Protein AF-A0A017HPT6-F1 (afdb_monomer)

Secondary structure (DSSP, 8-state):
--HHHHHHHTHHHHHHHHHHHHT--TT-HHHHHHHHHHHHHHHHHHHHHIIIIIHHHHHHSGGGHHHHHHHHHHHHHHHHHHHHHHHS-TTSHHHHHHHHHHHHHHHHHHHHIIIIIHHHHHHHS-HHHHHHHHHHHHHHHHHHHHHHHHHHHHHHHHHHHHHHHHHHHHHHHHHHHHHHHHHHHHHHHHHHHHHHHHHHHHHHHHHHHHHHHHHHHHHHHHHHHHHHHHHHHHHHHTT--SS-TTSSTTHHHHHHHHHHHHHHHHHHHHHGGGHHHHHHHHHHTTS-HHHHHHHHHHHHHHHHHHHHHHHHHHHHHHHHHH--SHHHHHHHHHHHHHHHHHHHHHHHHHHHHHHHHHHHHHHHHHHHHHHH--

Structure (mmCIF, N/CA/C/O backbone):
data_AF-A0A017HPT6-F1
#
_entry.id   AF-A0A017HPT6-F1
#
loop_
_atom_site.group_PDB
_atom_site.id
_atom_site.type_symbol
_atom_site.label_atom_id
_atom_site.label_alt_id
_atom_site.label_comp_id
_atom_site.label_asym_id
_atom_site.label_entity_id
_atom_site.label_seq_id
_atom_site.pdbx_PDB_ins_code
_atom_site.Cartn_x
_atom_site.Cartn_y
_atom_site.Cartn_z
_atom_site.occupancy
_atom_site.B_iso_or_equiv
_atom_site.auth_seq_id
_atom_site.auth_comp_id
_atom_site.auth_asym_id
_atom_site.auth_atom_id
_atom_site.pdbx_PDB_model_num
ATOM 1 N N . MET A 1 1 ? -20.219 -17.109 25.615 1.00 67.06 1 MET A N 1
ATOM 2 C CA . MET A 1 1 ? -19.738 -16.435 26.844 1.00 67.06 1 MET A CA 1
ATOM 3 C C . MET A 1 1 ? -20.926 -15.731 27.498 1.00 67.06 1 MET A C 1
ATOM 5 O O . MET A 1 1 ? -21.964 -15.624 26.855 1.00 67.06 1 MET A O 1
ATOM 9 N N . THR A 1 2 ? -20.841 -15.318 28.767 1.00 84.31 2 THR A N 1
ATOM 10 C CA . THR A 1 2 ? -21.880 -14.452 29.368 1.00 84.31 2 THR A CA 1
ATOM 11 C C . THR A 1 2 ? -21.591 -12.984 29.062 1.00 84.31 2 THR A C 1
ATOM 13 O O . THR A 1 2 ? -20.428 -12.614 28.936 1.00 84.31 2 THR A O 1
ATOM 16 N N . LEU A 1 3 ? -22.617 -12.126 29.041 1.00 82.50 3 LEU A N 1
ATOM 17 C CA . LEU A 1 3 ? -22.463 -10.680 28.804 1.00 82.50 3 LEU A CA 1
ATOM 18 C C . LEU A 1 3 ? -21.394 -10.030 29.697 1.00 82.50 3 LEU A C 1
ATOM 20 O O . LEU A 1 3 ? -20.587 -9.224 29.244 1.00 82.50 3 LEU A O 1
ATOM 24 N N . ARG A 1 4 ? -21.346 -10.444 30.969 1.00 85.00 4 ARG A N 1
ATOM 25 C CA . ARG A 1 4 ? -20.312 -10.029 31.924 1.00 85.00 4 ARG A CA 1
ATOM 26 C C . ARG A 1 4 ? -18.908 -10.383 31.435 1.00 85.00 4 ARG A C 1
ATOM 28 O O . ARG A 1 4 ? -18.022 -9.543 31.522 1.00 85.00 4 ARG A O 1
ATOM 35 N N . GLN A 1 5 ? -18.696 -11.611 30.964 1.00 85.06 5 GLN A N 1
ATOM 36 C CA . GLN A 1 5 ? -17.389 -12.055 30.476 1.00 85.06 5 GLN A CA 1
ATOM 37 C C . GLN A 1 5 ? -16.978 -11.281 29.224 1.00 85.06 5 GLN A C 1
ATOM 39 O O . GLN A 1 5 ? -15.831 -10.854 29.145 1.00 85.06 5 GLN A O 1
ATOM 44 N N . THR A 1 6 ? -17.908 -11.054 28.294 1.00 82.00 6 THR A N 1
ATOM 45 C CA . THR A 1 6 ? -17.664 -10.306 27.055 1.00 82.00 6 THR A CA 1
ATOM 46 C C . THR A 1 6 ? -17.213 -8.875 27.352 1.00 82.00 6 THR A C 1
ATOM 48 O O . THR A 1 6 ? -16.157 -8.452 26.884 1.00 82.00 6 THR A O 1
ATOM 51 N N . ILE A 1 7 ? -17.958 -8.160 28.203 1.00 83.56 7 ILE A N 1
ATOM 52 C CA . ILE A 1 7 ? -17.640 -6.784 28.614 1.00 83.56 7 ILE A CA 1
ATOM 53 C C . ILE A 1 7 ? -16.305 -6.721 29.368 1.00 83.56 7 ILE A C 1
ATOM 55 O O . ILE A 1 7 ? -15.455 -5.888 29.073 1.00 83.56 7 ILE A O 1
ATOM 59 N N . GLN A 1 8 ? -16.063 -7.643 30.302 1.00 85.81 8 GLN A N 1
ATOM 60 C CA . GLN A 1 8 ? -14.821 -7.655 31.082 1.00 85.81 8 GLN A CA 1
ATOM 61 C C . GLN A 1 8 ? -13.586 -8.062 30.268 1.00 85.81 8 GLN A C 1
ATOM 63 O O . GLN A 1 8 ? -12.474 -7.652 30.603 1.00 85.81 8 GLN A O 1
ATOM 68 N N . ALA A 1 9 ? -13.753 -8.867 29.217 1.00 84.38 9 ALA A N 1
ATOM 69 C CA . ALA A 1 9 ? -12.664 -9.260 28.330 1.00 84.38 9 ALA A CA 1
ATOM 70 C C . ALA A 1 9 ? -12.298 -8.156 27.324 1.00 84.38 9 ALA A C 1
ATOM 72 O O . ALA A 1 9 ? -11.135 -8.056 26.930 1.00 84.38 9 ALA A O 1
ATOM 73 N N . ALA A 1 10 ? -13.259 -7.312 26.937 1.00 83.12 10 ALA A N 1
ATOM 74 C CA . ALA A 1 10 ? -13.076 -6.258 25.943 1.00 83.12 10 ALA A CA 1
ATOM 75 C C . ALA A 1 10 ? -11.882 -5.304 26.211 1.00 83.12 10 ALA A C 1
ATOM 77 O O . ALA A 1 10 ? -11.092 -5.088 25.287 1.00 83.12 10 ALA A O 1
ATOM 78 N N . PRO A 1 11 ? -11.646 -4.782 27.435 1.00 90.56 11 PRO A N 1
ATOM 79 C CA . PRO A 1 11 ? -10.550 -3.840 27.689 1.00 90.56 11 PRO A CA 1
ATOM 80 C C . PRO A 1 11 ? -9.150 -4.474 27.768 1.00 90.56 11 PRO A C 1
ATOM 82 O O . PRO A 1 11 ? -8.152 -3.746 27.851 1.00 90.56 11 PRO A O 1
ATOM 85 N N . ALA A 1 12 ? -9.034 -5.808 27.765 1.00 91.19 12 ALA A N 1
ATOM 86 C CA . ALA A 1 12 ? -7.763 -6.497 27.998 1.00 91.19 12 ALA A CA 1
ATOM 87 C C . ALA A 1 12 ? -6.711 -6.162 26.927 1.00 91.19 12 ALA A C 1
ATOM 89 O O . ALA A 1 12 ? -5.576 -5.814 27.258 1.00 91.19 12 ALA A O 1
ATOM 90 N N . LYS A 1 13 ? -7.104 -6.189 25.646 1.00 91.38 13 LYS A N 1
ATOM 91 C CA . LYS A 1 13 ? -6.209 -5.907 24.511 1.00 91.38 13 LYS A CA 1
ATOM 92 C C . LYS A 1 13 ? -5.738 -4.449 24.500 1.00 91.38 13 LYS A C 1
ATOM 94 O O . LYS A 1 13 ? -4.553 -4.187 24.311 1.00 91.38 13 LYS A O 1
ATOM 99 N N . THR A 1 14 ? -6.631 -3.503 24.791 1.00 94.38 14 THR A N 1
ATOM 100 C CA . THR A 1 14 ? -6.290 -2.078 24.943 1.00 94.38 14 THR A CA 1
ATOM 101 C C . THR A 1 14 ? -5.288 -1.865 26.078 1.00 94.38 14 THR A C 1
ATOM 103 O O . THR A 1 14 ? -4.282 -1.181 25.897 1.00 94.38 14 THR A O 1
ATOM 106 N N . THR A 1 15 ? -5.508 -2.505 27.231 1.00 95.25 15 THR A N 1
ATOM 107 C CA . THR A 1 15 ? -4.594 -2.427 28.385 1.00 95.25 15 THR A CA 1
ATOM 108 C C . THR A 1 15 ? -3.214 -2.992 28.046 1.00 95.25 15 THR A C 1
ATOM 110 O O . THR A 1 15 ? -2.190 -2.405 28.406 1.00 95.25 15 THR A O 1
ATOM 113 N N . GLU A 1 16 ? -3.161 -4.101 27.308 1.00 96.19 16 GLU A N 1
ATOM 114 C CA . GLU A 1 16 ? -1.908 -4.689 26.834 1.00 96.19 16 GLU A CA 1
ATOM 115 C C . GLU A 1 16 ? -1.154 -3.735 25.892 1.00 96.19 16 GLU A C 1
ATOM 117 O O . GLU A 1 16 ? 0.052 -3.537 26.046 1.00 96.19 16 GLU A O 1
ATOM 122 N N . LEU A 1 17 ? -1.855 -3.103 24.945 1.00 96.62 17 LEU A N 1
ATOM 123 C CA . LEU A 1 17 ? -1.268 -2.150 23.997 1.00 96.62 17 LEU A CA 1
ATOM 124 C C . LEU A 1 17 ? -0.739 -0.889 24.684 1.00 96.62 17 LEU A C 1
ATOM 126 O O . LEU A 1 17 ? 0.380 -0.466 24.392 1.00 96.62 17 LEU A O 1
ATOM 130 N N . ILE A 1 18 ? -1.493 -0.328 25.633 1.00 96.38 18 ILE A N 1
ATOM 131 C CA . ILE A 1 18 ? -1.040 0.796 26.463 1.00 96.38 18 ILE A CA 1
ATOM 132 C C . ILE A 1 18 ? 0.225 0.406 27.233 1.00 96.38 18 ILE A C 1
ATOM 134 O O . ILE A 1 18 ? 1.200 1.155 27.234 1.00 96.38 18 ILE A O 1
ATOM 138 N N . THR A 1 19 ? 0.244 -0.784 27.840 1.00 97.00 19 THR A N 1
ATOM 139 C CA . THR A 1 19 ? 1.411 -1.289 28.579 1.00 97.00 19 THR A CA 1
ATOM 140 C C . THR A 1 19 ? 2.634 -1.424 27.671 1.00 97.00 19 THR A C 1
ATOM 142 O O . THR A 1 19 ? 3.726 -0.976 28.021 1.00 97.00 19 THR A O 1
ATOM 145 N N . LYS A 1 20 ? 2.452 -1.993 26.473 1.00 97.00 20 LYS A N 1
ATOM 146 C CA . LYS A 1 20 ? 3.513 -2.124 25.465 1.00 97.00 20 LYS A CA 1
ATOM 147 C C . LYS A 1 20 ? 4.050 -0.765 25.028 1.00 97.00 20 LYS A C 1
ATOM 149 O O . LYS A 1 20 ? 5.262 -0.603 24.958 1.00 97.00 20 LYS A O 1
ATOM 154 N N . LEU A 1 21 ? 3.173 0.207 24.770 1.00 95.88 21 LEU A N 1
ATOM 155 C CA . LEU A 1 21 ? 3.559 1.575 24.417 1.00 95.88 21 LEU A CA 1
ATOM 156 C C . LEU A 1 21 ? 4.329 2.260 25.551 1.00 95.88 21 LEU A C 1
ATOM 158 O O . LEU A 1 21 ? 5.377 2.849 25.294 1.00 95.88 21 LEU A O 1
ATOM 162 N N . ALA A 1 22 ? 3.865 2.135 26.795 1.00 95.00 22 ALA A N 1
ATOM 163 C CA . ALA A 1 22 ? 4.518 2.718 27.966 1.00 95.00 22 ALA A CA 1
ATOM 164 C C . ALA A 1 22 ? 5.938 2.169 28.200 1.00 95.00 22 ALA A C 1
ATOM 166 O O . ALA A 1 22 ? 6.794 2.876 28.722 1.00 95.00 22 ALA A O 1
ATOM 167 N N . ALA A 1 23 ? 6.208 0.931 27.774 1.00 95.69 23 ALA A N 1
ATOM 168 C CA . ALA A 1 23 ? 7.525 0.304 27.867 1.00 95.69 23 ALA A CA 1
ATOM 169 C C . ALA A 1 23 ? 8.507 0.713 26.745 1.00 95.69 23 ALA A C 1
ATOM 171 O O . ALA A 1 23 ? 9.661 0.281 26.753 1.00 95.69 23 ALA A O 1
ATOM 172 N N . THR A 1 24 ? 8.082 1.511 25.758 1.00 94.75 24 THR A N 1
ATOM 173 C CA . THR A 1 24 ? 8.943 1.927 24.635 1.00 94.75 24 THR A CA 1
ATOM 174 C C . THR A 1 24 ? 9.804 3.153 24.954 1.00 94.75 24 THR A C 1
ATOM 176 O O . THR A 1 24 ? 9.392 4.054 25.683 1.00 94.75 24 THR A O 1
ATOM 179 N N . SER A 1 25 ? 10.977 3.255 24.321 1.00 92.25 25 SER A N 1
ATOM 180 C CA . SER A 1 25 ? 11.844 4.443 24.378 1.00 92.25 25 SER A CA 1
ATOM 181 C C . SER A 1 25 ? 11.607 5.401 23.203 1.00 92.25 25 SER A C 1
ATOM 183 O O . SER A 1 25 ? 11.018 5.024 22.189 1.00 92.25 25 SER A O 1
ATOM 185 N N . ASN A 1 26 ? 12.112 6.635 23.304 1.00 91.25 26 ASN A N 1
ATOM 186 C CA . ASN A 1 26 ? 11.974 7.665 22.260 1.00 91.25 26 ASN A CA 1
ATOM 187 C C . ASN A 1 26 ? 12.629 7.290 20.926 1.00 91.25 26 ASN A C 1
ATOM 189 O O . ASN A 1 26 ? 12.227 7.781 19.878 1.00 91.25 26 ASN A O 1
ATOM 193 N N . GLN A 1 27 ? 13.600 6.376 20.945 1.00 90.69 27 GLN A N 1
ATOM 194 C CA . GLN A 1 27 ? 14.244 5.880 19.729 1.00 90.69 27 GLN A CA 1
ATOM 195 C C . GLN A 1 27 ? 13.369 4.874 18.962 1.00 90.69 27 GLN A C 1
ATOM 197 O O . GLN A 1 27 ? 13.597 4.630 17.779 1.00 90.69 27 GLN A O 1
ATOM 202 N N . ALA A 1 28 ? 12.346 4.297 19.601 1.00 93.50 28 ALA A N 1
ATOM 203 C CA . ALA A 1 28 ? 11.486 3.271 19.019 1.00 93.50 28 ALA A CA 1
ATOM 204 C C . ALA A 1 28 ? 10.309 3.864 18.214 1.00 93.50 28 ALA A C 1
ATOM 206 O O . ALA A 1 28 ? 9.180 3.388 18.329 1.00 93.50 28 ALA A O 1
ATOM 207 N N . VAL A 1 29 ? 10.565 4.890 17.393 1.00 93.81 29 VAL A N 1
ATOM 208 C CA . VAL A 1 29 ? 9.539 5.680 16.678 1.00 93.81 29 VAL A CA 1
ATOM 209 C C . VAL A 1 29 ? 8.595 4.797 15.859 1.00 93.81 29 VAL A C 1
ATOM 211 O O . VAL A 1 29 ? 7.394 4.796 16.112 1.00 93.81 29 VAL A O 1
ATOM 214 N N . LYS A 1 30 ? 9.130 3.954 14.965 1.00 94.38 30 LYS A N 1
ATOM 215 C CA . LYS A 1 30 ? 8.320 3.045 14.126 1.00 94.38 30 LYS A CA 1
ATOM 216 C C . LYS A 1 30 ? 7.475 2.070 14.950 1.00 94.38 30 LYS A C 1
ATOM 218 O O . LYS A 1 30 ? 6.338 1.758 14.602 1.00 94.38 30 LYS A O 1
ATOM 223 N N . THR A 1 31 ? 8.031 1.580 16.057 1.00 94.06 31 THR A N 1
ATOM 224 C CA . THR A 1 31 ? 7.321 0.678 16.968 1.00 94.06 31 THR A CA 1
ATOM 225 C C . THR A 1 31 ? 6.187 1.412 17.678 1.00 94.06 31 THR A C 1
ATOM 227 O O . THR A 1 31 ? 5.086 0.874 17.764 1.00 94.06 31 THR A O 1
ATOM 230 N N . ARG A 1 32 ? 6.419 2.649 18.142 1.00 95.56 32 ARG A N 1
ATOM 231 C CA . ARG A 1 32 ? 5.380 3.503 18.736 1.00 95.56 32 ARG A CA 1
ATOM 232 C C . ARG A 1 32 ? 4.275 3.815 17.739 1.00 95.56 32 ARG A C 1
ATOM 234 O O . ARG A 1 32 ? 3.116 3.689 18.103 1.00 95.56 32 ARG A O 1
ATOM 241 N N . GLU A 1 33 ? 4.607 4.156 16.497 1.00 95.38 33 GLU A N 1
ATOM 242 C CA . GLU A 1 33 ? 3.620 4.386 15.433 1.00 95.38 33 GLU A CA 1
ATOM 243 C C . GLU A 1 33 ? 2.744 3.150 15.207 1.00 95.38 33 GLU A C 1
ATOM 245 O O . GLU A 1 33 ? 1.519 3.244 15.244 1.00 95.38 33 GLU A O 1
ATOM 250 N N . SER A 1 34 ? 3.361 1.974 15.058 1.00 95.31 34 SER A N 1
ATOM 251 C CA . SER A 1 34 ? 2.633 0.719 14.845 1.00 95.31 34 SER A CA 1
ATOM 252 C C . SER A 1 34 ? 1.749 0.331 16.035 1.00 95.31 34 SER A C 1
ATOM 254 O O . SER A 1 34 ? 0.597 -0.066 15.851 1.00 95.31 34 SER A O 1
ATOM 256 N N . LEU A 1 35 ? 2.265 0.440 17.262 1.00 96.38 35 LEU A N 1
ATOM 257 C CA . LEU A 1 35 ? 1.501 0.129 18.470 1.00 96.38 35 LEU A CA 1
ATOM 258 C C . LEU A 1 35 ? 0.393 1.158 18.728 1.00 96.38 35 LEU A C 1
ATOM 260 O O . LEU A 1 35 ? -0.685 0.786 19.180 1.00 96.38 35 LEU A O 1
ATOM 264 N N . PHE A 1 36 ? 0.630 2.436 18.429 1.00 96.62 36 PHE A N 1
ATOM 265 C CA . PHE A 1 36 ? -0.365 3.496 18.573 1.00 96.62 36 PHE A CA 1
ATOM 266 C C . PHE A 1 36 ? -1.494 3.360 17.548 1.00 96.62 36 PHE A C 1
ATOM 268 O O . PHE A 1 36 ? -2.657 3.551 17.899 1.00 96.62 36 PHE A O 1
ATOM 275 N N . ALA A 1 37 ? -1.180 2.965 16.311 1.00 95.81 37 ALA A N 1
ATOM 276 C CA . ALA A 1 37 ? -2.192 2.633 15.312 1.00 95.81 37 ALA A CA 1
ATOM 277 C C . ALA A 1 37 ? -3.083 1.474 15.790 1.00 95.81 37 ALA A C 1
ATOM 279 O O . ALA A 1 37 ? -4.306 1.581 15.744 1.00 95.81 37 ALA A O 1
ATOM 280 N N . GLN A 1 38 ? -2.477 0.414 16.342 1.00 94.69 38 GLN A N 1
ATOM 281 C CA . GLN A 1 38 ? -3.225 -0.694 16.946 1.00 94.69 38 GLN A CA 1
ATOM 282 C C . GLN A 1 38 ? -4.076 -0.231 18.134 1.00 94.69 38 GLN A C 1
ATOM 284 O O . GLN A 1 38 ? -5.239 -0.602 18.222 1.00 94.69 38 GLN A O 1
ATOM 289 N N . LEU A 1 39 ? -3.535 0.600 19.032 1.00 96.38 39 LEU A N 1
ATOM 290 C CA . LEU A 1 39 ? -4.292 1.142 20.164 1.00 96.38 39 LEU A CA 1
ATOM 291 C C . LEU A 1 39 ? -5.497 1.964 19.696 1.00 96.38 39 LEU A C 1
ATOM 293 O O . LEU A 1 39 ? -6.583 1.821 20.248 1.00 96.38 39 LEU A O 1
ATOM 297 N N . THR A 1 40 ? -5.302 2.805 18.681 1.00 95.88 40 THR A N 1
ATOM 298 C CA . THR A 1 40 ? -6.355 3.650 18.109 1.00 95.88 40 THR A CA 1
ATOM 299 C C . THR A 1 40 ? -7.473 2.796 17.525 1.00 95.88 40 THR A C 1
ATOM 301 O O . THR A 1 40 ? -8.638 3.031 17.822 1.00 95.88 40 THR A O 1
ATOM 304 N N . GLU A 1 41 ? -7.130 1.781 16.734 1.00 93.00 41 GLU A N 1
ATOM 305 C CA . GLU A 1 41 ? -8.099 0.856 16.143 1.00 93.00 41 GLU A CA 1
ATOM 306 C C . GLU A 1 41 ? -8.889 0.095 17.220 1.00 93.00 41 GLU A C 1
ATOM 308 O O . GLU A 1 41 ? -10.118 0.066 17.193 1.00 93.00 41 GLU A O 1
ATOM 313 N N . GLU A 1 42 ? -8.193 -0.477 18.206 1.00 93.50 42 GLU A N 1
ATOM 314 C CA . GLU A 1 42 ? -8.810 -1.264 19.276 1.00 93.50 42 GLU A CA 1
ATOM 315 C C . GLU A 1 42 ? -9.715 -0.430 20.183 1.00 93.50 42 GLU A C 1
ATOM 317 O O . GLU A 1 42 ? -10.822 -0.858 20.513 1.00 93.50 42 GLU A O 1
ATOM 322 N N . LEU A 1 43 ? -9.265 0.763 20.579 1.00 94.38 43 LEU A N 1
ATOM 323 C CA . LEU A 1 43 ? -10.033 1.639 21.456 1.00 94.38 43 LEU A CA 1
ATOM 324 C C . LEU A 1 43 ? -11.233 2.254 20.723 1.00 94.38 43 LEU A C 1
ATOM 326 O O . LEU A 1 43 ? -12.313 2.331 21.304 1.00 94.38 43 LEU A O 1
ATOM 330 N N . THR A 1 44 ? -11.083 2.619 19.446 1.00 93.50 44 THR A N 1
ATOM 331 C CA . THR A 1 44 ? -12.213 3.039 18.604 1.00 93.50 44 THR A CA 1
ATOM 332 C C . THR A 1 44 ? -13.244 1.920 18.485 1.00 93.50 44 THR A C 1
ATOM 334 O O . THR A 1 44 ? -14.416 2.171 18.752 1.00 93.50 44 THR A O 1
ATOM 337 N N . ARG A 1 45 ? -12.823 0.679 18.194 1.00 91.50 45 ARG A N 1
ATOM 338 C CA . ARG A 1 45 ? -13.738 -0.472 18.118 1.00 91.50 45 ARG A CA 1
ATOM 339 C C . ARG A 1 45 ? -14.469 -0.707 19.439 1.00 91.50 45 ARG A C 1
ATOM 341 O O . ARG A 1 45 ? -15.675 -0.925 19.437 1.00 91.50 45 ARG A O 1
ATOM 348 N N . TYR A 1 46 ? -13.749 -0.676 20.562 1.00 91.25 46 TYR A N 1
ATOM 349 C CA . TYR A 1 46 ? -14.335 -0.831 21.898 1.00 91.25 46 TYR A CA 1
ATOM 350 C C . TYR A 1 46 ? -15.452 0.192 22.135 1.00 91.25 46 TYR A C 1
ATOM 352 O O . TYR A 1 46 ? -16.580 -0.184 22.447 1.00 91.25 46 TYR A O 1
ATOM 360 N N . VAL A 1 47 ? -15.162 1.469 21.886 1.00 93.44 47 VAL A N 1
ATOM 361 C CA . VAL A 1 47 ? -16.125 2.558 22.055 1.00 93.44 47 VAL A CA 1
ATOM 362 C C . VAL A 1 47 ? -17.310 2.441 21.083 1.00 93.44 47 VAL A C 1
ATOM 364 O O . VAL A 1 47 ? -18.454 2.679 21.469 1.00 93.44 47 VAL A O 1
ATOM 367 N N . GLU A 1 48 ? -17.069 2.082 19.822 1.00 92.50 48 GLU A N 1
ATOM 368 C CA . GLU A 1 48 ? -18.128 1.914 18.819 1.00 92.50 48 GLU A CA 1
ATOM 369 C C . GLU A 1 48 ? -19.092 0.788 19.189 1.00 92.50 48 GLU A C 1
ATOM 371 O O . GLU A 1 48 ? -20.305 0.971 19.093 1.00 92.50 48 GLU A O 1
ATOM 376 N N . ILE A 1 49 ? -18.574 -0.343 19.671 1.00 90.31 49 ILE A N 1
ATOM 377 C CA . ILE A 1 49 ? -19.402 -1.465 20.121 1.00 90.31 49 ILE A CA 1
ATOM 378 C C . ILE A 1 49 ? -20.290 -1.039 21.293 1.00 90.31 49 ILE A C 1
ATOM 380 O O . ILE A 1 49 ? -21.487 -1.341 21.300 1.00 90.31 49 ILE A O 1
ATOM 384 N N . GLU A 1 50 ? -19.743 -0.311 22.269 1.00 91.12 50 GLU A N 1
ATOM 385 C CA . GLU A 1 50 ? -20.543 0.222 23.371 1.00 91.12 50 GLU A CA 1
ATOM 386 C C . GLU A 1 50 ? -21.644 1.161 22.859 1.00 91.12 50 GLU A C 1
ATOM 388 O O . GLU A 1 50 ? -22.815 1.010 23.209 1.00 91.12 50 GLU A O 1
ATOM 393 N N . GLU A 1 51 ? -21.298 2.122 22.005 1.00 94.06 51 GLU A N 1
ATOM 394 C CA . GLU A 1 51 ? -22.244 3.121 21.504 1.00 94.06 51 GLU A CA 1
ATOM 395 C C . GLU A 1 51 ? -23.343 2.526 20.615 1.00 94.06 51 GLU A C 1
ATOM 397 O O . GLU A 1 51 ? -24.478 3.010 20.652 1.00 94.06 51 GLU A O 1
ATOM 402 N N . GLN A 1 52 ? -23.030 1.484 19.842 1.00 92.69 52 GLN A N 1
ATOM 403 C CA . GLN A 1 52 ? -23.965 0.837 18.920 1.00 92.69 52 GLN A CA 1
ATOM 404 C C . GLN A 1 52 ? -24.844 -0.217 19.597 1.00 92.69 52 GLN A C 1
ATOM 406 O O . GLN A 1 52 ? -26.017 -0.346 19.242 1.00 92.69 52 GLN A O 1
ATOM 411 N N . HIS A 1 53 ? -24.310 -0.960 20.569 1.00 89.56 53 HIS A N 1
ATOM 412 C CA . HIS A 1 53 ? -24.996 -2.127 21.131 1.00 89.56 53 HIS A CA 1
ATOM 413 C C . HIS A 1 53 ? -25.360 -1.967 22.610 1.00 89.56 53 HIS A C 1
ATOM 415 O O . HIS A 1 53 ? -26.452 -2.367 23.014 1.00 89.56 53 HIS A O 1
ATOM 421 N N . LEU A 1 54 ? -24.494 -1.349 23.417 1.00 88.50 54 LEU A N 1
ATOM 422 C CA . LEU A 1 54 ? -24.652 -1.280 24.873 1.00 88.50 54 LEU A CA 1
ATOM 423 C C . LEU A 1 54 ? -25.499 -0.078 25.317 1.00 88.50 54 LEU A C 1
ATOM 425 O O . LEU A 1 54 ? -26.536 -0.217 25.972 1.00 88.50 54 LEU A O 1
ATOM 429 N N . LEU A 1 55 ? -25.074 1.129 24.939 1.00 91.25 55 LEU A N 1
ATOM 430 C CA . LEU A 1 55 ? -25.683 2.384 25.382 1.00 91.25 55 LEU A CA 1
ATOM 431 C C . LEU A 1 55 ? -27.141 2.564 24.931 1.00 91.25 55 LEU A C 1
ATOM 433 O O . LEU A 1 55 ? -27.923 3.126 25.705 1.00 91.25 55 LEU A O 1
ATOM 437 N N . PRO A 1 56 ? -27.572 2.105 23.736 1.00 91.12 56 PRO A N 1
ATOM 438 C CA . PRO A 1 56 ? -28.972 2.207 23.337 1.00 91.12 56 PRO A CA 1
ATOM 439 C C . PRO A 1 56 ? -29.916 1.433 24.256 1.00 91.12 56 PRO A C 1
ATOM 441 O O . PRO A 1 56 ? -31.050 1.866 24.447 1.00 91.12 56 PRO A O 1
ATOM 444 N N . LEU A 1 57 ? -29.466 0.324 24.849 1.00 87.75 57 LEU A N 1
ATOM 445 C CA . LEU A 1 57 ? -30.270 -0.454 25.790 1.00 87.75 57 LEU A CA 1
ATOM 446 C C . LEU A 1 57 ? -30.397 0.276 27.125 1.00 87.75 57 LEU A C 1
ATOM 448 O O . LEU A 1 57 ? -31.508 0.506 27.590 1.00 87.75 57 LEU A O 1
ATOM 452 N N . LEU A 1 58 ? -29.287 0.774 27.670 1.00 86.56 58 LEU A N 1
ATOM 453 C CA . LEU A 1 58 ? -29.293 1.571 28.902 1.00 86.56 58 LEU A CA 1
ATOM 454 C C . LEU A 1 58 ? -30.119 2.859 28.780 1.00 86.56 58 LEU A C 1
ATOM 456 O O . LEU A 1 58 ? -30.719 3.314 29.749 1.00 86.56 58 LEU A O 1
ATOM 460 N N . ARG A 1 59 ? -30.202 3.451 27.586 1.00 89.00 59 ARG A N 1
ATOM 461 C CA . ARG A 1 59 ? -31.038 4.635 27.338 1.00 89.00 59 ARG A CA 1
ATOM 462 C C . ARG A 1 59 ? -32.538 4.360 27.370 1.00 89.00 59 ARG A C 1
ATOM 464 O O . ARG A 1 59 ? -33.300 5.301 27.594 1.00 89.00 59 ARG A O 1
ATOM 471 N N . LYS A 1 60 ? -32.968 3.118 27.121 1.00 88.31 60 LYS A N 1
ATOM 472 C CA . LYS A 1 60 ? -34.390 2.736 27.133 1.00 88.31 60 LYS A CA 1
ATOM 473 C C . LYS A 1 60 ? -34.955 2.650 28.549 1.00 88.31 60 LYS A C 1
ATOM 475 O O . LYS A 1 60 ? -36.161 2.815 28.713 1.00 88.31 60 LYS A O 1
ATOM 480 N N . HIS A 1 61 ? -34.107 2.442 29.556 1.00 83.94 61 HIS A N 1
ATOM 481 C CA . HIS A 1 61 ? -34.537 2.370 30.948 1.00 83.94 61 HIS A CA 1
ATOM 482 C C . HIS A 1 61 ? -34.282 3.710 31.659 1.00 83.94 61 HIS A C 1
ATOM 484 O O . HIS A 1 61 ? -33.162 4.225 31.618 1.00 83.94 61 HIS A O 1
ATOM 490 N N . PRO A 1 62 ? -35.299 4.297 32.319 1.00 80.75 62 PRO A N 1
ATOM 491 C CA . PRO A 1 62 ? -35.172 5.605 32.962 1.00 80.75 62 PRO A CA 1
ATOM 492 C C . PRO A 1 62 ? -34.09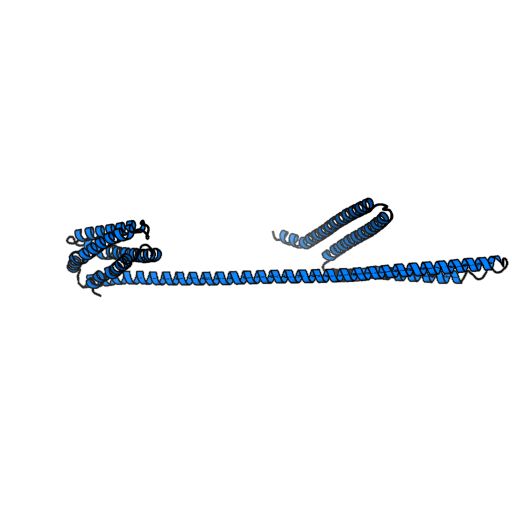1 5.615 34.051 1.00 80.75 62 PRO A C 1
ATOM 494 O O . PRO A 1 62 ? -33.324 6.572 34.124 1.00 80.75 62 PRO A O 1
ATOM 497 N N . ASP A 1 63 ? -33.962 4.520 34.803 1.00 81.31 63 ASP A N 1
ATOM 498 C CA . ASP A 1 63 ? -33.012 4.373 35.912 1.00 81.31 63 ASP A CA 1
ATOM 499 C C . ASP A 1 63 ? -31.541 4.299 35.462 1.00 81.31 63 ASP A C 1
ATOM 501 O O . ASP A 1 63 ? -30.637 4.494 36.269 1.00 81.31 63 ASP A O 1
ATOM 505 N N . THR A 1 64 ? -31.275 4.016 34.181 1.00 87.00 64 THR A N 1
ATOM 506 C CA . THR A 1 64 ? -29.912 3.847 33.639 1.00 87.00 64 THR A CA 1
ATOM 507 C C . THR A 1 64 ? -29.550 4.881 32.576 1.00 87.00 64 THR A C 1
ATOM 509 O O . THR A 1 64 ? -28.468 4.837 31.986 1.00 87.00 64 THR A O 1
ATOM 512 N N . LYS A 1 65 ? -30.446 5.842 32.330 1.00 89.69 65 LYS A N 1
ATOM 513 C CA . LYS A 1 65 ? -30.283 6.863 31.295 1.00 89.69 65 LYS A CA 1
ATOM 514 C C . LYS A 1 65 ? -29.116 7.812 31.578 1.00 89.69 65 LYS A C 1
ATOM 516 O O . LYS A 1 65 ? -28.415 8.189 30.640 1.00 89.69 65 LYS A O 1
ATOM 521 N N . GLU A 1 66 ? -28.915 8.193 32.840 1.00 91.81 66 GLU A N 1
ATOM 522 C CA . GLU A 1 66 ? -27.791 9.046 33.256 1.00 91.81 66 GLU A CA 1
ATOM 523 C C . GLU A 1 66 ? -26.457 8.315 33.082 1.00 91.81 66 GLU A C 1
ATOM 525 O O . GLU A 1 66 ? -25.562 8.841 32.426 1.00 91.81 66 GLU A O 1
ATOM 530 N N . LEU A 1 67 ? -26.384 7.048 33.505 1.00 90.94 67 LEU A N 1
ATOM 531 C CA . LEU A 1 67 ? -25.205 6.201 33.296 1.00 90.94 67 LEU A CA 1
ATOM 532 C C . LEU A 1 67 ? -24.836 6.094 31.810 1.00 90.94 67 LEU A C 1
ATOM 534 O O . LEU A 1 67 ? -23.666 6.187 31.450 1.00 90.94 67 LEU A O 1
ATOM 538 N N . ALA A 1 68 ? -25.825 5.961 30.922 1.00 91.62 68 ALA A N 1
ATOM 539 C CA . ALA A 1 68 ? -25.575 5.936 29.482 1.00 91.62 68 ALA A CA 1
ATOM 540 C C . ALA A 1 68 ? -25.040 7.274 28.934 1.00 91.62 68 ALA A C 1
ATOM 542 O O . ALA A 1 68 ? -24.288 7.287 27.958 1.00 91.62 68 ALA A O 1
ATOM 543 N N . ALA A 1 69 ? -25.441 8.406 29.521 1.00 93.62 69 ALA A N 1
ATOM 544 C CA . ALA A 1 69 ? -24.922 9.720 29.150 1.00 93.62 69 ALA A CA 1
ATOM 545 C C . ALA A 1 69 ? -23.476 9.910 29.631 1.00 93.62 69 ALA A C 1
ATOM 547 O O . ALA A 1 69 ? -22.650 10.412 28.866 1.00 93.62 69 ALA A O 1
ATOM 548 N N . ASP A 1 70 ? -23.165 9.453 30.844 1.00 93.38 70 ASP A N 1
ATOM 549 C CA . ASP A 1 70 ? -21.814 9.490 31.406 1.00 93.38 70 ASP A CA 1
ATOM 550 C C . ASP A 1 70 ? -20.855 8.579 30.636 1.00 93.38 70 ASP A C 1
ATOM 552 O O . ASP A 1 70 ? -19.756 9.007 30.282 1.00 93.38 70 ASP A O 1
ATOM 556 N N . ALA A 1 71 ? -21.293 7.369 30.277 1.00 93.81 71 ALA A N 1
ATOM 557 C CA . ALA A 1 71 ? -20.536 6.455 29.423 1.00 93.81 71 ALA A CA 1
ATOM 558 C C . ALA A 1 71 ? -20.227 7.081 28.054 1.00 93.81 71 ALA A C 1
ATOM 560 O O . ALA A 1 71 ? -19.088 7.071 27.595 1.00 93.81 71 ALA A O 1
ATOM 561 N N . LEU A 1 72 ? -21.228 7.711 27.424 1.00 94.94 72 LEU A N 1
ATOM 562 C CA . LEU A 1 72 ? -21.039 8.402 26.147 1.00 94.94 72 LEU A CA 1
ATOM 563 C C . LEU A 1 72 ? -20.061 9.579 26.265 1.00 94.94 72 LEU A C 1
ATOM 565 O O . LEU A 1 72 ? -19.318 9.870 25.328 1.00 94.94 72 LEU A O 1
ATOM 569 N N . LYS A 1 73 ? -20.072 10.290 27.396 1.00 95.69 73 LYS A N 1
ATOM 570 C CA . LYS A 1 73 ? -19.102 11.352 27.663 1.00 95.69 73 LYS A CA 1
ATOM 571 C C . LYS A 1 73 ? -17.692 10.773 27.813 1.00 95.69 73 LYS A C 1
ATOM 573 O O . LYS A 1 73 ? -16.793 11.261 27.137 1.00 95.69 73 LYS A O 1
ATOM 578 N N . GLY A 1 74 ? -17.526 9.703 28.592 1.00 94.38 74 GLY A N 1
ATOM 579 C CA . GLY A 1 74 ? -16.256 8.978 28.713 1.00 94.38 74 GLY A CA 1
ATOM 580 C C . GLY A 1 74 ? -15.711 8.540 27.352 1.00 94.38 74 GLY A C 1
ATOM 581 O O . GLY A 1 74 ? -14.557 8.804 27.028 1.00 94.38 74 GLY A O 1
ATOM 582 N N . ASN A 1 75 ? -16.577 8.014 26.489 1.00 95.38 75 ASN A N 1
ATOM 583 C CA . ASN A 1 75 ? -16.239 7.621 25.121 1.00 95.38 75 ASN A CA 1
ATOM 584 C C . ASN A 1 75 ? -15.748 8.783 24.249 1.00 95.38 75 ASN A C 1
ATOM 586 O O . ASN A 1 75 ? -14.825 8.624 23.445 1.00 95.38 75 ASN A O 1
ATOM 590 N N . LYS A 1 76 ? -16.324 9.978 24.409 1.00 96.06 76 LYS A N 1
ATOM 591 C CA . LYS A 1 76 ? -15.831 11.194 23.743 1.00 96.06 76 LYS A CA 1
ATOM 592 C C . LYS A 1 76 ? -14.483 11.642 24.297 1.00 96.06 76 LYS A C 1
ATOM 594 O O . LYS A 1 76 ? -13.608 11.994 23.509 1.00 96.06 76 LYS A O 1
ATOM 599 N N . ASP A 1 77 ? -14.308 11.593 25.613 1.00 96.06 77 ASP A N 1
ATOM 600 C CA . ASP A 1 77 ? -13.060 11.979 26.275 1.00 96.06 77 ASP A CA 1
ATOM 601 C C . ASP A 1 77 ? -11.903 11.049 25.854 1.00 96.06 77 ASP A C 1
ATOM 603 O O . ASP A 1 77 ? -10.807 11.522 25.549 1.00 96.06 77 ASP A O 1
ATOM 607 N N . LEU A 1 78 ? -12.158 9.741 25.719 1.00 96.06 78 LEU A N 1
ATOM 608 C CA . LEU A 1 78 ? -11.188 8.764 25.203 1.00 96.06 78 LEU A CA 1
ATOM 609 C C . LEU A 1 78 ? -10.781 9.052 23.752 1.00 96.06 78 LEU A C 1
ATOM 611 O O . LEU A 1 78 ? -9.590 9.046 23.433 1.00 96.06 78 LEU A O 1
ATOM 615 N N . ARG A 1 79 ? -11.745 9.361 22.872 1.00 95.75 79 ARG A N 1
ATOM 616 C CA . ARG A 1 79 ? -11.446 9.755 21.484 1.00 95.75 79 ARG A CA 1
ATOM 617 C C . ARG A 1 79 ? -10.660 11.065 21.411 1.00 95.75 79 ARG A C 1
ATOM 619 O O . ARG A 1 79 ? -9.743 11.175 20.602 1.00 95.75 79 ARG A O 1
ATOM 626 N N . ALA A 1 80 ? -10.979 12.041 22.261 1.00 96.06 80 ALA A N 1
ATOM 627 C CA . ALA A 1 80 ? -10.241 13.300 22.333 1.00 96.06 80 ALA A CA 1
ATOM 628 C C . ALA A 1 80 ? -8.789 13.084 22.796 1.00 96.06 80 ALA A C 1
ATOM 630 O O . ALA A 1 80 ? -7.864 13.660 22.224 1.00 96.06 80 ALA A O 1
ATOM 631 N N . ALA A 1 81 ? -8.574 12.207 23.781 1.00 95.31 81 ALA A N 1
ATOM 632 C CA . ALA A 1 81 ? -7.238 11.832 24.233 1.00 95.31 81 ALA A CA 1
ATOM 633 C C . ALA A 1 81 ? -6.434 11.101 23.138 1.00 95.31 81 ALA A C 1
ATOM 635 O O . ALA A 1 81 ? -5.256 11.404 22.942 1.00 95.31 81 ALA A O 1
ATOM 636 N N . LEU A 1 82 ? -7.064 10.205 22.364 1.00 95.81 82 LEU A N 1
ATOM 637 C CA . LEU A 1 82 ? -6.436 9.596 21.183 1.00 95.81 82 LEU A CA 1
ATOM 638 C C . LEU A 1 82 ? -6.052 10.636 20.126 1.00 95.81 82 LEU A C 1
ATOM 640 O O . LEU A 1 82 ? -4.935 10.598 19.611 1.00 95.81 82 LEU A O 1
ATOM 644 N N . ALA A 1 83 ? -6.949 11.574 19.814 1.00 95.62 83 ALA A N 1
ATOM 645 C CA . ALA A 1 83 ? -6.678 12.631 18.843 1.00 95.62 83 ALA A CA 1
ATOM 646 C C . ALA A 1 83 ? -5.467 13.472 19.272 1.00 95.62 83 ALA A C 1
ATOM 648 O O . ALA A 1 83 ? -4.524 1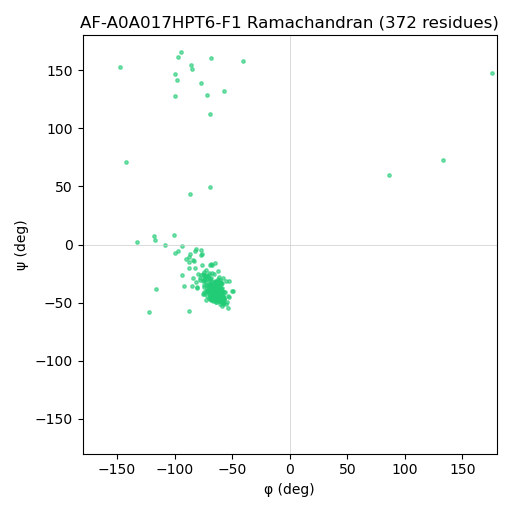3.634 18.498 1.00 95.62 83 ALA A O 1
ATOM 649 N N . LYS A 1 84 ? -5.421 13.887 20.542 1.00 95.12 84 LYS A N 1
ATOM 650 C CA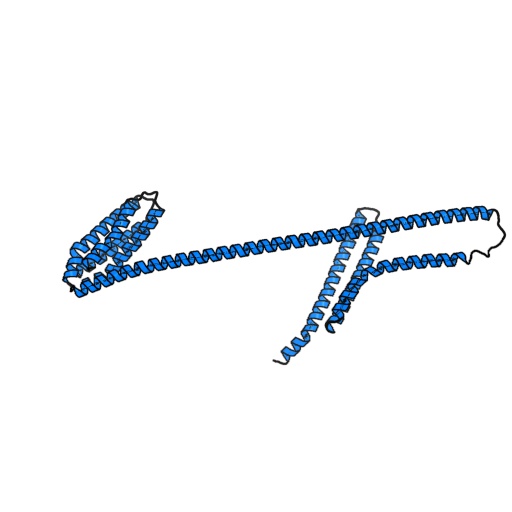 . LYS A 1 84 ? -4.282 14.616 21.113 1.00 95.12 84 LYS A CA 1
ATOM 651 C C . LYS A 1 84 ? -2.970 13.829 21.010 1.00 95.12 84 LYS A C 1
ATOM 653 O O . LYS A 1 84 ? -1.944 14.378 20.621 1.00 95.12 84 LYS A O 1
ATOM 658 N N . LEU A 1 85 ? -2.993 12.527 21.299 1.00 95.12 85 LEU A N 1
ATOM 659 C CA . LEU A 1 85 ? -1.826 11.649 21.145 1.00 95.12 85 LEU A CA 1
ATOM 660 C C . LEU A 1 85 ? -1.371 11.487 19.690 1.00 95.12 85 LEU A C 1
ATOM 662 O O . LEU A 1 85 ? -0.177 11.297 19.429 1.00 95.12 85 LEU A O 1
ATOM 666 N N . SER A 1 86 ? -2.306 11.536 18.740 1.00 94.50 86 SER A N 1
ATOM 667 C CA . SER A 1 86 ? -2.000 11.394 17.317 1.00 94.50 86 SER A CA 1
ATOM 668 C C . SER A 1 86 ? -1.168 12.567 16.792 1.00 94.50 86 SER A C 1
ATOM 670 O O . SER A 1 86 ? -0.211 12.326 16.057 1.00 94.50 86 SER A O 1
ATOM 672 N N . GLU A 1 87 ? -1.448 13.784 17.271 1.00 95.19 87 GLU A N 1
ATOM 673 C CA . GLU A 1 87 ? -0.772 15.032 16.886 1.00 95.19 87 GLU A CA 1
ATOM 674 C C . GLU A 1 87 ? 0.652 15.154 17.449 1.00 95.19 87 GLU A C 1
ATOM 676 O O . GLU A 1 87 ? 1.479 15.891 16.912 1.00 95.19 87 GLU A O 1
ATOM 681 N N . LEU A 1 88 ? 0.967 14.424 18.523 1.00 93.81 88 LEU A N 1
ATOM 682 C CA . LEU A 1 88 ? 2.283 14.494 19.149 1.00 93.81 88 LEU A CA 1
ATOM 683 C C . LEU A 1 88 ? 3.358 13.718 18.369 1.00 93.81 88 LEU A C 1
ATOM 685 O O . LEU A 1 88 ? 3.121 12.570 17.963 1.00 93.81 88 LEU A O 1
ATOM 689 N N . PRO A 1 89 ? 4.582 14.269 18.242 1.00 93.62 89 PRO A N 1
ATOM 690 C CA . PRO A 1 89 ? 5.737 13.521 17.758 1.00 93.62 89 PRO A CA 1
ATOM 691 C C . PRO A 1 89 ? 6.001 12.286 18.624 1.00 93.62 89 PRO A C 1
ATOM 693 O O . PRO A 1 89 ? 6.014 12.358 19.855 1.00 93.62 89 PRO A O 1
ATOM 696 N N . LYS A 1 90 ? 6.204 11.130 17.984 1.00 91.69 90 LYS A N 1
ATOM 697 C CA . LYS A 1 90 ? 6.351 9.839 18.680 1.00 91.69 90 LYS A CA 1
ATOM 698 C C . LYS A 1 90 ? 7.727 9.658 19.323 1.00 91.69 90 LYS A C 1
ATOM 700 O O . LYS A 1 90 ? 7.909 8.719 20.089 1.00 91.69 90 LYS A O 1
ATOM 705 N N . ASP A 1 91 ? 8.676 10.540 19.046 1.00 91.62 91 ASP A N 1
ATOM 706 C CA . ASP A 1 91 ? 10.018 10.602 19.633 1.00 91.62 91 ASP A CA 1
ATOM 707 C C . ASP A 1 91 ? 10.111 11.536 20.855 1.00 91.62 91 ASP A C 1
ATOM 709 O O . ASP A 1 91 ? 11.170 11.640 21.469 1.00 91.62 91 ASP A O 1
ATOM 713 N N . ASN A 1 92 ? 9.015 12.194 21.242 1.00 90.62 92 ASN A N 1
ATOM 714 C CA . ASN A 1 92 ? 8.989 13.156 22.341 1.00 90.62 92 ASN A CA 1
ATOM 715 C C . ASN A 1 92 ? 8.470 12.521 23.647 1.00 90.62 92 ASN A C 1
ATOM 717 O O . ASN A 1 92 ? 7.502 11.760 23.632 1.00 90.62 92 ASN A O 1
ATOM 721 N N . ASP A 1 93 ? 9.056 12.887 24.790 1.00 90.44 93 ASP A N 1
ATOM 722 C CA . ASP A 1 93 ? 8.594 12.479 26.128 1.00 90.44 93 ASP A CA 1
ATOM 723 C C . ASP A 1 93 ? 7.138 12.886 26.410 1.00 90.44 93 ASP A C 1
ATOM 725 O O . ASP A 1 93 ? 6.416 12.181 27.121 1.00 90.44 93 ASP A O 1
ATOM 729 N N . ALA A 1 94 ? 6.670 13.979 25.795 1.00 93.31 94 ALA A N 1
ATOM 730 C CA . ALA A 1 94 ? 5.277 14.415 25.866 1.00 93.31 94 ALA A CA 1
ATOM 731 C C . ALA A 1 94 ? 4.293 13.318 25.416 1.00 93.31 94 ALA A C 1
ATOM 733 O O . ALA A 1 94 ? 3.196 13.224 25.962 1.00 93.31 94 ALA A O 1
ATOM 734 N N . PHE A 1 95 ? 4.690 12.447 24.477 1.00 94.94 95 PHE A N 1
ATOM 735 C CA . PHE A 1 95 ? 3.859 11.332 24.022 1.00 94.94 95 PHE A CA 1
ATOM 736 C C . PHE A 1 95 ? 3.551 10.346 25.155 1.00 94.94 95 PHE A C 1
ATOM 738 O O . PHE A 1 95 ? 2.399 9.963 25.341 1.00 94.94 95 PHE A O 1
ATOM 745 N N . LEU A 1 96 ? 4.558 9.952 25.944 1.00 94.00 96 LEU A N 1
ATOM 746 C CA . LEU A 1 96 ? 4.349 9.032 27.067 1.00 94.00 96 LEU A CA 1
ATOM 747 C C . LEU A 1 96 ? 3.556 9.685 28.204 1.00 94.00 96 LEU A C 1
ATOM 749 O O . LEU A 1 96 ? 2.756 9.008 28.850 1.00 94.00 96 LEU A O 1
ATOM 753 N N . SER A 1 97 ? 3.737 10.991 28.423 1.00 94.69 97 SER A N 1
ATOM 754 C CA . SER A 1 97 ? 2.932 11.740 29.391 1.00 94.69 97 SER A CA 1
ATOM 755 C C . SER A 1 97 ? 1.450 11.742 29.006 1.00 94.69 97 SER A C 1
ATOM 757 O O . SER A 1 97 ? 0.600 11.432 29.836 1.00 94.69 97 SER A O 1
ATOM 759 N N . GLU A 1 98 ? 1.121 12.034 27.746 1.00 95.62 98 GLU A N 1
ATOM 760 C CA . GLU A 1 98 ? -0.272 11.985 27.281 1.00 95.62 98 GLU A CA 1
ATOM 761 C C . GLU A 1 98 ? -0.831 10.558 27.250 1.00 95.62 98 GLU A C 1
ATOM 763 O O . GLU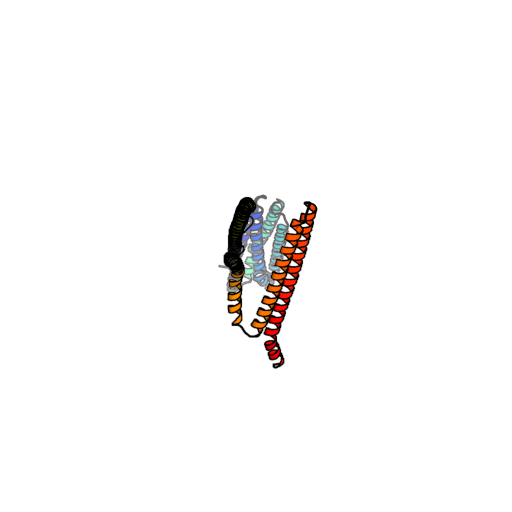 A 1 98 ? -2.010 10.344 27.527 1.00 95.62 98 GLU A O 1
ATOM 768 N N . LEU A 1 99 ? 0.009 9.555 26.978 1.00 96.69 99 LEU A N 1
ATOM 769 C CA . LEU A 1 99 ? -0.393 8.151 27.031 1.00 96.69 99 LEU A CA 1
ATOM 770 C C . LEU A 1 99 ? -0.789 7.745 28.455 1.00 96.69 99 LEU A C 1
ATOM 772 O O . LEU A 1 99 ? -1.737 6.981 28.636 1.00 96.69 99 LEU A O 1
ATOM 776 N N . ALA A 1 100 ? -0.085 8.260 29.465 1.00 95.88 100 ALA A N 1
ATOM 777 C CA . ALA A 1 100 ? -0.425 8.029 30.862 1.00 95.88 100 ALA A CA 1
ATOM 778 C C . ALA A 1 100 ? -1.785 8.650 31.232 1.00 95.88 100 ALA A C 1
ATOM 780 O O . ALA A 1 100 ? -2.575 8.002 31.923 1.00 95.88 100 ALA A O 1
ATOM 781 N N . GLU A 1 101 ? -2.096 9.849 30.731 1.00 96.12 101 GLU A N 1
ATOM 782 C CA . GLU A 1 101 ? -3.411 10.477 30.926 1.00 96.12 101 GLU A CA 1
ATOM 783 C C . GLU A 1 101 ? -4.529 9.708 30.205 1.00 96.12 101 GLU A C 1
ATOM 785 O O . GLU A 1 101 ? -5.568 9.436 30.813 1.00 96.12 101 GLU A O 1
ATOM 790 N N . LEU A 1 102 ? -4.299 9.255 28.964 1.00 96.69 102 LEU A N 1
ATOM 791 C CA . LEU A 1 102 ? -5.230 8.358 28.267 1.00 96.69 102 LEU A CA 1
ATOM 792 C C . LEU A 1 102 ? -5.471 7.081 29.082 1.00 96.69 102 LEU A C 1
ATOM 794 O O . LEU A 1 102 ? -6.619 6.685 29.273 1.00 96.69 102 LEU A O 1
ATOM 798 N N . ASN A 1 103 ? -4.409 6.445 29.587 1.00 96.88 103 ASN A N 1
ATOM 799 C CA . ASN A 1 103 ? -4.527 5.229 30.390 1.00 96.88 103 ASN A CA 1
ATOM 800 C C . ASN A 1 103 ? -5.363 5.472 31.649 1.00 96.88 103 ASN A C 1
ATOM 802 O O . ASN A 1 103 ? -6.246 4.685 31.971 1.00 96.88 103 ASN A O 1
ATOM 806 N N . LYS A 1 104 ? -5.129 6.583 32.348 1.00 96.56 104 LYS A N 1
ATOM 807 C CA . LYS A 1 104 ? -5.909 6.955 33.530 1.00 96.56 104 LYS A CA 1
ATOM 808 C C . LYS A 1 104 ? -7.392 7.135 33.196 1.00 96.56 104 LYS A C 1
ATOM 810 O O . LYS A 1 104 ? -8.236 6.597 33.913 1.00 96.56 104 LYS A O 1
ATOM 815 N N . GLY A 1 105 ? -7.703 7.844 32.109 1.00 95.50 105 GLY A N 1
ATOM 816 C CA . GLY A 1 105 ? -9.074 8.003 31.617 1.00 95.50 105 GLY A CA 1
ATOM 817 C C . GLY A 1 105 ? -9.720 6.662 31.263 1.00 95.50 105 GLY A C 1
ATOM 818 O O . GLY A 1 105 ? -10.830 6.375 31.704 1.00 95.50 105 GLY A O 1
ATOM 819 N N . PHE A 1 106 ? -8.991 5.799 30.556 1.00 96.31 106 PHE A N 1
ATOM 820 C CA . PHE A 1 106 ? -9.453 4.471 30.160 1.00 96.31 106 PHE A CA 1
ATOM 821 C C . PHE A 1 106 ? -9.719 3.554 31.359 1.00 96.31 106 PHE A C 1
ATOM 823 O O . PHE A 1 106 ? -10.785 2.954 31.451 1.00 96.31 106 PHE A O 1
ATOM 830 N N . GLN A 1 107 ? -8.807 3.493 32.331 1.00 95.75 107 GLN A N 1
ATOM 831 C CA . GLN A 1 107 ? -9.009 2.702 33.549 1.00 95.75 107 GLN A CA 1
ATOM 832 C C . GLN A 1 107 ? -10.202 3.207 34.369 1.00 95.75 107 GLN A C 1
ATOM 834 O O . GLN A 1 107 ? -10.934 2.409 34.957 1.00 95.75 107 GLN A O 1
ATOM 839 N N . GLN A 1 108 ? -10.424 4.525 34.407 1.00 95.25 108 GLN A N 1
ATOM 840 C CA . GLN A 1 108 ? -11.605 5.089 35.052 1.00 95.25 108 GLN A CA 1
ATOM 841 C C . GLN A 1 108 ? -12.892 4.706 34.307 1.00 95.25 108 GLN A C 1
ATOM 843 O O . GLN A 1 108 ? -13.858 4.315 34.961 1.00 95.25 108 GLN A O 1
ATOM 848 N N . HIS A 1 109 ? -12.892 4.754 32.971 1.00 94.56 109 HIS A N 1
ATOM 849 C CA . HIS A 1 109 ? -14.018 4.319 32.138 1.00 94.56 109 HIS A CA 1
ATOM 850 C C . HIS A 1 109 ? -14.368 2.847 32.385 1.00 94.56 109 HIS A C 1
ATOM 852 O O . HIS A 1 109 ? -15.483 2.548 32.802 1.00 94.56 109 HIS A O 1
ATOM 858 N N . VAL A 1 110 ? -13.388 1.944 32.284 1.00 94.12 110 VAL A N 1
ATOM 859 C CA . VAL A 1 110 ? -13.562 0.500 32.543 1.00 94.12 110 VAL A CA 1
ATOM 860 C C . VAL A 1 110 ? -14.056 0.231 33.968 1.00 94.12 110 VAL A C 1
ATOM 862 O O . VAL A 1 110 ? -14.872 -0.665 34.213 1.00 94.12 110 VAL A O 1
ATOM 865 N N . ARG A 1 111 ? -13.583 1.009 34.949 1.00 93.94 111 ARG A N 1
ATOM 866 C CA . ARG A 1 111 ? -14.043 0.900 36.336 1.00 93.94 111 ARG A CA 1
ATOM 867 C C . ARG A 1 111 ? -15.511 1.301 36.477 1.00 93.94 111 ARG A C 1
ATOM 869 O O . ARG A 1 111 ? -16.237 0.588 37.172 1.00 93.94 111 ARG A O 1
ATOM 876 N N . ASN A 1 112 ? -15.926 2.410 35.868 1.00 92.62 112 ASN A N 1
ATOM 877 C CA . ASN A 1 112 ? -17.323 2.853 35.864 1.00 92.62 112 ASN A CA 1
ATOM 878 C C . ASN A 1 112 ? -18.199 1.815 35.155 1.00 92.62 112 ASN A C 1
ATOM 880 O O . ASN A 1 112 ? -19.253 1.436 35.663 1.00 92.62 112 ASN A O 1
ATOM 884 N N . GLU A 1 113 ? -17.707 1.263 34.045 1.00 91.38 113 GLU A N 1
ATOM 885 C CA . GLU A 1 113 ? -18.381 0.192 33.320 1.00 91.38 113 GLU A CA 1
ATOM 886 C C . GLU A 1 113 ? -18.619 -1.033 34.206 1.00 91.38 113 GLU A C 1
ATOM 888 O O . GLU A 1 113 ? -19.743 -1.506 34.362 1.00 91.38 113 GLU A O 1
ATOM 893 N N . THR A 1 114 ? -17.574 -1.499 34.882 1.00 91.25 114 THR A N 1
ATOM 894 C CA . THR A 1 114 ? -17.640 -2.710 35.705 1.00 91.25 114 THR A CA 1
ATOM 895 C C . THR A 1 114 ? -18.477 -2.525 36.973 1.00 91.25 114 THR A C 1
ATOM 897 O O . THR A 1 114 ? -19.134 -3.470 37.419 1.00 91.25 114 THR A O 1
ATOM 900 N N . LYS A 1 115 ? -18.417 -1.344 37.603 1.00 92.44 115 LYS A N 1
ATOM 901 C CA . LYS A 1 115 ? -19.031 -1.096 38.919 1.00 92.44 115 LYS A CA 1
ATOM 902 C C . LYS A 1 115 ? -20.436 -0.514 38.850 1.00 92.44 115 LYS A C 1
ATOM 904 O O . LYS A 1 115 ? -21.190 -0.716 39.798 1.00 92.44 115 LYS A O 1
ATOM 909 N N . GLU A 1 116 ? -20.776 0.186 37.775 1.00 91.44 116 GLU A N 1
ATOM 910 C CA . GLU A 1 116 ? -22.029 0.937 37.669 1.00 91.44 116 GLU A CA 1
ATOM 911 C C . GLU A 1 116 ? -22.852 0.461 36.470 1.00 91.44 116 GLU A C 1
ATOM 913 O O . GLU A 1 116 ? -23.957 -0.050 36.660 1.00 91.44 116 GLU A O 1
ATOM 918 N N . LEU A 1 117 ? -22.298 0.529 35.253 1.00 89.12 117 LEU A N 1
ATOM 919 C CA . LEU A 1 117 ? -23.042 0.207 34.026 1.00 89.12 117 LEU A CA 1
ATOM 920 C C . LEU A 1 117 ? -23.422 -1.270 33.941 1.00 89.12 117 LEU A C 1
ATOM 922 O O . LEU A 1 117 ? -24.581 -1.587 33.694 1.00 89.12 117 LEU A O 1
ATOM 926 N N . LEU A 1 118 ? -22.476 -2.183 34.170 1.00 88.88 118 LEU A N 1
ATOM 927 C CA . LEU A 1 118 ? -22.713 -3.617 34.035 1.00 88.88 118 LEU A CA 1
ATOM 928 C C . LEU A 1 118 ? -23.753 -4.139 35.047 1.00 88.88 118 LEU A C 1
ATOM 930 O O . LEU A 1 118 ? -24.673 -4.841 34.623 1.00 88.88 118 LEU A O 1
ATOM 934 N N . PRO A 1 119 ? -23.686 -3.817 36.356 1.00 90.25 119 PRO A N 1
ATOM 935 C CA . PRO A 1 119 ? -24.746 -4.193 37.291 1.00 90.25 119 PRO A CA 1
ATOM 936 C C . PRO A 1 119 ? -26.110 -3.605 36.920 1.00 90.25 119 PRO A C 1
ATOM 938 O O . PRO A 1 119 ? -27.121 -4.297 37.032 1.00 90.25 119 PRO A O 1
ATOM 941 N N . ALA A 1 120 ? -26.143 -2.351 36.461 1.00 89.44 120 ALA A N 1
ATOM 942 C CA . ALA A 1 120 ? -27.375 -1.694 36.048 1.00 89.44 120 ALA A CA 1
ATOM 943 C C . ALA A 1 120 ? -27.988 -2.353 34.801 1.00 89.44 120 ALA A C 1
ATOM 945 O O . ALA A 1 120 ? -29.192 -2.598 34.761 1.00 89.44 120 ALA A O 1
ATOM 946 N N . LEU A 1 121 ? -27.153 -2.726 33.829 1.00 86.31 121 LEU A N 1
ATOM 947 C CA . LEU A 1 121 ? -27.558 -3.434 32.619 1.00 86.31 121 LEU A CA 1
ATOM 948 C C . LEU A 1 121 ? -28.115 -4.827 32.920 1.00 86.31 121 LEU A C 1
ATOM 950 O O . LEU A 1 121 ? -29.177 -5.181 32.422 1.00 86.31 121 LEU A O 1
ATOM 954 N N . LEU A 1 122 ? -27.430 -5.601 33.767 1.00 87.00 122 LEU A N 1
ATOM 955 C CA . LEU A 1 122 ? -27.880 -6.940 34.165 1.00 87.00 122 LEU A CA 1
ATOM 956 C C . LEU A 1 122 ? -29.180 -6.909 34.981 1.00 87.00 122 LEU A C 1
ATOM 958 O O . LEU A 1 122 ? -29.904 -7.894 35.001 1.00 87.00 122 LEU A O 1
ATOM 962 N N . LYS A 1 123 ? -29.477 -5.799 35.667 1.00 88.00 123 LYS A N 1
ATOM 963 C CA . LYS A 1 123 ? -30.762 -5.601 36.352 1.00 88.00 123 LYS A CA 1
ATOM 964 C C . LYS A 1 123 ? -31.881 -5.212 35.379 1.00 88.00 123 LYS A C 1
ATOM 966 O O . LYS A 1 123 ? -33.045 -5.489 35.652 1.00 88.00 123 LYS A O 1
ATOM 971 N N . ALA A 1 124 ? -31.534 -4.520 34.296 1.00 84.81 124 ALA A N 1
ATOM 972 C CA . ALA A 1 124 ? -32.485 -4.008 33.317 1.00 84.81 124 ALA A CA 1
ATOM 973 C C . ALA A 1 124 ? -32.885 -5.047 32.255 1.00 84.81 124 ALA A C 1
ATOM 975 O O . ALA A 1 124 ? -34.001 -4.977 31.745 1.00 84.81 124 ALA A O 1
ATOM 976 N N . LEU A 1 125 ? -31.994 -5.991 31.939 1.00 84.75 125 LEU A N 1
ATOM 977 C CA . LEU A 1 125 ? -32.202 -7.037 30.937 1.00 84.75 125 LEU A CA 1
ATOM 978 C C . LEU A 1 125 ? -32.599 -8.372 31.574 1.00 84.75 125 LEU A C 1
ATOM 980 O O . LEU A 1 125 ? -32.108 -8.733 32.643 1.00 84.75 125 LEU A O 1
ATOM 984 N N . SER A 1 126 ? -33.433 -9.138 30.874 1.00 85.75 126 SER A N 1
ATOM 985 C CA . SER A 1 126 ? -33.602 -10.568 31.149 1.00 85.75 126 SER A CA 1
ATOM 986 C C . SER A 1 126 ? -32.341 -11.363 30.779 1.00 85.75 126 SER A C 1
ATOM 988 O O . SER A 1 126 ? -31.520 -10.917 29.972 1.00 85.75 126 SER A O 1
ATOM 990 N N . ASP A 1 127 ? -32.195 -12.574 31.323 1.00 84.88 127 ASP A N 1
ATOM 991 C CA . ASP A 1 127 ? -31.061 -13.456 31.003 1.00 84.88 127 ASP A CA 1
ATOM 992 C C . ASP A 1 127 ? -30.979 -13.778 29.496 1.00 84.88 127 ASP A C 1
ATOM 994 O O . ASP A 1 127 ? -29.887 -13.889 28.932 1.00 84.88 127 ASP A O 1
ATOM 998 N N . GLU A 1 128 ? -32.131 -13.873 28.827 1.00 85.38 128 GLU A N 1
ATOM 999 C CA . GLU A 1 128 ? -32.248 -14.115 27.385 1.00 85.38 128 GLU A CA 1
ATOM 1000 C C . GLU A 1 128 ? -31.761 -12.910 26.568 1.00 85.38 128 GLU A C 1
ATOM 1002 O O . GLU A 1 128 ? -30.945 -13.064 25.656 1.00 85.38 128 GLU A O 1
ATOM 1007 N N . GLU A 1 129 ? -32.191 -11.696 26.926 1.00 85.81 129 GLU A N 1
ATOM 1008 C CA . GLU A 1 129 ? -31.738 -10.456 26.282 1.00 85.81 129 GLU A CA 1
ATOM 1009 C C . GLU A 1 129 ? -30.245 -10.200 26.523 1.00 85.81 129 GLU A C 1
ATOM 1011 O O . GLU A 1 129 ? -29.526 -9.796 25.606 1.00 85.81 129 GLU A O 1
ATOM 1016 N N . ALA A 1 130 ? -29.754 -10.480 27.733 1.00 84.56 130 ALA A N 1
ATOM 1017 C CA . ALA A 1 130 ? -28.337 -10.374 28.061 1.00 84.56 130 ALA A CA 1
ATOM 1018 C C . ALA A 1 130 ? -27.492 -11.365 27.241 1.00 84.56 130 ALA A C 1
ATOM 1020 O O . ALA A 1 130 ? -26.418 -11.006 26.752 1.00 84.56 130 ALA A O 1
ATOM 1021 N N . GLY A 1 131 ? -27.982 -12.594 27.046 1.00 85.38 131 GLY A N 1
ATOM 1022 C CA . GLY A 1 131 ? -27.349 -13.591 26.181 1.00 85.38 131 GLY A CA 1
ATOM 1023 C C . GLY A 1 131 ? -27.313 -13.168 24.709 1.00 85.38 131 GLY A C 1
ATOM 1024 O O . GLY A 1 131 ? -26.267 -13.267 24.066 1.00 85.38 131 GLY A O 1
ATOM 1025 N N . ALA A 1 132 ? -28.422 -12.639 24.184 1.00 87.00 132 ALA A N 1
ATOM 1026 C CA . ALA A 1 132 ? -28.500 -12.146 22.808 1.00 87.00 132 ALA A CA 1
ATOM 1027 C C . ALA A 1 132 ? -27.568 -10.945 22.558 1.00 87.00 132 ALA A C 1
ATOM 1029 O O . ALA A 1 132 ? -26.912 -10.867 21.514 1.00 87.00 132 ALA A O 1
ATOM 1030 N N . LEU A 1 133 ? -27.457 -10.033 23.529 1.00 87.06 133 LEU A N 1
ATOM 1031 C CA . LEU A 1 133 ? -26.531 -8.903 23.459 1.00 87.06 133 LEU A CA 1
ATOM 1032 C C . LEU A 1 133 ? -25.071 -9.367 23.450 1.00 87.06 133 LEU A C 1
ATOM 1034 O O . LEU A 1 133 ? -24.295 -8.906 22.615 1.00 87.06 133 LEU A O 1
ATOM 1038 N N . ALA A 1 134 ? -24.709 -10.307 24.329 1.00 87.19 134 ALA A N 1
ATOM 1039 C CA . ALA A 1 134 ? -23.363 -10.876 24.368 1.00 87.19 134 ALA A CA 1
ATOM 1040 C C . ALA A 1 134 ? -22.980 -11.502 23.018 1.00 87.19 134 ALA A C 1
ATOM 1042 O O . ALA A 1 134 ? -21.910 -11.216 22.484 1.00 87.19 134 ALA A O 1
ATOM 1043 N N . ALA A 1 135 ? -23.891 -12.284 22.427 1.00 88.62 135 ALA A N 1
ATOM 1044 C CA . ALA A 1 135 ? -23.694 -12.886 21.111 1.00 88.62 135 ALA A CA 1
ATOM 1045 C C . ALA A 1 135 ? -23.538 -11.834 19.998 1.00 88.62 135 ALA A C 1
ATOM 1047 O O . ALA A 1 135 ? -22.691 -11.991 19.123 1.00 88.62 135 ALA A O 1
ATOM 1048 N N . THR A 1 136 ? -24.312 -10.744 20.051 1.00 89.62 136 THR A N 1
ATOM 1049 C CA . THR A 1 136 ? -24.220 -9.641 19.078 1.00 89.62 136 THR A CA 1
ATOM 1050 C C . THR A 1 136 ? -22.871 -8.926 19.171 1.00 89.62 136 THR A C 1
ATOM 1052 O O . THR A 1 136 ? -22.225 -8.699 18.152 1.00 89.62 136 THR A O 1
ATOM 1055 N N . MET A 1 137 ? -22.410 -8.610 20.386 1.00 87.62 137 MET A N 1
ATOM 1056 C CA . MET A 1 137 ? -21.113 -7.959 20.603 1.00 87.62 137 MET A CA 1
ATOM 1057 C C . MET A 1 137 ? -19.946 -8.862 20.182 1.00 87.62 137 MET A C 1
ATOM 1059 O O . MET A 1 137 ? -19.015 -8.399 19.527 1.00 87.62 137 MET A O 1
ATOM 1063 N N . GLU A 1 138 ? -19.997 -10.155 20.512 1.00 88.44 138 GLU A N 1
ATOM 1064 C CA . GLU A 1 138 ? -18.990 -11.134 20.077 1.00 88.44 138 GLU A CA 1
ATOM 1065 C C . GLU A 1 138 ? -18.962 -11.289 18.557 1.00 88.44 138 GLU A C 1
ATOM 1067 O O . GLU A 1 138 ? -17.880 -11.317 17.970 1.00 88.44 138 GLU A O 1
ATOM 1072 N N . GLY A 1 139 ? -20.138 -11.332 17.923 1.00 89.19 139 GLY A N 1
ATOM 1073 C CA . GLY A 1 139 ? -20.278 -11.333 16.470 1.00 89.19 139 GLY A CA 1
ATOM 1074 C C . GLY A 1 139 ? -19.631 -10.104 15.837 1.00 89.19 139 GLY A C 1
ATOM 1075 O O . GLY A 1 139 ? -18.780 -10.255 14.966 1.00 89.19 139 GLY A O 1
ATOM 1076 N N . ALA A 1 140 ? -19.933 -8.905 16.343 1.00 88.00 140 ALA A N 1
ATOM 1077 C CA . ALA A 1 140 ? -19.357 -7.657 15.842 1.00 88.00 140 ALA A CA 1
ATOM 1078 C C . ALA A 1 140 ? -17.819 -7.626 15.955 1.00 88.00 140 ALA A C 1
ATOM 1080 O O . ALA A 1 140 ? -17.129 -7.217 15.019 1.00 88.00 140 ALA A O 1
ATOM 1081 N N . VAL A 1 141 ? -17.252 -8.109 17.070 1.00 86.25 141 VAL A N 1
ATOM 1082 C CA . VAL A 1 141 ? -15.789 -8.230 17.226 1.00 86.25 141 VAL A CA 1
ATOM 1083 C C . VAL A 1 141 ? -15.209 -9.234 16.229 1.00 86.25 141 VAL A C 1
ATOM 1085 O O . VAL A 1 141 ? -14.187 -8.955 15.600 1.00 86.25 141 VAL A O 1
ATOM 1088 N N . ALA A 1 142 ? -15.838 -10.402 16.084 1.00 89.12 142 ALA A N 1
ATOM 1089 C CA . ALA A 1 142 ? -15.364 -11.457 15.196 1.00 89.12 142 ALA A CA 1
ATOM 1090 C C . ALA A 1 142 ? -15.416 -11.036 13.719 1.00 89.12 142 ALA A C 1
ATOM 1092 O O . ALA A 1 142 ? -14.459 -11.281 12.985 1.00 89.12 142 ALA A O 1
ATOM 1093 N N . GLU A 1 143 ? -16.491 -10.372 13.297 1.00 88.75 143 GLU A N 1
ATOM 1094 C CA . GLU A 1 143 ? -16.647 -9.829 11.946 1.00 88.75 143 GLU A CA 1
ATOM 1095 C C . GLU A 1 143 ? -15.595 -8.760 11.645 1.00 88.75 143 GLU A C 1
ATOM 1097 O O . GLU A 1 143 ? -14.950 -8.824 10.600 1.00 88.75 143 GLU A O 1
ATOM 1102 N N . ALA A 1 144 ? -15.347 -7.832 12.575 1.00 85.94 144 ALA A N 1
ATOM 1103 C CA . ALA A 1 144 ? -14.315 -6.809 12.410 1.00 85.94 144 ALA A CA 1
ATOM 1104 C C . ALA A 1 144 ? -12.904 -7.420 12.281 1.00 85.94 144 ALA A C 1
ATOM 1106 O O . ALA A 1 144 ? -12.134 -7.054 11.390 1.00 85.94 144 ALA A O 1
ATOM 1107 N N . GLU A 1 145 ? -12.563 -8.393 13.132 1.00 87.31 145 GLU A N 1
ATOM 1108 C CA . GLU A 1 145 ? -11.280 -9.108 13.065 1.00 87.31 145 GLU A CA 1
ATOM 1109 C C . GLU A 1 145 ? -11.144 -9.934 11.776 1.00 87.31 145 GLU A C 1
ATOM 1111 O O . GLU A 1 145 ? -10.062 -10.001 11.184 1.00 87.31 145 GLU A O 1
ATOM 1116 N N . GLN A 1 146 ? -12.231 -10.550 11.306 1.00 89.06 146 GLN A N 1
ATOM 1117 C CA . GLN A 1 146 ? -12.239 -11.301 10.055 1.00 89.06 146 GLN A CA 1
ATOM 1118 C C . GLN A 1 146 ? -12.079 -10.373 8.844 1.00 89.06 146 GLN A C 1
ATOM 1120 O O . GLN A 1 146 ? -11.210 -10.622 8.008 1.00 89.06 146 GLN A O 1
ATOM 1125 N N . ALA A 1 147 ? -12.814 -9.259 8.798 1.00 89.31 147 ALA A N 1
ATOM 1126 C CA . ALA A 1 147 ? -12.691 -8.245 7.754 1.00 89.31 147 ALA A CA 1
ATOM 1127 C C . ALA A 1 147 ? -11.258 -7.699 7.661 1.00 89.31 147 ALA A C 1
ATOM 1129 O O . ALA A 1 147 ? -10.711 -7.569 6.567 1.00 89.31 147 ALA A O 1
ATOM 1130 N N . LYS A 1 148 ? -10.597 -7.471 8.802 1.00 85.38 148 LYS A N 1
ATOM 1131 C CA . LYS A 1 148 ? -9.182 -7.078 8.849 1.00 85.38 148 LYS A CA 1
ATOM 1132 C C . LYS A 1 148 ? -8.257 -8.139 8.253 1.00 85.38 148 LYS A C 1
ATOM 1134 O O . LYS A 1 148 ? -7.330 -7.815 7.507 1.00 85.38 148 LYS A O 1
ATOM 1139 N N . ARG A 1 149 ? -8.470 -9.413 8.594 1.00 89.31 149 ARG A N 1
ATOM 1140 C CA . ARG A 1 149 ? -7.673 -10.525 8.049 1.00 89.31 149 ARG A CA 1
ATOM 1141 C C . ARG A 1 149 ? -7.847 -10.643 6.543 1.00 89.31 149 ARG A C 1
ATOM 1143 O O . ARG A 1 149 ? -6.859 -10.872 5.849 1.00 89.31 149 ARG A O 1
ATOM 1150 N N . ASP A 1 150 ? -9.066 -10.469 6.054 1.00 92.62 150 ASP A N 1
ATOM 1151 C CA . ASP A 1 150 ? -9.371 -10.558 4.631 1.00 92.62 150 ASP A CA 1
ATOM 1152 C C . ASP A 1 150 ? -8.832 -9.346 3.862 1.00 92.62 150 ASP A C 1
ATOM 1154 O O . ASP A 1 150 ? -8.187 -9.538 2.834 1.00 92.62 150 ASP A O 1
ATOM 1158 N N . ALA A 1 151 ? -8.932 -8.130 4.410 1.00 91.94 151 ALA A N 1
ATOM 1159 C CA . ALA A 1 151 ? -8.291 -6.942 3.843 1.00 91.94 151 ALA A CA 1
ATOM 1160 C C . ALA A 1 151 ? -6.768 -7.113 3.722 1.00 91.94 151 ALA A C 1
ATOM 1162 O O . ALA A 1 151 ? -6.194 -6.857 2.667 1.00 91.94 151 ALA A O 1
ATOM 1163 N N . LYS A 1 152 ? -6.110 -7.639 4.765 1.00 91.00 152 LYS A N 1
ATOM 1164 C CA . LYS A 1 152 ? -4.666 -7.920 4.737 1.00 91.00 152 LYS A CA 1
ATOM 1165 C C . LYS A 1 152 ? -4.295 -9.006 3.721 1.00 91.00 152 LYS A C 1
ATOM 1167 O O . LYS A 1 152 ? -3.231 -8.943 3.108 1.00 91.00 152 LYS A O 1
ATOM 1172 N N . ARG A 1 153 ? -5.136 -10.035 3.564 1.00 93.25 153 ARG A N 1
ATOM 1173 C CA . ARG A 1 153 ? -4.940 -11.080 2.546 1.00 93.25 153 ARG A CA 1
ATOM 1174 C C . ARG A 1 153 ? -5.072 -10.510 1.140 1.00 93.25 153 ARG A C 1
ATOM 1176 O O . ARG A 1 153 ? -4.260 -10.858 0.289 1.00 93.25 153 ARG A O 1
ATOM 1183 N N . GLU A 1 154 ? -6.050 -9.641 0.918 1.00 93.19 154 GLU A N 1
ATOM 1184 C CA . GLU A 1 154 ? -6.267 -8.985 -0.368 1.00 93.19 154 GLU A CA 1
ATOM 1185 C C . GLU A 1 154 ? -5.113 -8.036 -0.710 1.00 93.19 154 GLU A C 1
ATOM 1187 O O . GLU A 1 154 ? -4.562 -8.124 -1.803 1.00 93.19 154 GLU A O 1
ATOM 1192 N N . GLU A 1 155 ? -4.655 -7.219 0.242 1.00 92.81 155 GLU A N 1
ATOM 1193 C CA . GLU A 1 155 ? -3.476 -6.361 0.074 1.00 92.81 155 GLU A CA 1
ATOM 1194 C C . GLU A 1 155 ? -2.226 -7.186 -0.276 1.00 92.81 155 GLU A C 1
ATOM 1196 O O . GLU A 1 155 ? -1.511 -6.873 -1.228 1.00 92.81 155 GLU A O 1
ATOM 1201 N N . ALA A 1 156 ? -1.990 -8.297 0.429 1.00 93.88 156 ALA A N 1
ATOM 1202 C CA . ALA A 1 156 ? -0.876 -9.194 0.128 1.00 93.88 156 ALA A CA 1
ATOM 1203 C C . ALA A 1 156 ? -1.004 -9.843 -1.263 1.00 93.88 156 ALA A C 1
ATOM 1205 O O . ALA A 1 156 ? -0.008 -9.991 -1.974 1.00 93.88 156 ALA A O 1
ATOM 1206 N N . ALA A 1 157 ? -2.219 -10.218 -1.673 1.00 94.81 157 ALA A N 1
ATOM 1207 C CA . ALA A 1 157 ? -2.480 -10.764 -3.000 1.00 94.81 157 ALA A CA 1
ATOM 1208 C C . ALA A 1 157 ? -2.274 -9.714 -4.104 1.00 94.81 157 ALA A C 1
ATOM 1210 O O . ALA A 1 157 ? -1.762 -10.047 -5.171 1.00 94.81 157 ALA A O 1
ATOM 1211 N N . GLN A 1 158 ? -2.643 -8.456 -3.861 1.00 94.38 158 GLN A N 1
ATOM 1212 C CA . GLN A 1 158 ? -2.412 -7.344 -4.784 1.00 94.38 158 GLN A CA 1
ATOM 1213 C C . GLN A 1 158 ? -0.925 -7.011 -4.902 1.00 94.38 158 GLN A C 1
ATOM 1215 O O . GLN A 1 158 ? -0.417 -6.925 -6.016 1.00 94.38 158 GLN A O 1
ATOM 1220 N N . ALA A 1 159 ? -0.205 -6.923 -3.781 1.00 94.69 159 ALA A N 1
ATOM 1221 C CA . ALA A 1 159 ? 1.239 -6.699 -3.780 1.00 94.69 159 ALA A CA 1
ATOM 1222 C C . ALA A 1 159 ? 1.986 -7.804 -4.541 1.00 94.69 159 ALA A C 1
ATOM 1224 O O . ALA A 1 159 ? 2.902 -7.524 -5.312 1.00 94.69 159 ALA A O 1
ATOM 1225 N N . LYS A 1 160 ? 1.561 -9.065 -4.377 1.00 94.94 160 LYS A N 1
ATOM 1226 C CA . LYS A 1 160 ? 2.118 -10.18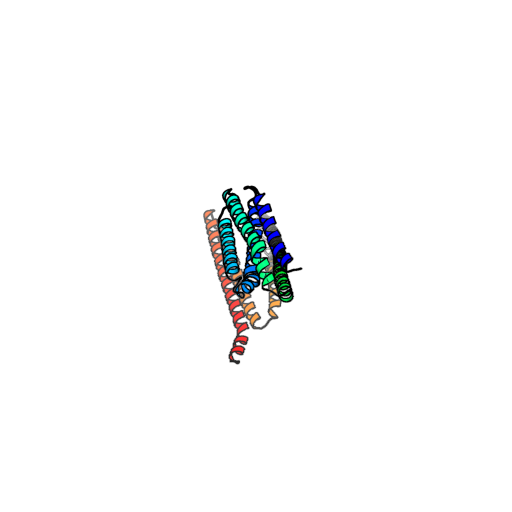7 -5.137 1.00 94.94 160 LYS A CA 1
ATOM 1227 C C . LYS A 1 160 ? 1.853 -10.052 -6.640 1.00 94.94 160 LYS A C 1
ATOM 1229 O O . LYS A 1 160 ? 2.784 -10.218 -7.418 1.00 94.94 160 LYS A O 1
ATOM 1234 N N . ARG A 1 161 ? 0.624 -9.714 -7.046 1.00 95.75 161 ARG A N 1
ATOM 1235 C CA . ARG A 1 161 ? 0.281 -9.492 -8.463 1.00 95.75 161 ARG A CA 1
ATOM 1236 C C . ARG A 1 161 ? 1.100 -8.360 -9.081 1.00 95.75 161 ARG A C 1
ATOM 1238 O O . ARG A 1 161 ? 1.659 -8.539 -10.151 1.00 95.75 161 ARG A O 1
ATOM 1245 N N . GLN A 1 162 ? 1.245 -7.239 -8.376 1.00 94.44 162 GLN A N 1
ATOM 1246 C CA . GLN A 1 162 ? 2.066 -6.115 -8.836 1.00 94.44 162 GLN A CA 1
ATOM 1247 C C . GLN A 1 162 ? 3.546 -6.490 -8.973 1.00 94.44 162 GLN A C 1
ATOM 1249 O O . GLN A 1 162 ? 4.206 -6.048 -9.910 1.00 94.44 162 GLN A O 1
ATOM 1254 N N . ALA A 1 163 ? 4.075 -7.312 -8.062 1.00 94.62 163 ALA A N 1
ATOM 1255 C CA . ALA A 1 163 ? 5.444 -7.810 -8.163 1.00 94.62 163 ALA A CA 1
ATOM 1256 C C . ALA A 1 163 ? 5.630 -8.734 -9.379 1.00 94.62 163 ALA A C 1
ATOM 1258 O O . ALA A 1 163 ? 6.604 -8.575 -10.110 1.00 94.62 163 ALA A O 1
ATOM 1259 N N . GLU A 1 164 ? 4.685 -9.647 -9.627 1.00 95.19 164 GLU A N 1
ATOM 1260 C CA . GLU A 1 164 ? 4.697 -10.528 -10.805 1.00 95.19 164 GLU A CA 1
ATOM 1261 C C . GLU A 1 164 ? 4.582 -9.728 -12.117 1.00 95.19 164 GLU A C 1
ATOM 1263 O O . GLU A 1 164 ? 5.315 -9.993 -13.068 1.00 95.19 164 GLU A O 1
ATOM 1268 N N . GLU A 1 165 ? 3.717 -8.711 -12.172 1.00 95.00 165 GLU A N 1
ATOM 1269 C CA . GLU A 1 165 ? 3.588 -7.810 -13.327 1.00 95.00 165 GLU A CA 1
ATOM 1270 C C . GLU A 1 165 ? 4.868 -6.997 -13.573 1.00 95.00 165 GLU A C 1
ATOM 1272 O O . GLU A 1 165 ? 5.295 -6.842 -14.719 1.00 95.00 165 GLU A O 1
ATOM 1277 N N . ALA A 1 166 ? 5.510 -6.503 -12.511 1.00 95.25 166 ALA A N 1
ATOM 1278 C CA . ALA A 1 166 ? 6.772 -5.778 -12.615 1.00 95.25 166 ALA A CA 1
ATOM 1279 C C . ALA A 1 166 ? 7.911 -6.679 -13.121 1.00 95.25 166 ALA A C 1
ATOM 1281 O O . ALA A 1 166 ? 8.689 -6.253 -13.974 1.00 95.25 166 ALA A O 1
ATOM 1282 N N . GLU A 1 167 ? 7.983 -7.926 -12.644 1.00 94.94 167 GLU A N 1
ATOM 1283 C CA . GLU A 1 167 ? 8.962 -8.912 -13.111 1.00 94.94 167 GLU A CA 1
ATOM 1284 C C . GLU A 1 167 ? 8.759 -9.240 -14.598 1.00 94.94 167 GLU A C 1
ATOM 1286 O O . GLU A 1 167 ? 9.715 -9.205 -15.375 1.00 94.94 167 GLU A O 1
ATOM 1291 N N . GLN A 1 168 ? 7.511 -9.463 -15.026 1.00 94.62 168 GLN A N 1
ATOM 1292 C CA . GLN A 1 168 ? 7.186 -9.691 -16.438 1.00 94.62 168 GLN A CA 1
ATOM 1293 C C . GLN A 1 168 ? 7.541 -8.482 -17.312 1.00 94.62 168 GLN A C 1
ATOM 1295 O O . GLN A 1 168 ? 8.113 -8.643 -18.391 1.00 94.62 168 GLN A O 1
ATOM 1300 N N . ALA A 1 169 ? 7.246 -7.263 -16.854 1.00 95.06 169 ALA A N 1
ATOM 1301 C CA . ALA A 1 169 ? 7.608 -6.047 -17.574 1.00 95.06 169 ALA A CA 1
ATOM 1302 C C . ALA A 1 169 ? 9.133 -5.899 -17.712 1.00 95.06 169 ALA A C 1
ATOM 1304 O O . ALA A 1 169 ? 9.627 -5.527 -18.780 1.00 95.06 169 ALA A O 1
ATOM 1305 N N . GLU A 1 170 ? 9.891 -6.230 -16.665 1.00 95.06 170 GLU A N 1
ATOM 1306 C CA . GLU A 1 170 ? 11.352 -6.215 -16.711 1.00 95.06 170 GLU A CA 1
ATOM 1307 C C . GLU A 1 170 ? 11.902 -7.280 -17.674 1.00 95.06 170 GLU A C 1
ATOM 1309 O O . GLU A 1 170 ? 12.851 -7.017 -18.420 1.00 95.06 170 GLU A O 1
ATOM 1314 N N . GLU A 1 171 ? 11.300 -8.471 -17.715 1.00 95.44 171 GLU A N 1
ATOM 1315 C CA . GLU A 1 171 ? 11.678 -9.523 -18.659 1.00 95.44 171 GLU A CA 1
ATOM 1316 C C . GLU A 1 171 ? 11.432 -9.099 -20.114 1.00 95.44 171 GLU A C 1
ATOM 1318 O O . GLU A 1 171 ? 12.326 -9.254 -20.953 1.00 95.44 171 GLU A O 1
ATOM 1323 N N . VAL A 1 172 ? 10.277 -8.491 -20.406 1.00 96.25 172 VAL A N 1
ATOM 1324 C CA . VAL A 1 172 ? 9.958 -7.949 -21.737 1.00 96.25 172 VAL A CA 1
ATOM 1325 C C . VAL A 1 172 ? 10.974 -6.882 -22.143 1.00 96.25 172 VAL A C 1
ATOM 1327 O O . VAL A 1 172 ? 11.567 -6.984 -23.217 1.00 96.25 172 VAL A O 1
ATOM 1330 N N . GLN A 1 173 ? 11.277 -5.921 -21.266 1.00 95.06 173 GLN A N 1
ATOM 1331 C CA . GLN A 1 173 ? 12.295 -4.900 -21.544 1.00 95.06 173 GLN A CA 1
ATOM 1332 C C . GLN A 1 173 ? 13.677 -5.520 -21.801 1.00 95.06 173 GLN A C 1
ATOM 1334 O O . GLN A 1 173 ? 14.394 -5.125 -22.724 1.00 95.06 173 GLN A O 1
ATOM 1339 N N . ARG A 1 174 ? 14.071 -6.532 -21.019 1.00 96.12 174 ARG A N 1
ATOM 1340 C CA . ARG A 1 174 ? 15.337 -7.253 -21.226 1.00 96.12 174 ARG A CA 1
ATOM 1341 C C . ARG A 1 174 ? 15.352 -7.992 -22.565 1.00 96.12 174 ARG A C 1
ATOM 1343 O O . ARG A 1 174 ? 16.403 -8.026 -23.212 1.00 96.12 174 ARG A O 1
ATOM 1350 N N . ALA A 1 175 ? 14.233 -8.580 -22.981 1.00 95.62 175 ALA A N 1
ATOM 1351 C CA . ALA A 1 175 ? 14.098 -9.242 -24.274 1.00 95.62 175 ALA A CA 1
ATOM 1352 C C . ALA A 1 175 ? 14.204 -8.239 -25.434 1.00 95.62 175 ALA A C 1
ATOM 1354 O O . ALA A 1 175 ? 14.969 -8.482 -26.369 1.00 95.62 175 ALA A O 1
ATOM 1355 N N . GLU A 1 176 ? 13.545 -7.084 -25.337 1.00 95.19 176 GLU A N 1
ATOM 1356 C CA . GLU A 1 176 ? 13.632 -6.005 -26.329 1.00 95.19 176 GLU A CA 1
ATOM 1357 C C . GLU A 1 176 ? 15.063 -5.482 -26.482 1.00 95.19 176 GLU A C 1
ATOM 1359 O O . GLU A 1 176 ? 15.584 -5.406 -27.596 1.00 95.19 176 GLU A O 1
ATOM 1364 N N . VAL A 1 177 ? 15.759 -5.215 -25.372 1.00 96.69 177 VAL A N 1
ATOM 1365 C CA . VAL A 1 177 ? 17.165 -4.776 -25.403 1.00 96.69 177 VAL A CA 1
ATOM 1366 C C . VAL A 1 177 ? 18.070 -5.842 -26.031 1.00 96.69 177 VAL A C 1
ATOM 1368 O O . VAL A 1 177 ? 19.018 -5.515 -26.750 1.00 96.69 177 VAL A O 1
ATOM 1371 N N . ARG A 1 178 ? 17.812 -7.133 -25.779 1.00 96.44 178 ARG A N 1
ATOM 1372 C CA . ARG A 1 178 ? 18.557 -8.227 -26.427 1.00 96.44 178 ARG A CA 1
ATOM 1373 C C . ARG A 1 178 ? 18.285 -8.275 -27.930 1.00 96.44 178 ARG A C 1
ATOM 1375 O O . ARG A 1 178 ? 19.240 -8.449 -28.684 1.00 96.44 178 ARG A O 1
ATOM 1382 N N . ALA A 1 179 ? 17.034 -8.098 -28.351 1.00 95.69 179 ALA A N 1
ATOM 1383 C CA . ALA A 1 179 ? 16.649 -8.074 -29.759 1.00 95.69 179 ALA A CA 1
ATOM 1384 C C . ALA A 1 179 ? 17.288 -6.890 -30.501 1.00 95.69 179 ALA A C 1
ATOM 1386 O O . ALA A 1 179 ? 17.903 -7.090 -31.545 1.00 95.69 179 ALA A O 1
ATOM 1387 N N . GLN A 1 180 ? 17.257 -5.688 -29.917 1.00 94.62 180 GLN A N 1
ATOM 1388 C CA . GLN A 1 180 ? 17.919 -4.503 -30.475 1.00 94.62 180 GLN A CA 1
ATOM 1389 C C . GLN A 1 180 ? 19.427 -4.724 -30.644 1.00 94.62 180 GLN A C 1
ATOM 1391 O O . GLN A 1 180 ? 19.973 -4.514 -31.723 1.00 94.62 180 GLN A O 1
ATOM 1396 N N . LYS A 1 181 ? 20.105 -5.247 -29.613 1.00 95.69 181 LYS A N 1
ATOM 1397 C CA . LYS A 1 181 ? 21.541 -5.566 -29.698 1.00 95.69 181 LYS A CA 1
ATOM 1398 C C . LYS A 1 181 ? 21.856 -6.647 -30.731 1.00 95.69 181 LYS A C 1
ATOM 1400 O O . LYS A 1 181 ? 22.966 -6.666 -31.261 1.00 95.69 181 LYS A O 1
ATOM 1405 N N . ALA A 1 182 ? 20.943 -7.588 -30.966 1.00 95.62 182 ALA A N 1
ATOM 1406 C CA . ALA A 1 182 ? 21.108 -8.595 -32.007 1.00 95.62 182 ALA A CA 1
ATOM 1407 C C . ALA A 1 182 ? 20.989 -7.961 -33.401 1.00 95.62 182 ALA A C 1
ATOM 1409 O O . ALA A 1 182 ? 21.881 -8.180 -34.217 1.00 95.62 182 ALA A O 1
ATOM 1410 N N . ALA A 1 183 ? 19.980 -7.113 -33.618 1.00 95.12 183 ALA A N 1
ATOM 1411 C CA . ALA A 1 183 ? 19.788 -6.377 -34.866 1.00 95.12 183 ALA A CA 1
ATOM 1412 C C . ALA A 1 183 ? 20.988 -5.468 -35.191 1.00 95.12 183 ALA A C 1
ATOM 1414 O O . ALA A 1 183 ? 21.544 -5.559 -36.279 1.00 95.12 183 ALA A O 1
ATOM 1415 N N . GLU A 1 184 ? 21.492 -4.694 -34.221 1.00 95.44 184 GLU A N 1
ATOM 1416 C CA . GLU A 1 184 ? 22.695 -3.861 -34.413 1.00 95.44 184 GLU A CA 1
ATOM 1417 C C . GLU A 1 184 ? 23.940 -4.684 -34.790 1.00 95.44 184 GLU A C 1
ATOM 1419 O O . GLU A 1 184 ? 24.829 -4.220 -35.507 1.00 95.44 184 GLU A O 1
ATOM 1424 N N . ARG A 1 185 ? 24.066 -5.909 -34.263 1.00 95.62 185 ARG A N 1
ATOM 1425 C CA . ARG A 1 185 ? 25.184 -6.803 -34.605 1.00 95.62 185 ARG A CA 1
ATOM 1426 C C . ARG A 1 185 ? 25.043 -7.370 -36.009 1.00 95.62 185 ARG A C 1
ATOM 1428 O O . ARG A 1 185 ? 26.066 -7.616 -36.644 1.00 95.62 185 ARG A O 1
ATOM 1435 N N . GLU A 1 186 ? 23.821 -7.634 -36.446 1.00 95.19 186 GLU A N 1
ATOM 1436 C CA . GLU A 1 186 ? 23.523 -8.103 -37.795 1.00 95.19 186 GLU A CA 1
ATOM 1437 C C . GLU A 1 186 ? 23.797 -7.002 -38.819 1.00 95.19 186 GLU A C 1
ATOM 1439 O O . GLU A 1 186 ? 24.593 -7.224 -39.726 1.00 95.19 186 GLU A O 1
ATOM 1444 N N . GLU A 1 187 ? 23.309 -5.785 -38.577 1.00 94.81 187 GLU A N 1
ATOM 1445 C CA . GLU A 1 187 ? 23.587 -4.606 -39.407 1.00 94.81 187 GLU A CA 1
ATOM 1446 C C . GLU A 1 187 ? 25.098 -4.371 -39.563 1.00 94.81 187 GLU A C 1
ATOM 1448 O O . GLU A 1 187 ? 25.617 -4.324 -40.676 1.00 94.81 187 GLU A O 1
ATOM 1453 N N . LYS A 1 188 ? 25.861 -4.373 -38.459 1.00 94.56 188 LYS A N 1
ATOM 1454 C CA . LYS A 1 188 ? 27.331 -4.242 -38.514 1.00 94.56 188 LYS A CA 1
ATOM 1455 C C . LYS A 1 188 ? 28.016 -5.359 -39.303 1.00 94.56 188 LYS A C 1
ATOM 1457 O O . LYS A 1 188 ? 29.076 -5.140 -39.890 1.00 94.56 188 LYS A O 1
ATOM 1462 N N . ARG A 1 189 ? 27.470 -6.581 -39.284 1.00 94.94 189 ARG A N 1
ATOM 1463 C CA . ARG A 1 189 ? 28.006 -7.701 -40.077 1.00 94.94 189 ARG A CA 1
ATOM 1464 C C . ARG A 1 189 ? 27.721 -7.504 -41.559 1.00 94.94 189 ARG A C 1
ATOM 1466 O O . ARG A 1 189 ? 28.601 -7.792 -42.367 1.00 94.94 189 ARG A O 1
ATOM 1473 N N . GLU A 1 190 ? 26.536 -7.016 -41.905 1.00 93.88 190 GLU A N 1
ATOM 1474 C CA . GLU A 1 190 ? 26.174 -6.691 -43.283 1.00 93.88 190 GLU A CA 1
ATOM 1475 C C . GLU A 1 190 ? 27.026 -5.544 -43.828 1.00 93.88 190 GLU A C 1
ATOM 1477 O O . GLU A 1 190 ? 27.609 -5.692 -44.901 1.00 93.88 190 GLU A O 1
ATOM 1482 N N . GLU A 1 191 ? 27.198 -4.462 -43.065 1.00 93.50 191 GLU A N 1
ATOM 1483 C CA . GLU A 1 191 ? 28.084 -3.347 -43.419 1.00 93.50 191 GLU A CA 1
ATOM 1484 C C . GLU A 1 191 ? 29.526 -3.823 -43.642 1.00 93.50 191 GLU A C 1
ATOM 1486 O O . GLU A 1 191 ? 30.144 -3.500 -44.657 1.00 93.50 191 GLU A O 1
ATOM 1491 N N . ALA A 1 192 ? 30.062 -4.652 -42.738 1.00 93.88 192 ALA A N 1
ATOM 1492 C CA . ALA A 1 192 ? 31.404 -5.212 -42.886 1.00 93.88 192 ALA A CA 1
ATOM 1493 C C . ALA A 1 192 ? 31.523 -6.120 -44.124 1.00 93.88 192 ALA A C 1
ATOM 1495 O O . ALA A 1 192 ? 32.538 -6.090 -44.824 1.00 93.88 192 ALA A O 1
ATOM 1496 N N . ALA A 1 193 ? 30.491 -6.916 -44.420 1.00 94.12 193 ALA A N 1
ATOM 1497 C CA . ALA A 1 193 ? 30.458 -7.759 -45.609 1.00 94.12 193 ALA A CA 1
ATOM 1498 C C . ALA A 1 193 ? 30.379 -6.928 -46.899 1.00 94.12 193 ALA A C 1
ATOM 1500 O O . ALA A 1 193 ? 31.056 -7.262 -47.871 1.00 94.12 193 ALA A O 1
ATOM 1501 N N . GLN A 1 194 ? 29.595 -5.847 -46.916 1.00 93.06 194 GLN A N 1
ATOM 1502 C CA . GLN A 1 194 ? 29.522 -4.916 -48.045 1.00 93.06 194 GLN A CA 1
ATOM 1503 C C . GLN A 1 194 ? 30.853 -4.194 -48.260 1.00 93.06 194 GLN A C 1
ATOM 1505 O O . GLN A 1 194 ? 31.356 -4.174 -49.382 1.00 93.06 194 GLN A O 1
ATOM 1510 N N . ALA A 1 195 ? 31.470 -3.681 -47.192 1.00 93.12 195 ALA A N 1
ATOM 1511 C CA . ALA A 1 195 ? 32.776 -3.032 -47.259 1.00 93.12 195 ALA A CA 1
ATOM 1512 C C . ALA A 1 195 ? 33.854 -3.979 -47.809 1.00 93.12 195 ALA A C 1
ATOM 1514 O O . ALA A 1 195 ? 34.677 -3.575 -48.630 1.00 93.12 195 ALA A O 1
ATOM 1515 N N . LYS A 1 196 ? 33.820 -5.259 -47.413 1.00 94.00 196 LYS A N 1
ATOM 1516 C CA . LYS A 1 196 ? 34.730 -6.276 -47.950 1.00 94.00 196 LYS A CA 1
ATOM 1517 C C . LYS A 1 196 ? 34.527 -6.497 -49.453 1.00 94.00 196 LYS A C 1
ATOM 1519 O O . LYS A 1 196 ? 35.512 -6.505 -50.183 1.00 94.00 196 LYS A O 1
ATOM 1524 N N . ARG A 1 197 ? 33.279 -6.619 -49.925 1.00 93.38 197 ARG A N 1
ATOM 1525 C CA . ARG A 1 197 ? 32.983 -6.764 -51.366 1.00 93.38 197 ARG A CA 1
ATOM 1526 C C . ARG A 1 197 ? 33.454 -5.551 -52.165 1.00 93.38 197 ARG A C 1
ATOM 1528 O O . ARG A 1 197 ? 34.105 -5.719 -53.185 1.00 93.38 197 ARG A O 1
ATOM 1535 N N . GLN A 1 198 ? 33.200 -4.340 -51.668 1.00 89.50 198 GLN A N 1
ATOM 1536 C CA . GLN A 1 198 ? 33.665 -3.111 -52.317 1.00 89.50 198 GLN A CA 1
ATOM 1537 C C . GLN A 1 198 ? 35.195 -3.036 -52.389 1.00 89.50 198 GLN A C 1
ATOM 1539 O O . GLN A 1 198 ? 35.741 -2.572 -53.388 1.00 89.50 198 GLN A O 1
ATOM 1544 N N . ALA A 1 199 ? 35.899 -3.499 -51.351 1.00 91.12 199 ALA A N 1
ATOM 1545 C CA . ALA A 1 199 ? 37.357 -3.564 -51.362 1.00 91.12 199 ALA A CA 1
ATOM 1546 C C . ALA A 1 199 ? 37.880 -4.574 -52.399 1.00 91.12 199 ALA A C 1
ATOM 1548 O O . ALA A 1 199 ? 38.797 -4.243 -53.147 1.00 91.12 199 ALA A O 1
ATOM 1549 N N . GLU A 1 200 ? 37.270 -5.762 -52.483 1.00 91.94 200 GLU A N 1
ATOM 1550 C CA . GLU A 1 200 ? 37.604 -6.782 -53.490 1.00 91.94 200 GLU A CA 1
ATOM 1551 C C . GLU A 1 200 ? 37.343 -6.273 -54.921 1.00 91.94 200 GLU A C 1
ATOM 1553 O O . GLU A 1 200 ? 38.192 -6.426 -55.798 1.00 91.94 200 GLU A O 1
ATOM 1558 N N . GLU A 1 201 ? 36.215 -5.598 -55.162 1.00 89.38 201 GLU A N 1
ATOM 1559 C CA . GLU A 1 201 ? 35.898 -4.973 -56.455 1.00 89.38 201 GLU A CA 1
ATOM 1560 C C . GLU A 1 201 ? 36.897 -3.864 -56.825 1.00 89.38 201 GLU A C 1
ATOM 1562 O O . GLU A 1 201 ? 37.346 -3.779 -57.971 1.00 89.38 201 GLU A O 1
ATOM 1567 N N . ALA A 1 202 ? 37.289 -3.026 -55.860 1.00 88.12 202 ALA A N 1
ATOM 1568 C CA . ALA A 1 202 ? 38.284 -1.977 -56.075 1.00 88.12 202 ALA A CA 1
ATOM 1569 C C . ALA A 1 202 ? 39.674 -2.553 -56.392 1.00 88.12 202 ALA A C 1
ATOM 1571 O O . ALA A 1 202 ? 40.384 -2.013 -57.246 1.00 88.12 202 ALA A O 1
ATOM 1572 N N . GLU A 1 203 ? 40.060 -3.653 -55.740 1.00 89.62 203 GLU A N 1
ATOM 1573 C CA . GLU A 1 203 ? 41.306 -4.366 -56.026 1.00 89.62 203 GLU A CA 1
ATOM 1574 C C . GLU A 1 203 ? 41.295 -4.944 -57.447 1.00 89.62 203 GLU A C 1
ATOM 1576 O O . GLU A 1 203 ? 42.219 -4.679 -58.219 1.00 89.62 203 GLU A O 1
ATOM 1581 N N . GLN A 1 204 ? 40.214 -5.623 -57.842 1.00 88.81 204 GLN A N 1
ATOM 1582 C CA . GLN A 1 204 ? 40.050 -6.143 -59.204 1.00 88.81 204 GLN A CA 1
ATOM 1583 C C . GLN A 1 204 ? 40.088 -5.029 -60.260 1.00 88.81 204 GLN A C 1
ATOM 1585 O O . GLN A 1 204 ? 40.753 -5.165 -61.291 1.00 88.81 204 GLN A O 1
ATOM 1590 N N . ALA A 1 205 ? 39.433 -3.893 -60.002 1.00 84.81 205 ALA A N 1
ATOM 1591 C CA . ALA A 1 205 ? 39.475 -2.736 -60.893 1.00 84.81 205 ALA A CA 1
ATOM 1592 C C . ALA A 1 205 ? 40.899 -2.166 -61.027 1.00 84.81 205 ALA A C 1
ATOM 1594 O O . ALA A 1 205 ? 41.344 -1.848 -62.135 1.00 84.81 205 ALA A O 1
ATOM 1595 N N . ALA A 1 206 ? 41.646 -2.085 -59.921 1.00 86.25 206 ALA A N 1
ATOM 1596 C CA . ALA A 1 206 ? 43.036 -1.642 -59.931 1.00 86.25 206 ALA A CA 1
ATOM 1597 C C .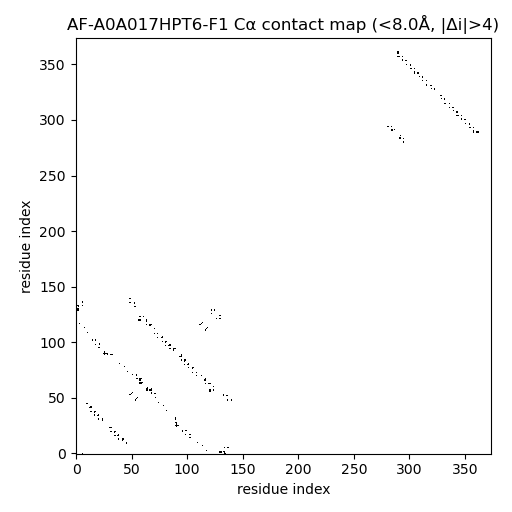 ALA A 1 206 ? 43.947 -2.617 -60.698 1.00 86.25 206 ALA A C 1
ATOM 1599 O O . ALA A 1 206 ? 44.825 -2.182 -61.450 1.00 86.25 206 ALA A O 1
ATOM 1600 N N . GLU A 1 207 ? 43.744 -3.928 -60.555 1.00 88.00 207 GLU A N 1
ATOM 1601 C CA . GLU A 1 207 ? 44.470 -4.945 -61.322 1.00 88.00 207 GLU A CA 1
ATOM 1602 C C . GLU A 1 207 ? 44.176 -4.864 -62.821 1.00 88.00 207 GLU A C 1
ATOM 1604 O O . GLU A 1 207 ? 45.113 -4.868 -63.628 1.00 88.00 207 GLU A O 1
ATOM 1609 N N . ALA A 1 208 ? 42.904 -4.708 -63.198 1.00 81.56 208 ALA A N 1
ATOM 1610 C CA . ALA A 1 208 ? 42.494 -4.509 -64.583 1.00 81.56 208 ALA A CA 1
ATOM 1611 C C . ALA A 1 208 ? 43.147 -3.251 -65.175 1.00 81.56 208 ALA A C 1
ATOM 1613 O O . ALA A 1 208 ? 43.729 -3.296 -66.261 1.00 81.56 208 ALA A O 1
ATOM 1614 N N . GLN A 1 209 ? 43.158 -2.142 -64.431 1.00 78.75 209 GLN A N 1
ATOM 1615 C CA . GLN A 1 209 ? 43.813 -0.909 -64.861 1.00 78.75 209 GLN A CA 1
ATOM 1616 C C . GLN A 1 209 ? 45.331 -1.095 -65.034 1.00 78.75 209 GLN A C 1
ATOM 1618 O O . GLN A 1 209 ? 45.903 -0.647 -66.031 1.00 78.75 209 GLN A O 1
ATOM 1623 N N . ARG A 1 210 ? 45.996 -1.824 -64.126 1.00 87.38 210 ARG A N 1
ATOM 1624 C CA . ARG A 1 210 ? 47.419 -2.191 -64.269 1.00 87.38 210 ARG A CA 1
ATOM 1625 C C . ARG A 1 210 ? 47.670 -3.085 -65.484 1.00 87.38 210 ARG A C 1
ATOM 1627 O O . ARG A 1 210 ? 48.737 -2.989 -66.092 1.00 87.38 210 ARG A O 1
ATOM 1634 N N . ALA A 1 211 ? 46.745 -3.978 -65.829 1.00 82.88 211 ALA A N 1
ATOM 1635 C CA . ALA A 1 211 ? 46.847 -4.810 -67.026 1.00 82.88 211 ALA A CA 1
ATOM 1636 C C . ALA A 1 211 ? 46.732 -3.965 -68.305 1.00 82.88 211 ALA A C 1
ATOM 1638 O O . ALA A 1 211 ? 47.551 -4.124 -69.208 1.00 82.88 211 ALA A O 1
ATOM 1639 N N . VAL A 1 212 ? 45.807 -2.998 -68.342 1.00 75.75 212 VAL A N 1
ATOM 1640 C CA . VAL A 1 212 ? 45.673 -2.036 -69.452 1.00 75.75 212 VAL A CA 1
ATOM 1641 C C . VAL A 1 212 ? 46.952 -1.222 -69.637 1.00 75.75 212 VAL A C 1
ATOM 1643 O O . VAL A 1 212 ? 47.455 -1.124 -70.754 1.00 75.75 212 VAL A O 1
ATOM 1646 N N . VAL A 1 213 ? 47.524 -0.682 -68.555 1.00 82.38 213 VAL A N 1
ATOM 1647 C CA . VAL A 1 213 ? 48.789 0.073 -68.627 1.00 82.38 213 VAL A CA 1
ATOM 1648 C C . VAL A 1 213 ? 49.922 -0.802 -69.173 1.00 82.38 213 VAL A C 1
ATOM 1650 O O . VAL A 1 213 ? 50.664 -0.358 -70.049 1.00 82.38 213 VAL A O 1
ATOM 1653 N N . ARG A 1 214 ? 50.034 -2.061 -68.723 1.00 85.19 214 ARG A N 1
ATOM 1654 C CA . ARG A 1 214 ? 51.025 -3.016 -69.251 1.00 85.19 214 ARG A CA 1
ATOM 1655 C C . ARG A 1 214 ? 50.820 -3.297 -70.742 1.00 85.19 214 ARG A C 1
ATOM 1657 O O . ARG A 1 214 ? 51.792 -3.289 -71.493 1.00 85.19 214 ARG A O 1
ATOM 1664 N N . ALA A 1 215 ? 49.578 -3.492 -71.181 1.00 73.25 215 ALA A N 1
ATOM 1665 C CA . ALA A 1 215 ? 49.254 -3.709 -72.590 1.00 73.25 215 ALA A CA 1
ATOM 1666 C C . ALA A 1 215 ? 49.602 -2.486 -73.456 1.00 73.25 215 ALA A C 1
ATOM 1668 O O . ALA A 1 215 ? 50.215 -2.631 -74.511 1.00 73.25 215 ALA A O 1
ATOM 1669 N N . GLN A 1 216 ? 49.294 -1.273 -72.985 1.00 69.94 216 GLN A 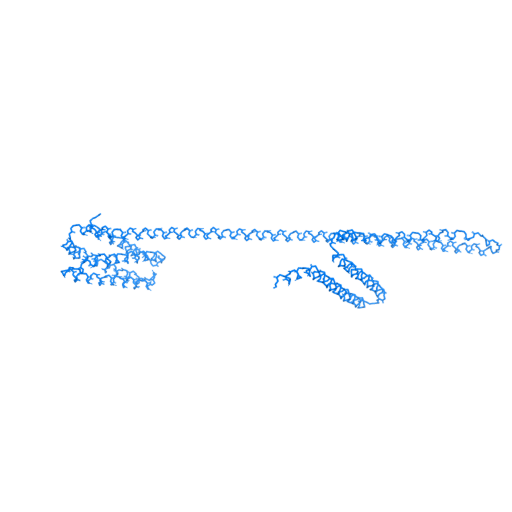N 1
ATOM 1670 C CA . GLN A 1 216 ? 49.669 -0.027 -73.663 1.00 69.94 216 GLN A CA 1
ATOM 1671 C C . GLN A 1 216 ? 51.190 0.142 -73.763 1.00 69.94 216 GLN A C 1
ATOM 1673 O O . GLN A 1 216 ? 51.695 0.531 -74.815 1.00 69.94 216 GLN A O 1
ATOM 1678 N N . GLN A 1 217 ? 51.930 -0.170 -72.694 1.00 75.81 217 GLN A N 1
ATOM 1679 C CA . GLN A 1 217 ? 53.395 -0.130 -72.699 1.00 75.81 217 GLN A CA 1
ATOM 1680 C C . GLN A 1 217 ? 53.989 -1.138 -73.689 1.00 75.81 217 GLN A C 1
ATOM 1682 O O . GLN A 1 217 ? 54.865 -0.769 -74.469 1.00 75.81 217 GLN A O 1
ATOM 1687 N N . ALA A 1 218 ? 53.479 -2.373 -73.714 1.00 74.94 218 ALA A N 1
ATOM 1688 C CA . ALA A 1 218 ? 53.900 -3.394 -74.672 1.00 74.94 218 ALA A CA 1
ATOM 1689 C C . ALA A 1 218 ? 53.594 -2.979 -76.123 1.00 74.94 218 ALA A C 1
ATOM 1691 O O . ALA A 1 218 ? 54.449 -3.112 -76.999 1.00 74.94 218 ALA A O 1
ATOM 1692 N N . ALA A 1 219 ? 52.416 -2.400 -76.376 1.00 66.19 219 ALA A N 1
ATOM 1693 C CA . ALA A 1 219 ? 52.050 -1.866 -77.686 1.00 66.19 219 ALA A CA 1
ATOM 1694 C C . ALA A 1 219 ? 52.963 -0.703 -78.108 1.00 66.19 219 ALA A C 1
ATOM 1696 O O . ALA A 1 219 ? 53.429 -0.667 -79.246 1.00 66.19 219 ALA A O 1
ATOM 1697 N N . ALA A 1 220 ? 53.279 0.218 -77.192 1.00 65.44 220 ALA A N 1
ATOM 1698 C CA . ALA A 1 220 ? 54.200 1.322 -77.449 1.00 65.44 220 ALA A CA 1
ATOM 1699 C C . ALA A 1 220 ? 55.627 0.831 -77.734 1.00 65.44 220 ALA A C 1
ATOM 1701 O O . ALA A 1 220 ? 56.288 1.358 -78.629 1.00 65.44 220 ALA A O 1
ATOM 1702 N N . GLN A 1 221 ? 56.100 -0.189 -77.013 1.00 73.38 221 GLN A N 1
ATOM 1703 C CA . GLN A 1 221 ? 57.396 -0.812 -77.269 1.00 73.38 221 GLN A CA 1
ATOM 1704 C C . GLN A 1 221 ? 57.416 -1.506 -78.635 1.00 73.38 221 GLN A C 1
ATOM 1706 O O . GLN A 1 221 ? 58.305 -1.235 -79.436 1.00 73.38 221 GLN A O 1
ATOM 1711 N N . SER A 1 222 ? 56.394 -2.301 -78.957 1.00 67.25 222 SER A N 1
ATOM 1712 C CA . SER A 1 222 ? 56.257 -2.941 -80.270 1.00 67.25 222 SER A CA 1
ATOM 1713 C C . SER A 1 222 ? 56.179 -1.914 -81.405 1.00 67.25 222 SER A C 1
ATOM 1715 O O . SER A 1 222 ? 56.752 -2.124 -82.475 1.00 67.25 222 SER A O 1
ATOM 1717 N N . ALA A 1 223 ? 55.493 -0.786 -81.195 1.00 58.06 223 ALA A N 1
ATOM 1718 C CA . ALA A 1 223 ? 55.430 0.308 -82.159 1.00 58.06 223 ALA A CA 1
ATOM 1719 C C . ALA A 1 223 ? 56.801 0.971 -82.348 1.00 58.06 223 ALA A C 1
ATOM 1721 O O . ALA A 1 223 ? 57.181 1.254 -83.483 1.00 58.06 223 ALA A O 1
ATOM 1722 N N . ARG A 1 224 ? 57.573 1.171 -81.270 1.00 61.28 224 ARG A N 1
ATOM 1723 C CA . ARG A 1 224 ? 58.954 1.674 -81.347 1.00 61.28 224 ARG A CA 1
ATOM 1724 C C . ARG A 1 224 ? 59.868 0.708 -82.083 1.00 61.28 224 ARG A C 1
ATOM 1726 O O . ARG A 1 224 ? 60.501 1.136 -83.034 1.00 61.28 224 ARG A O 1
ATOM 1733 N N . GLU A 1 225 ? 59.863 -0.574 -81.732 1.00 67.44 225 GLU A N 1
ATOM 1734 C CA . GLU A 1 225 ? 60.648 -1.609 -82.420 1.00 67.44 225 GLU A CA 1
ATOM 1735 C C . GLU A 1 225 ? 60.255 -1.727 -83.899 1.00 67.44 225 GLU A C 1
ATOM 1737 O O . GLU A 1 225 ? 61.104 -1.919 -84.766 1.00 67.44 225 GLU A O 1
ATOM 1742 N N . SER A 1 226 ? 58.966 -1.580 -84.215 1.00 53.16 226 SER A N 1
ATOM 1743 C CA . SER A 1 226 ? 58.484 -1.558 -85.600 1.00 53.16 226 SER A CA 1
ATOM 1744 C C . SER A 1 226 ? 58.938 -0.300 -86.335 1.00 53.16 226 SER A C 1
ATOM 1746 O O . SER A 1 226 ? 59.360 -0.392 -87.481 1.00 53.16 226 SER A O 1
ATOM 1748 N N . THR A 1 227 ? 58.895 0.864 -85.685 1.00 49.28 227 THR A N 1
ATOM 1749 C CA . THR A 1 227 ? 59.386 2.130 -86.248 1.00 49.28 227 THR A CA 1
ATOM 1750 C C . THR A 1 227 ? 60.893 2.073 -86.465 1.00 49.28 227 THR A C 1
ATOM 1752 O O . THR A 1 227 ? 61.369 2.494 -87.508 1.00 49.28 227 THR A O 1
ATOM 1755 N N . GLU A 1 228 ? 61.640 1.497 -85.529 1.00 53.72 228 GLU A N 1
ATOM 1756 C CA . GLU A 1 228 ? 63.083 1.297 -85.619 1.00 53.72 228 GLU A CA 1
ATOM 1757 C C . GLU A 1 228 ? 63.429 0.326 -86.750 1.00 53.72 228 GLU A C 1
ATOM 1759 O O . GLU A 1 228 ? 64.260 0.655 -87.586 1.00 53.72 228 GLU A O 1
ATOM 1764 N N . LYS A 1 229 ? 62.702 -0.792 -86.890 1.00 55.44 229 LYS A N 1
ATOM 1765 C CA . LYS A 1 229 ? 62.823 -1.697 -88.047 1.00 55.44 229 LYS A CA 1
ATOM 1766 C C . LYS A 1 229 ? 62.440 -1.032 -89.366 1.00 55.44 229 LYS A C 1
ATOM 1768 O O . LYS A 1 229 ? 63.058 -1.333 -90.379 1.00 55.44 229 LYS A O 1
ATOM 1773 N N . VAL A 1 230 ? 61.445 -0.142 -89.391 1.00 48.97 230 VAL A N 1
ATOM 1774 C CA . VAL A 1 230 ? 61.082 0.643 -90.586 1.00 48.97 230 VAL A CA 1
ATOM 1775 C C . VAL A 1 230 ? 62.174 1.655 -90.912 1.00 48.97 230 VAL A C 1
ATOM 1777 O O . VAL A 1 230 ? 62.544 1.764 -92.070 1.00 48.97 230 VAL A O 1
ATOM 1780 N N . VAL A 1 231 ? 62.742 2.348 -89.927 1.00 51.03 231 VAL A N 1
ATOM 1781 C CA . VAL A 1 231 ? 63.880 3.260 -90.116 1.00 51.03 231 VAL A CA 1
ATOM 1782 C C . VAL A 1 231 ? 65.119 2.493 -90.572 1.00 51.03 231 VAL A C 1
ATOM 1784 O O . VAL A 1 231 ? 65.826 2.956 -91.457 1.00 51.03 231 VAL A O 1
ATOM 1787 N N . GLU A 1 232 ? 65.353 1.293 -90.048 1.00 51.50 232 GLU A N 1
ATOM 1788 C CA . GLU A 1 232 ? 66.438 0.413 -90.471 1.00 51.50 232 GLU A CA 1
ATOM 1789 C C . GLU A 1 232 ? 66.198 -0.130 -91.889 1.00 51.50 232 GLU A C 1
ATOM 1791 O O . GLU A 1 232 ? 67.118 -0.180 -92.699 1.00 51.50 232 GLU A O 1
ATOM 1796 N N . MET A 1 233 ? 64.955 -0.469 -92.238 1.00 45.81 233 MET A N 1
ATOM 1797 C CA . MET A 1 233 ? 64.559 -0.917 -93.576 1.00 45.81 233 MET A CA 1
ATOM 1798 C C . MET A 1 233 ? 64.556 0.231 -94.595 1.00 45.81 233 MET A C 1
ATOM 1800 O O . MET A 1 233 ? 64.901 0.006 -95.746 1.00 45.81 233 MET A O 1
ATOM 1804 N N . VAL A 1 234 ? 64.249 1.464 -94.183 1.00 44.31 234 VAL A N 1
ATOM 1805 C CA . VAL A 1 234 ? 64.390 2.695 -94.980 1.00 44.31 234 VAL A CA 1
ATOM 1806 C C . VAL A 1 234 ? 65.860 3.096 -95.093 1.00 44.31 234 VAL A C 1
ATOM 1808 O O . VAL A 1 234 ? 66.276 3.537 -96.153 1.00 44.31 234 VAL A O 1
ATOM 1811 N N . GLY A 1 235 ? 66.677 2.881 -94.061 1.00 45.16 235 GLY A N 1
ATOM 1812 C CA . GLY A 1 235 ? 68.127 3.080 -94.102 1.00 45.16 235 GLY A CA 1
ATOM 1813 C C . GLY A 1 235 ? 68.826 2.070 -95.014 1.00 45.16 235 GLY A C 1
ATOM 1814 O O . GLY A 1 235 ? 69.709 2.440 -95.783 1.00 45.16 235 GLY A O 1
ATOM 1815 N N . ARG A 1 236 ? 68.372 0.809 -95.009 1.00 46.94 236 ARG A N 1
ATOM 1816 C CA . ARG A 1 236 ? 68.792 -0.220 -95.975 1.00 46.94 236 ARG A CA 1
ATOM 1817 C C . ARG A 1 236 ? 68.161 -0.014 -97.361 1.00 46.94 236 ARG A C 1
ATOM 1819 O O . ARG A 1 236 ? 68.790 -0.334 -98.359 1.00 46.94 236 ARG A O 1
ATOM 1826 N N . GLY A 1 237 ? 66.961 0.564 -97.438 1.00 39.16 237 GLY A N 1
ATOM 1827 C CA . GLY A 1 237 ? 66.235 0.879 -98.674 1.00 39.16 237 GLY A CA 1
ATOM 1828 C C . GLY A 1 237 ? 66.710 2.157 -99.374 1.00 39.16 237 GLY A C 1
ATOM 1829 O O . GLY A 1 237 ? 66.630 2.251 -100.594 1.00 39.16 237 GLY A O 1
ATOM 1830 N N . ALA A 1 238 ? 67.304 3.104 -98.646 1.00 37.47 238 ALA A N 1
ATOM 1831 C CA . ALA A 1 238 ? 68.000 4.259 -99.210 1.00 37.47 238 ALA A CA 1
ATOM 1832 C C . ALA A 1 238 ? 69.283 3.852 -99.960 1.00 37.47 238 ALA A C 1
ATOM 1834 O O . ALA A 1 238 ? 69.764 4.609 -100.798 1.00 37.47 238 ALA A O 1
ATOM 1835 N N . ALA A 1 239 ? 69.801 2.641 -99.715 1.00 40.94 239 ALA A N 1
ATOM 1836 C CA . ALA A 1 239 ? 70.894 2.050 -100.485 1.00 40.94 239 ALA A CA 1
ATOM 1837 C C . ALA A 1 239 ? 70.426 1.280 -101.738 1.00 40.94 239 ALA A C 1
ATOM 1839 O O . ALA A 1 239 ? 71.259 0.902 -102.558 1.00 40.94 239 ALA A O 1
ATOM 1840 N N . SER A 1 240 ? 69.120 1.070 -101.938 1.00 40.53 240 SER A N 1
ATOM 1841 C CA . SER A 1 240 ? 68.595 0.484 -103.177 1.00 40.53 240 SER A CA 1
ATOM 1842 C C . SER A 1 240 ? 67.270 1.133 -103.575 1.00 40.53 240 SER A C 1
ATOM 1844 O O . SER A 1 240 ? 66.193 0.534 -103.524 1.00 40.53 240 SER A O 1
ATOM 1846 N N . LEU A 1 241 ? 67.350 2.387 -104.011 1.00 35.00 241 LEU A N 1
ATOM 1847 C CA . LEU A 1 241 ? 66.313 2.924 -104.877 1.00 35.00 241 LEU A CA 1
ATOM 1848 C C . LEU A 1 241 ? 66.432 2.228 -106.230 1.00 35.00 241 LEU A C 1
ATOM 1850 O O . LEU A 1 241 ? 67.411 2.460 -106.932 1.00 35.00 241 LEU A O 1
ATOM 1854 N N . GLN A 1 242 ? 65.416 1.409 -106.536 1.00 38.56 242 GLN A N 1
ATOM 1855 C CA . GLN A 1 242 ? 64.879 1.074 -107.866 1.00 38.56 242 GLN A CA 1
ATOM 1856 C C . GLN A 1 242 ? 64.673 -0.439 -108.066 1.00 38.56 242 GLN A C 1
ATOM 1858 O O . GLN A 1 242 ? 65.428 -1.073 -108.786 1.00 38.56 242 GLN A O 1
ATOM 1863 N N . ASP A 1 243 ? 63.655 -1.022 -107.417 1.00 34.75 243 ASP A N 1
ATOM 1864 C CA . ASP A 1 243 ? 62.625 -1.828 -108.103 1.00 34.75 243 ASP A CA 1
ATOM 1865 C C . ASP A 1 243 ? 61.615 -2.475 -107.134 1.00 34.75 243 ASP A C 1
ATOM 1867 O O . ASP A 1 243 ? 61.948 -2.911 -106.038 1.00 34.75 243 ASP A O 1
ATOM 1871 N N . SER A 1 244 ? 60.374 -2.617 -107.612 1.00 32.25 244 SER A N 1
ATOM 1872 C CA . SER A 1 244 ? 59.306 -3.490 -107.080 1.00 32.25 244 SER A CA 1
ATOM 1873 C C . SER A 1 244 ? 58.395 -2.966 -105.958 1.00 32.25 244 SER A C 1
ATOM 1875 O O . SER A 1 244 ? 58.152 -3.602 -104.933 1.00 32.25 244 SER A O 1
ATOM 1877 N N . ALA A 1 245 ? 57.710 -1.868 -106.270 1.00 32.31 245 ALA A N 1
ATOM 1878 C CA . ALA A 1 245 ? 56.492 -1.383 -105.617 1.00 32.31 245 ALA A CA 1
ATOM 1879 C C . ALA A 1 245 ? 55.231 -2.259 -105.870 1.00 32.31 245 ALA A C 1
ATOM 1881 O O . ALA A 1 245 ? 54.183 -1.735 -106.243 1.00 32.31 245 ALA A O 1
ATOM 1882 N N . ARG A 1 246 ? 55.280 -3.592 -105.698 1.00 38.38 246 ARG A N 1
ATOM 1883 C CA . ARG A 1 246 ? 54.102 -4.463 -105.965 1.00 38.38 246 ARG A CA 1
ATOM 1884 C C . ARG A 1 246 ? 53.725 -5.510 -104.910 1.00 38.38 246 ARG A C 1
ATOM 1886 O O . ARG A 1 246 ? 52.734 -6.198 -105.121 1.00 38.38 246 ARG A O 1
ATOM 1893 N N . GLN A 1 247 ? 54.413 -5.612 -103.768 1.00 38.62 247 GLN A N 1
ATOM 1894 C CA . GLN A 1 247 ? 54.157 -6.708 -102.809 1.00 38.62 247 GLN A CA 1
ATOM 1895 C C . GLN A 1 247 ? 53.663 -6.289 -101.409 1.00 38.62 247 GLN A C 1
ATOM 1897 O O . GLN A 1 247 ? 53.522 -7.136 -100.535 1.00 38.62 247 GLN A O 1
ATOM 1902 N N . VAL A 1 248 ? 53.353 -5.009 -101.178 1.00 39.59 248 VAL A N 1
ATOM 1903 C CA . VAL A 1 248 ? 53.024 -4.499 -99.825 1.00 39.59 248 VAL A CA 1
ATOM 1904 C C . VAL A 1 248 ? 51.513 -4.355 -99.565 1.00 39.59 248 VAL A C 1
ATOM 1906 O O . VAL A 1 248 ? 51.090 -4.153 -98.430 1.00 39.59 248 VAL A O 1
ATOM 1909 N N . THR A 1 249 ? 50.656 -4.537 -100.571 1.00 32.72 249 THR A N 1
ATOM 1910 C CA . THR A 1 249 ? 49.215 -4.252 -100.437 1.00 32.72 249 THR A CA 1
ATOM 1911 C C . THR A 1 249 ? 48.377 -5.377 -99.812 1.00 32.72 249 THR A C 1
ATOM 1913 O O . THR A 1 249 ? 47.247 -5.113 -99.422 1.00 32.72 249 THR A O 1
ATOM 1916 N N . ALA A 1 250 ? 48.894 -6.606 -99.672 1.00 38.44 250 ALA A N 1
ATOM 1917 C CA . ALA A 1 250 ? 48.123 -7.740 -99.136 1.00 38.44 250 ALA A CA 1
ATOM 1918 C C . ALA A 1 250 ? 48.263 -7.913 -97.608 1.00 38.44 250 ALA A C 1
ATOM 1920 O O . ALA A 1 250 ? 47.298 -8.232 -96.921 1.00 38.44 250 ALA A O 1
ATOM 1921 N N . THR A 1 251 ? 49.442 -7.635 -97.048 1.00 41.50 251 THR A N 1
ATOM 1922 C CA . THR A 1 251 ? 49.755 -7.895 -95.629 1.00 41.50 251 THR A CA 1
ATOM 1923 C C . THR A 1 251 ? 49.279 -6.789 -94.678 1.00 41.50 251 THR A C 1
ATOM 1925 O O . THR A 1 251 ? 49.242 -6.986 -93.463 1.00 41.50 251 THR A O 1
ATOM 1928 N N . MET A 1 252 ? 48.911 -5.616 -95.210 1.00 34.84 252 MET A N 1
ATOM 1929 C CA . MET A 1 252 ? 48.387 -4.497 -94.416 1.00 34.84 252 MET A CA 1
ATOM 1930 C C . MET A 1 252 ? 46.894 -4.631 -94.085 1.00 34.84 252 MET A C 1
ATOM 1932 O O . MET A 1 252 ? 46.474 -4.207 -93.010 1.00 34.84 252 MET A O 1
ATOM 1936 N N . THR A 1 253 ? 46.092 -5.240 -94.962 1.00 38.28 253 THR A N 1
ATOM 1937 C CA . THR A 1 253 ? 44.637 -5.366 -94.760 1.00 38.28 253 THR A CA 1
ATOM 1938 C C . THR A 1 253 ? 44.299 -6.415 -93.700 1.00 38.28 253 THR A C 1
ATOM 1940 O O . THR A 1 253 ? 43.410 -6.202 -92.879 1.00 38.28 253 THR A O 1
ATOM 1943 N N . GLU A 1 254 ? 45.067 -7.504 -93.661 1.00 42.97 254 GLU A N 1
ATOM 1944 C CA . GLU A 1 254 ? 44.861 -8.634 -92.747 1.00 42.97 254 GLU A CA 1
ATOM 1945 C C . GLU A 1 254 ? 45.170 -8.254 -91.285 1.00 42.97 254 GLU A C 1
ATOM 1947 O O . GLU A 1 254 ? 44.397 -8.547 -90.373 1.00 42.97 254 GLU A O 1
ATOM 1952 N N . ARG A 1 255 ? 46.237 -7.473 -91.055 1.00 42.34 255 ARG A N 1
ATOM 1953 C CA . ARG A 1 255 ? 46.598 -6.981 -89.711 1.00 42.34 255 ARG A CA 1
ATOM 1954 C C . ARG A 1 255 ? 45.689 -5.862 -89.200 1.00 42.34 255 ARG A C 1
ATOM 1956 O O . ARG A 1 255 ? 45.456 -5.777 -87.998 1.00 42.34 255 ARG A O 1
ATOM 1963 N N . ALA A 1 256 ? 45.144 -5.028 -90.086 1.00 36.25 256 ALA A N 1
ATOM 1964 C CA . ALA A 1 256 ? 44.171 -4.004 -89.702 1.00 36.25 256 ALA A CA 1
ATOM 1965 C C . ALA A 1 256 ? 42.833 -4.622 -89.251 1.00 36.25 256 ALA A C 1
ATOM 1967 O O . ALA A 1 256 ? 42.197 -4.118 -88.325 1.00 36.25 256 ALA A O 1
ATOM 1968 N N . GLN A 1 257 ? 42.428 -5.738 -89.866 1.00 37.88 257 GLN A N 1
ATOM 1969 C CA . GLN A 1 257 ? 41.211 -6.464 -89.494 1.00 37.88 257 GLN A CA 1
ATOM 1970 C C . GLN A 1 257 ? 41.341 -7.187 -88.146 1.00 37.88 257 GLN A C 1
ATOM 1972 O O . GLN A 1 257 ? 40.384 -7.181 -87.374 1.00 37.88 257 GLN A O 1
ATOM 1977 N N . GLN A 1 258 ? 42.521 -7.724 -87.824 1.00 42.97 258 GLN A N 1
ATOM 1978 C CA . GLN A 1 258 ? 42.779 -8.418 -86.556 1.00 42.97 258 GLN A CA 1
ATOM 1979 C C . GLN A 1 258 ? 42.758 -7.469 -85.340 1.00 42.97 258 GLN A C 1
ATOM 1981 O O . GLN A 1 258 ? 42.176 -7.775 -84.302 1.00 42.97 258 GLN A O 1
ATOM 1986 N N . ILE A 1 259 ? 43.295 -6.257 -85.495 1.00 39.09 259 ILE A N 1
ATOM 1987 C CA . ILE A 1 259 ? 43.271 -5.221 -84.445 1.00 39.09 259 ILE A CA 1
ATOM 1988 C C . ILE A 1 259 ? 41.840 -4.692 -84.223 1.00 39.09 259 ILE A C 1
ATOM 1990 O O . ILE A 1 259 ? 41.434 -4.384 -83.098 1.00 39.09 259 ILE A O 1
ATOM 1994 N N . ALA A 1 260 ? 41.033 -4.627 -85.287 1.00 34.84 260 ALA A N 1
ATOM 1995 C CA . ALA A 1 260 ? 39.638 -4.204 -85.205 1.00 34.84 260 ALA A CA 1
ATOM 1996 C C . ALA A 1 260 ? 38.727 -5.237 -84.512 1.00 34.84 260 ALA A C 1
ATOM 1998 O O . ALA A 1 260 ? 37.740 -4.837 -83.891 1.00 34.84 260 ALA A O 1
ATOM 1999 N N . SER A 1 261 ? 39.033 -6.540 -84.591 1.00 41.03 261 SER A N 1
ATOM 2000 C CA . SER A 1 261 ? 38.276 -7.580 -83.876 1.00 41.03 261 SER A CA 1
ATOM 2001 C C . SER A 1 261 ? 38.596 -7.610 -82.383 1.00 41.03 261 SER A C 1
ATOM 2003 O O . SER A 1 261 ? 37.674 -7.629 -81.575 1.00 41.03 261 SER A O 1
ATOM 2005 N N . GLU A 1 262 ? 39.870 -7.487 -82.004 1.00 41.34 262 GLU A N 1
ATOM 2006 C CA . GLU A 1 262 ? 40.288 -7.483 -80.591 1.00 41.34 262 GLU A CA 1
ATOM 2007 C C . GLU A 1 262 ? 39.729 -6.272 -79.819 1.00 41.34 262 GLU A C 1
ATOM 2009 O O . GLU A 1 262 ? 39.342 -6.374 -78.655 1.00 41.34 262 GLU A O 1
ATOM 2014 N N . THR A 1 263 ? 39.585 -5.128 -80.497 1.00 36.16 263 THR A N 1
ATOM 2015 C CA . THR A 1 263 ? 38.958 -3.921 -79.926 1.00 36.16 263 THR A CA 1
ATOM 2016 C C . THR A 1 263 ? 37.451 -4.109 -79.687 1.00 36.16 263 THR A C 1
ATOM 2018 O O . THR A 1 263 ? 36.881 -3.507 -78.776 1.00 36.16 263 THR A O 1
ATOM 2021 N N . ARG A 1 264 ? 36.791 -4.956 -80.488 1.00 39.66 264 ARG A N 1
ATOM 2022 C CA . ARG A 1 264 ? 35.349 -5.225 -80.405 1.00 39.66 264 ARG A CA 1
ATOM 2023 C C . ARG A 1 264 ? 35.022 -6.223 -79.287 1.00 39.66 264 ARG A C 1
ATOM 2025 O O . ARG A 1 264 ? 34.038 -6.023 -78.579 1.00 39.66 264 ARG A O 1
ATOM 2032 N N . ASP A 1 265 ? 35.885 -7.213 -79.065 1.00 43.69 265 ASP A N 1
ATOM 2033 C CA . ASP A 1 265 ? 35.752 -8.180 -77.966 1.00 43.69 265 ASP A CA 1
ATOM 2034 C C . ASP A 1 265 ? 35.967 -7.524 -76.591 1.00 43.69 265 ASP A C 1
ATOM 2036 O O . ASP A 1 265 ? 35.244 -7.813 -75.637 1.00 43.69 265 ASP A O 1
ATOM 2040 N N . ALA A 1 266 ? 36.872 -6.544 -76.499 1.00 39.62 266 ALA A N 1
ATOM 2041 C CA . ALA A 1 266 ? 37.061 -5.748 -75.285 1.00 39.62 266 ALA A CA 1
ATOM 2042 C C . ALA A 1 266 ? 35.832 -4.884 -74.927 1.00 39.62 266 ALA A C 1
ATOM 2044 O O . ALA A 1 266 ? 35.551 -4.662 -73.747 1.00 39.62 266 ALA A O 1
ATOM 2045 N N . MET A 1 267 ? 35.064 -4.424 -75.925 1.00 36.41 267 MET A N 1
ATOM 2046 C CA . MET A 1 267 ? 33.814 -3.685 -75.698 1.00 36.41 267 MET A CA 1
ATOM 2047 C C . MET A 1 267 ? 32.662 -4.591 -75.225 1.00 36.41 267 MET A C 1
ATOM 2049 O O . MET A 1 267 ? 31.798 -4.124 -74.486 1.00 36.41 267 MET A O 1
ATOM 2053 N N . ALA A 1 268 ? 32.662 -5.880 -75.587 1.00 43.41 268 ALA A N 1
ATOM 2054 C CA . ALA A 1 268 ? 31.642 -6.847 -75.164 1.00 43.41 268 ALA A CA 1
ATOM 2055 C C . ALA A 1 268 ? 31.756 -7.243 -73.677 1.00 43.41 268 ALA A C 1
ATOM 2057 O O . ALA A 1 268 ? 30.756 -7.554 -73.033 1.00 43.41 268 ALA A O 1
ATOM 2058 N N . VAL A 1 269 ? 32.957 -7.168 -73.094 1.00 46.78 269 VAL A N 1
ATOM 2059 C CA . VAL A 1 269 ? 33.173 -7.398 -71.652 1.00 46.78 269 VAL A CA 1
ATOM 2060 C C . VAL A 1 269 ? 32.555 -6.273 -70.805 1.00 46.78 269 VAL A C 1
ATOM 2062 O O . VAL A 1 269 ? 32.072 -6.521 -69.703 1.00 46.78 269 VAL A O 1
ATOM 2065 N N . TYR A 1 270 ? 32.492 -5.046 -71.337 1.00 37.09 270 TYR A N 1
ATOM 2066 C CA . TYR A 1 270 ? 31.886 -3.890 -70.662 1.00 37.09 270 TYR A CA 1
ATOM 2067 C C . TYR A 1 270 ? 30.349 -3.886 -70.694 1.00 37.09 270 TYR A C 1
ATOM 2069 O O . TYR A 1 270 ? 29.733 -3.306 -69.803 1.00 37.09 270 TYR A O 1
ATOM 2077 N N . SER A 1 271 ? 29.713 -4.526 -71.681 1.00 40.53 271 SER A N 1
ATOM 2078 C CA . SER A 1 271 ? 28.245 -4.619 -71.754 1.00 40.53 271 SER A CA 1
ATOM 2079 C C . SER A 1 271 ? 27.657 -5.740 -70.881 1.00 40.53 271 SER A C 1
ATOM 2081 O O . SER A 1 271 ? 26.487 -5.659 -70.498 1.00 40.53 271 SER A O 1
ATOM 2083 N N . GLY A 1 272 ? 28.461 -6.741 -70.499 1.00 39.72 272 GLY A N 1
ATOM 2084 C CA . GLY A 1 272 ? 28.042 -7.895 -69.688 1.00 39.72 272 GLY A CA 1
ATOM 2085 C C . GLY A 1 272 ? 27.666 -7.591 -68.229 1.00 39.72 272 GLY A C 1
ATOM 2086 O O . GLY A 1 272 ? 26.963 -8.378 -67.603 1.00 39.72 272 GLY A O 1
ATOM 2087 N N . SER A 1 273 ? 28.043 -6.432 -67.679 1.00 44.59 273 SER A N 1
ATOM 2088 C CA . SER A 1 273 ? 27.697 -6.040 -66.298 1.00 44.59 273 SER A CA 1
ATOM 2089 C C . SER A 1 273 ? 26.246 -5.562 -66.118 1.00 44.59 273 SER A C 1
ATOM 2091 O O . SER A 1 273 ? 25.812 -5.314 -64.995 1.00 44.59 273 SER A O 1
ATOM 2093 N N . SER A 1 274 ? 25.472 -5.459 -67.206 1.00 41.16 274 SER A N 1
ATOM 2094 C CA . SER A 1 274 ? 24.073 -4.993 -67.200 1.00 41.16 274 SER A CA 1
ATOM 2095 C C . SER A 1 274 ? 23.019 -6.116 -67.192 1.00 41.16 274 SER A C 1
ATOM 2097 O O . SER A 1 274 ? 21.827 -5.845 -67.049 1.00 41.16 274 SER A O 1
ATOM 2099 N N . GLN A 1 275 ? 23.443 -7.379 -67.310 1.00 42.81 275 GLN A N 1
ATOM 2100 C CA . GLN A 1 275 ? 22.564 -8.552 -67.426 1.00 42.81 275 GLN A CA 1
ATOM 2101 C C . GLN A 1 275 ? 21.683 -8.858 -66.194 1.00 42.81 275 GLN A C 1
ATOM 2103 O O . GLN A 1 275 ? 20.499 -9.130 -66.393 1.00 42.81 275 GLN A O 1
ATOM 2108 N N . PRO A 1 276 ? 22.171 -8.756 -64.940 1.00 46.31 276 PRO A N 1
ATOM 2109 C CA . PRO A 1 276 ? 21.375 -9.128 -63.761 1.00 46.31 276 PRO A CA 1
ATOM 2110 C C . PRO A 1 276 ? 20.119 -8.261 -63.571 1.00 46.31 276 PRO A C 1
ATOM 2112 O O . PRO A 1 276 ? 19.070 -8.737 -63.154 1.00 46.31 276 PRO A O 1
ATOM 2115 N N . PHE A 1 277 ? 20.186 -6.985 -63.963 1.00 42.53 277 PHE A N 1
ATOM 2116 C CA . PHE A 1 277 ? 19.067 -6.045 -63.841 1.00 42.53 277 PHE A CA 1
ATOM 2117 C C . PHE A 1 277 ? 17.959 -6.300 -64.880 1.00 42.53 277 PHE A C 1
ATOM 2119 O O . PHE A 1 277 ? 16.790 -5.983 -64.656 1.00 42.53 277 PHE A O 1
ATOM 2126 N N . ALA A 1 278 ? 18.310 -6.893 -66.026 1.00 45.44 278 ALA A N 1
ATOM 2127 C CA . ALA A 1 278 ? 17.352 -7.258 -67.066 1.00 45.44 278 ALA A CA 1
ATOM 2128 C C . ALA A 1 278 ? 16.508 -8.489 -66.679 1.00 45.44 278 ALA A C 1
ATOM 2130 O O . ALA A 1 278 ? 15.345 -8.582 -67.082 1.00 45.44 278 ALA A O 1
ATOM 2131 N N . GLU A 1 279 ? 17.071 -9.399 -65.878 1.00 46.69 279 GLU A N 1
ATOM 2132 C CA . GLU A 1 279 ? 16.396 -10.599 -65.368 1.00 46.69 279 GLU A CA 1
ATOM 2133 C C . GLU A 1 279 ? 15.390 -10.251 -64.255 1.00 46.69 279 GLU A C 1
ATOM 2135 O O . GLU A 1 279 ? 14.234 -10.681 -64.312 1.00 46.69 279 GLU A O 1
ATOM 2140 N N . ASP A 1 280 ? 15.754 -9.352 -63.334 1.00 44.94 280 ASP A N 1
ATOM 2141 C CA . ASP A 1 280 ? 14.845 -8.855 -62.287 1.00 44.94 280 ASP A CA 1
ATOM 2142 C C . ASP A 1 280 ? 13.654 -8.061 -62.867 1.00 44.94 280 ASP A C 1
ATOM 2144 O O . ASP A 1 280 ? 12.516 -8.158 -62.393 1.00 44.94 280 ASP A O 1
ATOM 2148 N N . LEU A 1 281 ? 13.864 -7.333 -63.969 1.00 43.50 281 LEU A N 1
ATOM 2149 C CA . LEU A 1 281 ? 12.792 -6.637 -64.693 1.00 43.50 281 LEU A CA 1
ATOM 2150 C C . LEU A 1 281 ? 11.880 -7.584 -65.491 1.00 43.50 281 LEU A C 1
ATOM 2152 O O . LEU A 1 281 ? 10.702 -7.270 -65.699 1.00 43.50 281 LEU A O 1
ATOM 2156 N N . GLN A 1 282 ? 12.373 -8.752 -65.921 1.00 48.50 282 GLN A N 1
ATOM 2157 C CA . GLN A 1 282 ? 11.531 -9.785 -66.537 1.00 48.50 282 GLN A CA 1
ATOM 2158 C C . GLN A 1 282 ? 10.565 -10.415 -65.526 1.00 48.50 282 GLN A C 1
ATOM 2160 O O . GLN A 1 282 ? 9.414 -10.669 -65.886 1.00 48.50 282 GLN A O 1
ATOM 2165 N N . ALA A 1 283 ? 10.977 -10.578 -64.266 1.00 46.84 283 ALA A N 1
ATOM 2166 C CA . ALA A 1 283 ? 10.108 -11.068 -63.195 1.00 46.84 283 ALA A CA 1
ATOM 2167 C C . ALA A 1 283 ? 8.957 -10.089 -62.877 1.00 46.84 283 ALA A C 1
ATOM 2169 O O . ALA A 1 283 ? 7.813 -10.499 -62.677 1.00 46.84 283 ALA A O 1
ATOM 2170 N N . ILE A 1 284 ? 9.220 -8.779 -62.933 1.00 43.88 284 ILE A N 1
ATOM 2171 C CA . ILE A 1 284 ? 8.214 -7.721 -62.711 1.00 43.88 284 ILE A CA 1
ATOM 2172 C C . ILE A 1 284 ? 7.195 -7.638 -63.867 1.00 43.88 284 ILE A C 1
ATOM 2174 O O . ILE A 1 284 ? 6.030 -7.269 -63.666 1.00 43.88 284 ILE A O 1
ATOM 2178 N N . ARG A 1 285 ? 7.592 -8.067 -65.072 1.00 41.19 285 ARG A N 1
ATOM 2179 C CA . ARG A 1 285 ? 6.768 -8.085 -66.296 1.00 41.19 285 ARG A CA 1
ATOM 2180 C C . ARG A 1 285 ? 5.559 -9.030 -66.233 1.00 41.19 285 ARG A C 1
ATOM 2182 O O . ARG A 1 285 ? 4.657 -8.887 -67.057 1.00 41.19 285 ARG A O 1
ATOM 2189 N N . ALA A 1 286 ? 5.532 -9.961 -65.275 1.00 44.47 286 ALA A N 1
ATOM 2190 C CA . ALA A 1 286 ? 4.442 -10.919 -65.065 1.00 44.47 286 ALA A CA 1
ATOM 2191 C C . ALA A 1 286 ? 3.247 -10.352 -64.265 1.00 44.47 286 ALA A C 1
ATOM 2193 O O . ALA A 1 286 ? 2.222 -11.021 -64.139 1.00 44.47 286 ALA A O 1
ATOM 2194 N N . SER A 1 287 ? 3.344 -9.122 -63.744 1.00 46.50 287 SER A N 1
ATOM 2195 C CA . SER A 1 287 ? 2.240 -8.440 -63.054 1.00 46.50 287 SER A CA 1
ATOM 2196 C C . SER A 1 287 ? 1.479 -7.478 -63.985 1.00 46.50 287 SER A C 1
ATOM 2198 O O . SER A 1 287 ? 1.951 -7.141 -65.069 1.00 46.50 287 SER A O 1
ATOM 2200 N N . SER A 1 288 ? 0.253 -7.111 -63.590 1.00 49.38 288 SER A N 1
ATOM 2201 C CA . SER A 1 288 ? -0.782 -6.414 -64.383 1.00 49.38 288 SER A CA 1
ATOM 2202 C C . SER A 1 288 ? -0.292 -5.278 -65.307 1.00 49.38 288 SER A C 1
ATOM 2204 O O . SER A 1 288 ? 0.750 -4.674 -65.087 1.00 49.38 288 SER A O 1
ATOM 2206 N N . ALA A 1 289 ? -1.060 -4.932 -66.349 1.00 51.75 289 ALA A N 1
ATOM 2207 C CA . ALA A 1 289 ? -0.668 -3.932 -67.358 1.00 51.75 289 ALA A CA 1
ATOM 2208 C C . ALA A 1 289 ? -0.227 -2.562 -66.784 1.00 51.75 289 ALA A C 1
ATOM 2210 O O . ALA A 1 289 ? 0.683 -1.957 -67.344 1.00 51.75 289 ALA A O 1
ATOM 2211 N N . VAL A 1 290 ? -0.786 -2.137 -65.643 1.00 51.38 290 VAL A N 1
ATOM 2212 C CA . VAL A 1 290 ? -0.398 -0.909 -64.912 1.00 51.38 290 VAL A CA 1
ATOM 2213 C C . VAL A 1 290 ? 1.048 -0.984 -64.390 1.00 51.38 290 VAL A C 1
ATOM 2215 O O . VAL A 1 290 ? 1.766 0.012 -64.383 1.00 51.38 290 VAL A O 1
ATOM 2218 N N . SER A 1 291 ? 1.523 -2.178 -64.033 1.00 58.38 291 SER A N 1
ATOM 2219 C CA . SER A 1 291 ? 2.896 -2.414 -63.574 1.00 58.38 291 SER A CA 1
ATOM 2220 C C . SER A 1 291 ? 3.921 -2.390 -64.715 1.00 58.38 291 SER A C 1
ATOM 2222 O O . SER A 1 291 ? 5.086 -2.075 -64.483 1.00 58.38 291 SER A O 1
ATOM 2224 N N . ARG A 1 292 ? 3.512 -2.687 -65.959 1.00 55.91 292 ARG A N 1
ATOM 2225 C CA . ARG A 1 292 ? 4.416 -2.705 -67.127 1.00 55.91 292 ARG A CA 1
ATOM 2226 C C . ARG A 1 292 ? 4.807 -1.305 -67.599 1.00 55.91 292 ARG A C 1
ATOM 2228 O O . ARG A 1 292 ? 5.969 -1.092 -67.934 1.00 55.91 292 ARG A O 1
ATOM 2235 N N . GLU A 1 293 ? 3.862 -0.370 -67.615 1.00 60.66 293 GLU A N 1
ATOM 2236 C CA . GLU A 1 293 ? 4.115 1.023 -68.008 1.00 60.66 293 GLU A CA 1
ATOM 2237 C C . GLU A 1 293 ? 4.999 1.725 -66.968 1.00 60.66 293 GLU A C 1
ATOM 2239 O O . GLU A 1 293 ? 6.055 2.256 -67.310 1.00 60.66 293 GLU A O 1
ATOM 2244 N N . ALA A 1 294 ? 4.667 1.577 -65.681 1.00 62.03 294 ALA A N 1
ATOM 2245 C CA . ALA A 1 294 ? 5.466 2.112 -64.582 1.00 62.03 294 ALA A CA 1
ATOM 2246 C C . ALA A 1 294 ? 6.899 1.545 -64.551 1.00 62.03 294 ALA A C 1
ATOM 2248 O O . ALA A 1 294 ? 7.856 2.295 -64.372 1.00 62.03 294 ALA A O 1
ATOM 2249 N N . ALA A 1 295 ? 7.076 0.238 -64.778 1.00 59.31 295 ALA A N 1
ATOM 2250 C CA . ALA A 1 295 ? 8.406 -0.375 -64.830 1.00 59.31 295 ALA A CA 1
ATOM 2251 C C . ALA A 1 295 ? 9.246 0.139 -66.015 1.00 59.31 295 ALA A C 1
ATOM 2253 O O . ALA A 1 295 ? 10.446 0.371 -65.867 1.00 59.31 295 ALA A O 1
ATOM 2254 N N . SER A 1 296 ? 8.623 0.362 -67.177 1.00 69.69 296 SER A N 1
ATOM 2255 C CA . SER A 1 296 ? 9.300 0.926 -68.352 1.00 69.69 296 SER A CA 1
ATOM 2256 C C . SER A 1 296 ? 9.712 2.388 -68.141 1.00 69.69 296 SER A C 1
ATOM 2258 O O . SER A 1 296 ? 10.799 2.794 -68.560 1.00 69.69 296 SER A O 1
ATOM 2260 N N . GLU A 1 297 ? 8.871 3.185 -67.478 1.00 70.75 297 GLU A N 1
ATOM 2261 C CA . GLU A 1 297 ? 9.189 4.575 -67.130 1.00 70.75 297 GLU A CA 1
ATOM 2262 C C . GLU A 1 297 ? 10.337 4.655 -66.113 1.00 70.75 297 GLU A C 1
ATOM 2264 O O . GLU A 1 297 ? 11.265 5.445 -66.297 1.00 70.75 297 GLU A O 1
ATOM 2269 N N . VAL A 1 298 ? 10.337 3.788 -65.091 1.00 66.25 298 VAL A N 1
ATOM 2270 C CA . VAL A 1 298 ? 11.439 3.692 -64.117 1.00 66.25 298 VAL A CA 1
ATOM 2271 C C . VAL A 1 298 ? 12.744 3.284 -64.800 1.00 66.25 298 VAL A C 1
ATOM 2273 O O . VAL A 1 298 ? 13.781 3.896 -64.545 1.00 66.25 298 VAL A O 1
ATOM 2276 N N . TYR A 1 299 ? 12.704 2.303 -65.705 1.00 60.19 299 TYR A N 1
ATOM 2277 C CA . TYR A 1 299 ? 13.879 1.883 -66.469 1.00 60.19 299 TYR A CA 1
ATOM 2278 C C . TYR A 1 299 ? 14.447 3.022 -67.327 1.00 60.19 299 TYR A C 1
ATOM 2280 O O . TYR A 1 299 ? 15.654 3.252 -67.341 1.00 60.19 299 TYR A O 1
ATOM 2288 N N . THR A 1 300 ? 13.579 3.787 -67.992 1.00 78.25 300 THR A N 1
ATOM 2289 C CA . THR A 1 300 ? 13.996 4.937 -68.808 1.00 78.25 300 THR A CA 1
ATOM 2290 C C . THR A 1 300 ? 14.636 6.027 -67.948 1.00 78.25 300 THR A C 1
ATOM 2292 O O . THR A 1 300 ? 15.703 6.535 -68.292 1.00 78.25 300 THR A O 1
ATOM 2295 N N . ALA A 1 301 ? 14.033 6.351 -66.798 1.00 72.88 301 ALA A N 1
ATOM 2296 C CA . ALA A 1 301 ? 14.584 7.324 -65.855 1.00 72.88 301 ALA A CA 1
ATOM 2297 C C . ALA A 1 301 ? 15.941 6.876 -65.285 1.00 72.88 301 ALA A C 1
ATOM 2299 O O . ALA A 1 301 ? 16.849 7.691 -65.106 1.00 72.88 301 ALA A O 1
ATOM 2300 N N . TRP A 1 302 ? 16.099 5.574 -65.039 1.00 64.44 302 TRP A N 1
ATOM 2301 C CA . TRP A 1 302 ? 17.360 4.994 -64.596 1.00 64.44 302 TRP A CA 1
ATOM 2302 C C . TRP A 1 302 ? 18.444 5.087 -65.676 1.00 64.44 302 TRP A C 1
ATOM 2304 O O . TRP A 1 302 ? 19.535 5.580 -65.392 1.00 64.44 302 TRP A O 1
ATOM 2314 N N . MET A 1 303 ? 18.137 4.718 -66.924 1.00 71.56 303 MET A N 1
ATOM 2315 C CA . MET A 1 303 ? 19.076 4.838 -68.047 1.00 71.56 303 MET A CA 1
ATOM 2316 C C . MET A 1 303 ? 19.503 6.291 -68.295 1.00 71.56 303 MET A C 1
ATOM 2318 O O . MET A 1 303 ? 20.685 6.554 -68.504 1.00 71.56 303 MET A O 1
ATOM 2322 N N . GLU A 1 304 ? 18.573 7.246 -68.200 1.00 75.25 304 GLU A N 1
ATOM 2323 C CA . GLU A 1 304 ? 18.873 8.680 -68.321 1.00 75.25 304 GLU A CA 1
ATOM 2324 C C . GLU A 1 304 ? 19.841 9.147 -67.219 1.00 75.25 304 GLU A C 1
ATOM 2326 O O . GLU A 1 304 ? 20.759 9.933 -67.467 1.00 75.25 304 GLU A O 1
ATOM 2331 N N . TRP A 1 305 ? 19.666 8.658 -65.989 1.00 72.00 305 TRP A N 1
ATOM 2332 C CA . TRP A 1 305 ? 20.579 8.961 -64.889 1.00 72.00 305 TRP A CA 1
ATOM 2333 C C . TRP A 1 305 ? 21.966 8.345 -65.107 1.00 72.00 305 TRP A C 1
ATOM 2335 O O . TRP A 1 305 ? 22.965 9.040 -64.913 1.00 72.00 305 TRP A O 1
ATOM 2345 N N . VAL A 1 306 ? 22.041 7.090 -65.562 1.00 61.69 306 VAL A N 1
ATOM 2346 C CA . VAL A 1 306 ? 23.311 6.421 -65.887 1.00 61.69 306 VAL A CA 1
ATOM 2347 C C . VAL A 1 306 ? 24.056 7.179 -66.987 1.00 61.69 306 VAL A C 1
ATOM 2349 O O . VAL A 1 306 ? 25.250 7.434 -66.853 1.00 61.69 306 VAL A O 1
ATOM 2352 N N . GLU A 1 307 ? 23.368 7.614 -68.043 1.00 68.12 307 GLU A N 1
ATOM 2353 C CA . GLU A 1 307 ? 23.969 8.418 -69.112 1.00 68.12 307 GLU A CA 1
ATOM 2354 C C . GLU A 1 307 ? 24.505 9.765 -68.593 1.00 68.12 307 GLU A C 1
ATOM 2356 O O . GLU A 1 307 ? 25.609 10.190 -68.939 1.00 68.12 307 GLU A O 1
ATOM 2361 N N . LYS A 1 308 ? 23.759 10.439 -67.709 1.00 74.00 308 LYS A N 1
ATOM 2362 C CA . LYS A 1 308 ? 24.213 11.693 -67.086 1.00 74.00 308 LYS A CA 1
ATOM 2363 C C . LYS A 1 308 ? 25.407 11.479 -66.158 1.00 74.00 308 LYS A C 1
ATOM 2365 O O . LYS A 1 308 ? 26.306 12.317 -66.125 1.00 74.00 308 LYS A O 1
ATOM 2370 N N . ALA A 1 309 ? 25.432 10.375 -65.415 1.00 63.41 309 ALA A N 1
ATOM 2371 C CA . ALA A 1 309 ? 26.529 10.037 -64.517 1.00 63.41 309 ALA A CA 1
ATOM 2372 C C . ALA A 1 309 ? 27.810 9.697 -65.292 1.00 63.41 309 ALA A C 1
ATOM 2374 O O . ALA A 1 309 ? 28.884 10.193 -64.954 1.00 63.41 309 ALA A O 1
ATOM 2375 N N . THR A 1 310 ? 27.706 8.912 -66.368 1.00 59.47 310 THR A N 1
ATOM 2376 C CA . THR A 1 310 ? 28.859 8.573 -67.216 1.00 59.47 310 THR A CA 1
ATOM 2377 C C . THR A 1 310 ? 29.418 9.804 -67.920 1.00 59.47 310 THR A C 1
ATOM 2379 O O . THR A 1 310 ? 30.633 10.004 -67.923 1.00 59.47 310 THR A O 1
ATOM 2382 N N . ARG A 1 311 ? 28.548 10.684 -68.431 1.00 71.50 311 ARG A N 1
ATOM 2383 C CA . ARG A 1 311 ? 28.962 11.961 -69.023 1.00 71.50 311 ARG A CA 1
ATOM 2384 C C . ARG A 1 311 ? 29.636 12.875 -67.998 1.00 71.50 311 ARG A C 1
ATOM 2386 O O . ARG A 1 311 ? 30.720 13.378 -68.269 1.00 71.50 311 ARG A O 1
ATOM 2393 N N . GLY A 1 312 ? 29.059 13.014 -66.803 1.00 68.25 312 GLY A N 1
ATOM 2394 C CA . GLY A 1 312 ? 29.648 13.804 -65.718 1.00 68.25 312 GLY A CA 1
ATOM 2395 C C . GLY A 1 312 ? 31.016 13.280 -65.265 1.00 68.25 312 GLY A C 1
ATOM 2396 O O . GLY A 1 312 ? 31.930 14.067 -65.027 1.00 68.25 312 GLY A O 1
ATOM 2397 N N . ASN A 1 313 ? 31.194 11.956 -65.218 1.00 57.72 313 ASN A N 1
ATOM 2398 C CA . ASN A 1 313 ? 32.489 11.335 -64.926 1.00 57.72 313 ASN A CA 1
ATOM 2399 C C . ASN A 1 313 ? 33.521 11.598 -66.034 1.00 57.72 313 ASN A C 1
ATOM 2401 O O . ASN A 1 313 ? 34.686 11.880 -65.737 1.00 57.72 313 ASN A O 1
ATOM 2405 N N . ALA A 1 314 ? 33.114 11.528 -67.304 1.00 63.53 314 ALA A N 1
ATOM 2406 C CA . ALA A 1 314 ? 33.990 11.828 -68.435 1.00 63.53 314 ALA A CA 1
ATOM 2407 C C . ALA A 1 314 ? 34.420 13.307 -68.446 1.00 63.53 314 ALA A C 1
ATOM 2409 O O . ALA A 1 314 ? 35.605 13.605 -68.600 1.00 63.53 314 ALA A O 1
ATOM 2410 N N . GLU A 1 315 ? 33.483 14.226 -68.197 1.00 70.50 315 GLU A N 1
ATOM 2411 C CA . GLU A 1 315 ? 33.741 15.666 -68.095 1.00 70.50 315 GLU A CA 1
ATOM 2412 C C . GLU A 1 315 ? 34.673 15.996 -66.919 1.00 70.50 315 GLU A C 1
ATOM 2414 O O . GLU A 1 315 ? 35.655 16.718 -67.101 1.00 70.50 315 GLU A O 1
ATOM 2419 N N . MET A 1 316 ? 34.441 15.414 -65.735 1.00 62.75 316 MET A N 1
ATOM 2420 C CA . MET A 1 316 ? 35.333 15.564 -64.578 1.00 62.75 316 MET A CA 1
ATOM 2421 C C . MET A 1 316 ? 36.742 15.056 -64.893 1.00 62.75 316 MET A C 1
ATOM 2423 O O . MET A 1 316 ? 37.721 15.745 -64.613 1.00 62.75 316 MET A O 1
ATOM 2427 N N . SER A 1 317 ? 36.859 13.876 -65.506 1.00 53.62 317 SER A N 1
ATOM 2428 C CA . SER A 1 317 ? 38.155 13.296 -65.881 1.00 53.62 317 SER A CA 1
ATOM 2429 C C . SER A 1 317 ? 38.912 14.209 -66.848 1.00 53.62 317 SER A C 1
ATOM 2431 O O . SER A 1 317 ? 40.107 14.449 -66.674 1.00 53.62 317 SER A O 1
ATOM 2433 N N . GLN A 1 318 ? 38.214 14.791 -67.825 1.00 70.81 318 GLN A N 1
ATOM 2434 C CA . GLN A 1 318 ? 38.799 15.741 -68.768 1.00 70.81 318 GLN A CA 1
ATOM 2435 C C . GLN A 1 318 ? 39.227 17.053 -68.087 1.00 70.81 318 GLN A C 1
ATOM 2437 O O . GLN A 1 318 ? 40.305 17.573 -68.379 1.00 70.81 318 GLN A O 1
ATOM 2442 N N . GLN A 1 319 ? 38.426 17.575 -67.155 1.00 69.50 319 GLN A N 1
ATOM 2443 C CA . GLN A 1 319 ? 38.746 18.790 -66.399 1.00 69.50 319 GLN A CA 1
ATOM 2444 C C . GLN A 1 319 ? 39.911 18.582 -65.423 1.00 69.50 319 GLN A C 1
ATOM 2446 O O . GLN A 1 319 ? 40.757 19.466 -65.282 1.00 69.50 319 GLN A O 1
ATOM 2451 N N . LEU A 1 320 ? 40.014 17.407 -64.796 1.00 63.50 320 LEU A N 1
ATOM 2452 C CA . LEU A 1 320 ? 41.130 17.057 -63.915 1.00 63.50 320 LEU A CA 1
ATOM 2453 C C . LEU A 1 320 ? 42.463 17.007 -64.667 1.00 63.50 320 LEU A C 1
ATOM 2455 O O . LEU A 1 320 ? 43.463 17.498 -64.149 1.00 63.50 320 LEU A O 1
ATOM 2459 N N . ILE A 1 321 ? 42.474 16.509 -65.908 1.00 66.50 321 ILE A N 1
ATOM 2460 C CA . ILE A 1 321 ? 43.668 16.519 -66.774 1.00 66.50 321 ILE A CA 1
ATOM 2461 C C . ILE A 1 321 ? 44.125 17.956 -67.088 1.00 66.50 321 ILE A C 1
ATOM 2463 O O . ILE A 1 321 ? 45.314 18.207 -67.282 1.00 66.50 321 ILE A O 1
ATOM 2467 N N . GLN A 1 322 ? 43.198 18.915 -67.123 1.00 74.62 322 GLN A N 1
ATOM 2468 C CA . GLN A 1 322 ? 43.490 20.323 -67.414 1.00 74.62 322 GLN A CA 1
ATOM 2469 C C . GLN A 1 322 ? 43.872 21.142 -66.169 1.00 74.62 322 GLN A C 1
ATOM 2471 O O . GLN A 1 322 ? 44.344 22.276 -66.300 1.00 74.62 322 GLN A O 1
ATOM 2476 N N . CYS A 1 323 ? 43.700 20.592 -64.964 1.00 71.06 323 CYS A N 1
ATOM 2477 C CA . CYS A 1 323 ? 44.025 21.282 -63.721 1.00 71.06 323 CYS A CA 1
ATOM 2478 C C . CYS A 1 323 ? 45.543 21.402 -63.535 1.00 71.06 323 CYS A C 1
ATOM 2480 O O . CYS A 1 323 ? 46.275 20.418 -63.570 1.00 71.06 323 CYS A O 1
ATOM 2482 N N . ARG A 1 324 ? 46.025 22.621 -63.268 1.00 76.38 324 ARG A N 1
ATOM 2483 C CA . ARG A 1 324 ? 47.452 22.910 -63.015 1.00 76.38 324 ARG A CA 1
ATOM 2484 C C . ARG A 1 324 ? 47.754 23.235 -61.556 1.00 76.38 324 ARG A C 1
ATOM 2486 O O . ARG A 1 324 ? 48.895 23.519 -61.207 1.00 76.38 324 ARG A O 1
ATOM 2493 N N . SER A 1 325 ? 46.734 23.232 -60.700 1.00 69.81 325 SER A N 1
ATOM 2494 C CA . SER A 1 325 ? 46.873 23.527 -59.276 1.00 69.81 325 SER A CA 1
ATOM 2495 C C . SER A 1 325 ? 45.874 22.740 -58.435 1.00 69.81 325 SER A C 1
ATOM 2497 O O . SER A 1 325 ? 44.764 22.437 -58.872 1.00 69.81 325 SER A O 1
ATOM 2499 N N . VAL A 1 326 ? 46.245 22.481 -57.182 1.00 56.03 326 VAL A N 1
ATOM 2500 C CA . VAL A 1 326 ? 45.400 21.779 -56.203 1.00 56.03 326 VAL A CA 1
ATOM 2501 C C . VAL A 1 326 ? 44.084 22.528 -55.948 1.00 56.03 326 VAL A C 1
ATOM 2503 O O . VAL A 1 326 ? 43.039 21.909 -55.774 1.00 56.03 326 VAL A O 1
ATOM 2506 N N . LYS A 1 327 ? 44.097 23.868 -56.015 1.00 65.62 327 LYS A N 1
ATOM 2507 C CA . LYS A 1 327 ? 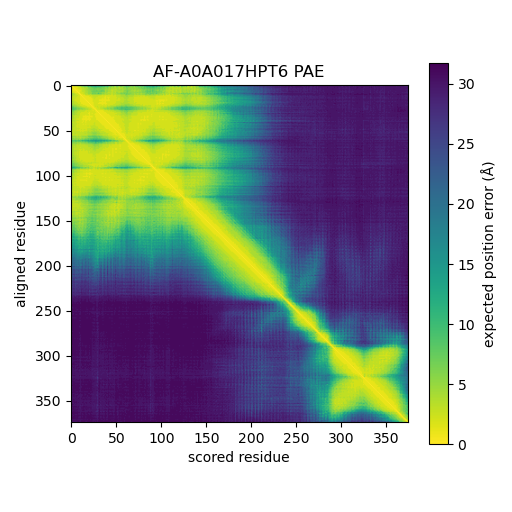42.885 24.692 -55.887 1.00 65.62 327 LYS A CA 1
ATOM 2508 C C . LYS A 1 327 ? 41.890 24.452 -57.032 1.00 65.62 327 LYS A C 1
ATOM 2510 O O . LYS A 1 327 ? 40.689 24.452 -56.790 1.00 65.62 327 LYS A O 1
ATOM 2515 N N . GLN A 1 328 ? 42.373 24.228 -58.256 1.00 66.25 328 GLN A N 1
ATOM 2516 C CA . GLN A 1 328 ? 41.515 23.894 -59.401 1.00 66.25 328 GLN A CA 1
ATOM 2517 C C . GLN A 1 328 ? 40.936 22.482 -59.280 1.00 66.25 328 GLN A C 1
ATOM 2519 O O . GLN A 1 328 ? 39.755 22.297 -59.547 1.00 66.25 328 GLN A O 1
ATOM 2524 N N . VAL A 1 329 ? 41.725 21.518 -58.791 1.00 55.81 329 VAL A N 1
ATOM 2525 C CA . VAL A 1 329 ? 41.240 20.155 -58.512 1.00 55.81 329 VAL A CA 1
ATOM 2526 C C . VAL A 1 329 ? 40.105 20.174 -57.485 1.00 55.81 329 VAL A C 1
ATOM 2528 O O . VAL A 1 329 ? 39.069 19.554 -57.709 1.00 55.81 329 VAL A O 1
ATOM 2531 N N . ALA A 1 330 ? 40.258 20.938 -56.397 1.00 62.69 330 ALA A N 1
ATOM 2532 C CA . ALA A 1 330 ? 39.220 21.075 -55.376 1.00 62.69 330 ALA A CA 1
ATOM 2533 C C . ALA A 1 330 ? 37.926 21.703 -55.928 1.00 62.69 330 ALA A C 1
ATOM 2535 O O . ALA A 1 330 ? 36.829 21.289 -55.555 1.00 62.69 330 ALA A O 1
ATOM 2536 N N . GLU A 1 331 ? 38.036 22.669 -56.843 1.00 74.81 331 GLU A N 1
ATOM 2537 C CA . GLU A 1 331 ? 36.871 23.295 -57.475 1.00 74.81 331 GLU A CA 1
ATOM 2538 C C . GLU A 1 331 ? 36.167 22.345 -58.457 1.00 74.81 331 GLU A C 1
ATOM 2540 O O . GLU A 1 331 ? 34.943 22.244 -58.421 1.00 74.81 331 GLU A O 1
ATOM 2545 N N . VAL A 1 332 ? 36.917 21.580 -59.259 1.00 73.56 332 VAL A N 1
ATOM 2546 C CA . VAL A 1 332 ? 36.362 20.540 -60.149 1.00 73.56 332 VAL A CA 1
ATOM 2547 C C . VAL A 1 332 ? 35.661 19.447 -59.340 1.00 73.56 332 VAL A C 1
ATOM 2549 O O . VAL A 1 332 ? 34.539 19.058 -59.661 1.00 73.56 332 VAL A O 1
ATOM 2552 N N . GLN A 1 333 ? 36.261 19.001 -58.234 1.00 57.28 333 GLN A N 1
ATOM 2553 C CA . GLN A 1 333 ? 35.644 18.026 -57.334 1.00 57.28 333 GLN A CA 1
ATOM 2554 C C . GLN A 1 333 ? 34.361 18.575 -56.691 1.00 57.28 333 GLN A C 1
ATOM 2556 O O . GLN A 1 333 ? 33.353 17.871 -56.628 1.00 57.28 333 GLN A O 1
ATOM 2561 N N . ARG A 1 334 ? 34.358 19.840 -56.249 1.00 69.12 334 ARG A N 1
ATOM 2562 C CA . ARG A 1 334 ? 33.167 20.504 -55.695 1.00 69.12 334 ARG A CA 1
ATOM 2563 C C . ARG A 1 334 ? 32.043 20.595 -56.727 1.00 69.12 334 ARG A C 1
ATOM 2565 O O . ARG A 1 334 ? 30.891 20.303 -56.402 1.00 69.12 334 ARG A O 1
ATOM 2572 N N . GLN A 1 335 ? 32.371 20.972 -57.962 1.00 76.88 335 GLN A N 1
ATOM 2573 C CA . GLN A 1 335 ? 31.409 21.072 -59.059 1.00 76.88 335 GLN A CA 1
ATOM 2574 C C . GLN A 1 335 ? 30.818 19.706 -59.403 1.00 76.88 335 GLN A C 1
ATOM 2576 O O . GLN A 1 335 ? 29.592 19.582 -59.441 1.00 76.88 335 GLN A O 1
ATOM 2581 N N . PHE A 1 336 ? 31.656 18.676 -59.525 1.00 74.69 336 PHE A N 1
ATOM 2582 C CA . PHE A 1 336 ? 31.211 17.304 -59.747 1.00 74.69 336 PHE A CA 1
ATOM 2583 C C . PHE A 1 336 ? 30.274 16.814 -58.639 1.00 74.69 336 PHE A C 1
ATOM 2585 O O . PHE A 1 336 ? 29.162 16.385 -58.931 1.00 74.69 336 PHE A O 1
ATOM 2592 N N . MET A 1 337 ? 30.664 16.955 -57.366 1.00 60.56 337 MET A N 1
ATOM 2593 C CA . MET A 1 337 ? 29.832 16.531 -56.233 1.00 60.56 337 MET A CA 1
ATOM 2594 C C . MET A 1 337 ? 28.486 17.262 -56.206 1.00 60.56 337 MET A C 1
ATOM 2596 O O . MET A 1 337 ? 27.448 16.645 -55.971 1.00 60.56 337 MET A O 1
ATOM 2600 N N . SER A 1 338 ? 28.477 18.566 -56.499 1.00 72.56 338 SER A N 1
ATOM 2601 C CA . SER A 1 338 ? 27.237 19.347 -56.558 1.00 72.56 338 SER A CA 1
ATOM 2602 C C . SER A 1 338 ? 26.327 18.935 -57.723 1.00 72.56 338 SER A C 1
ATOM 2604 O O . SER A 1 338 ? 25.107 18.886 -57.560 1.00 72.56 338 SER A O 1
ATOM 2606 N N . GLY A 1 339 ? 26.906 18.597 -58.880 1.00 73.88 339 GLY A N 1
ATOM 2607 C CA . GLY A 1 339 ? 26.178 18.113 -60.052 1.00 73.88 339 GLY A CA 1
ATOM 2608 C C . GLY A 1 339 ? 25.640 16.698 -59.852 1.00 73.88 339 GLY A C 1
ATOM 2609 O O . GLY A 1 339 ? 24.468 16.447 -60.118 1.00 73.88 339 GLY A O 1
ATOM 2610 N N . ALA A 1 340 ? 26.456 15.797 -59.303 1.00 69.00 340 ALA A N 1
ATOM 2611 C CA . ALA A 1 340 ? 26.069 14.429 -58.982 1.00 69.00 340 ALA A CA 1
ATOM 2612 C C . ALA A 1 340 ? 24.916 14.396 -57.970 1.00 69.00 340 ALA A C 1
ATOM 2614 O O . ALA A 1 340 ? 23.926 13.697 -58.190 1.00 69.00 340 ALA A O 1
ATOM 2615 N N . LEU A 1 341 ? 24.993 15.209 -56.908 1.00 61.59 341 LEU A N 1
ATOM 2616 C CA . LEU A 1 341 ? 23.932 15.306 -55.905 1.00 61.59 341 LEU A CA 1
ATOM 2617 C C . LEU A 1 341 ? 22.629 15.851 -56.506 1.00 61.59 341 LEU A C 1
ATOM 2619 O O . LEU A 1 341 ? 21.553 15.327 -56.221 1.00 61.59 341 LEU A O 1
ATOM 2623 N N . ARG A 1 342 ? 22.713 16.872 -57.370 1.00 77.56 342 ARG A N 1
ATOM 2624 C CA . ARG A 1 342 ? 21.540 17.435 -58.055 1.00 77.56 342 ARG A CA 1
ATOM 2625 C C . ARG A 1 342 ? 20.890 16.414 -58.987 1.00 77.56 342 ARG A C 1
ATOM 2627 O O . ARG A 1 342 ? 19.694 16.172 -58.871 1.00 77.56 342 ARG A O 1
ATOM 2634 N N . ASN A 1 343 ? 21.683 15.758 -59.832 1.00 73.81 343 ASN A N 1
ATOM 2635 C CA . ASN A 1 343 ? 21.204 14.730 -60.760 1.00 73.81 343 ASN A CA 1
ATOM 2636 C C . ASN A 1 343 ? 20.575 13.542 -60.018 1.00 73.81 343 ASN A C 1
ATOM 2638 O O . ASN A 1 343 ? 19.591 12.965 -60.479 1.00 73.81 343 ASN A O 1
ATOM 2642 N N . TRP A 1 344 ? 21.121 13.183 -58.856 1.00 67.94 344 TRP A N 1
ATOM 264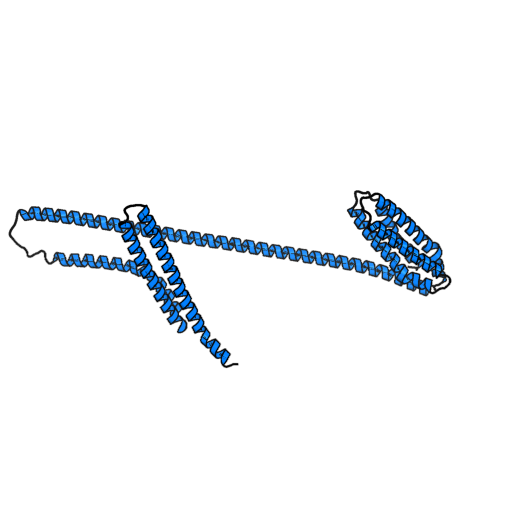3 C CA . TRP A 1 344 ? 20.562 12.140 -58.005 1.00 67.94 344 TRP A CA 1
ATOM 2644 C C . TRP A 1 344 ? 19.227 12.550 -57.372 1.00 67.94 344 TRP A C 1
ATOM 2646 O O . TRP A 1 344 ? 18.279 11.766 -57.398 1.00 67.94 344 TRP A O 1
ATOM 2656 N N . MET A 1 345 ? 19.115 13.779 -56.855 1.00 66.50 345 MET A N 1
ATOM 2657 C CA . MET A 1 345 ? 17.850 14.295 -56.318 1.00 66.50 345 MET A CA 1
ATOM 2658 C C . MET A 1 345 ? 16.764 14.393 -57.396 1.00 66.50 345 MET A C 1
ATOM 2660 O O . MET A 1 345 ? 15.631 13.985 -57.151 1.00 66.50 345 MET A O 1
ATOM 2664 N N . GLU A 1 346 ? 17.106 14.861 -58.599 1.00 78.81 346 GLU A N 1
ATOM 2665 C CA . GLU A 1 346 ? 16.181 14.909 -59.739 1.00 78.81 346 GLU A CA 1
ATOM 2666 C C . GLU A 1 346 ? 15.720 13.508 -60.163 1.00 78.81 346 GLU A C 1
ATOM 2668 O O . GLU A 1 346 ? 14.531 13.289 -60.391 1.00 78.81 346 GLU A O 1
ATOM 2673 N N . SER A 1 347 ? 16.636 12.536 -60.214 1.00 70.12 347 SER A N 1
ATOM 2674 C CA . SER A 1 347 ? 16.305 11.141 -60.532 1.00 70.12 347 SER A CA 1
ATOM 2675 C C . SER A 1 347 ? 15.384 10.518 -59.475 1.00 70.12 347 SER A C 1
ATOM 2677 O O . SER A 1 347 ? 14.359 9.923 -59.810 1.00 70.12 347 SER A O 1
ATOM 2679 N N . ARG A 1 348 ? 15.668 10.743 -58.183 1.00 55.28 348 ARG A N 1
ATOM 2680 C CA . ARG A 1 348 ? 14.796 10.305 -57.080 1.00 55.28 348 ARG A CA 1
ATOM 2681 C C . ARG A 1 348 ? 13.401 10.919 -57.158 1.00 55.28 348 ARG A C 1
ATOM 2683 O O . ARG A 1 348 ? 12.422 10.205 -56.956 1.00 55.28 348 ARG A O 1
ATOM 2690 N N . ALA A 1 349 ? 13.305 12.212 -57.465 1.00 72.94 349 ALA A N 1
ATOM 2691 C CA . ALA A 1 349 ? 12.023 12.889 -57.623 1.00 72.94 349 ALA A CA 1
ATOM 2692 C C . ALA A 1 349 ? 11.203 12.283 -58.775 1.00 72.94 349 ALA A C 1
ATOM 2694 O O . ALA A 1 349 ? 10.030 11.972 -58.582 1.00 72.94 349 ALA A O 1
ATOM 2695 N N . LYS A 1 350 ? 11.834 12.022 -59.931 1.00 76.62 350 LYS A N 1
ATOM 2696 C CA . LYS A 1 350 ? 11.180 11.364 -61.075 1.00 76.62 350 LYS A CA 1
ATOM 2697 C C . LYS A 1 350 ? 10.665 9.965 -60.723 1.00 76.62 350 LYS A C 1
ATOM 2699 O O . LYS A 1 350 ? 9.521 9.644 -61.027 1.00 76.62 350 LYS A O 1
ATOM 2704 N N . VAL A 1 351 ? 11.472 9.143 -60.049 1.00 69.75 351 VAL A N 1
ATOM 2705 C CA . VAL A 1 351 ? 11.067 7.779 -59.654 1.00 69.75 351 VAL A CA 1
ATOM 2706 C C . VAL A 1 351 ? 9.898 7.803 -58.664 1.00 69.75 351 VAL A C 1
ATOM 2708 O O . VAL A 1 351 ? 8.960 7.019 -58.806 1.00 69.75 351 VAL A O 1
ATOM 2711 N N . LEU A 1 352 ? 9.910 8.723 -57.695 1.00 67.81 352 LEU A N 1
ATOM 2712 C CA . LEU A 1 352 ? 8.803 8.894 -56.748 1.00 67.81 352 LEU A CA 1
ATOM 2713 C C . LEU A 1 352 ? 7.513 9.343 -57.441 1.00 67.81 352 LEU A C 1
ATOM 2715 O O . LEU A 1 352 ? 6.438 8.849 -57.102 1.00 67.81 352 LEU A O 1
ATOM 2719 N N . GLU A 1 353 ? 7.607 10.232 -58.428 1.00 75.12 353 GLU A N 1
ATOM 2720 C CA . GLU A 1 353 ? 6.448 10.675 -59.204 1.00 75.12 353 GLU A CA 1
ATOM 2721 C C . GLU A 1 353 ? 5.835 9.523 -60.017 1.00 75.12 353 GLU A C 1
ATOM 2723 O O . GLU A 1 353 ? 4.614 9.337 -60.008 1.00 75.12 353 GLU A O 1
ATOM 2728 N N . ILE A 1 354 ? 6.675 8.700 -60.656 1.00 72.38 354 ILE A N 1
ATOM 2729 C CA . ILE A 1 354 ? 6.243 7.509 -61.403 1.00 72.38 354 ILE A CA 1
ATOM 2730 C C . ILE A 1 354 ? 5.560 6.507 -60.460 1.00 72.38 354 ILE A C 1
ATOM 2732 O O . ILE A 1 354 ? 4.458 6.035 -60.747 1.00 72.38 354 ILE A O 1
ATOM 2736 N N . ALA A 1 355 ? 6.152 6.237 -59.292 1.00 61.97 355 ALA A N 1
ATOM 2737 C CA . ALA A 1 355 ? 5.576 5.336 -58.292 1.00 61.97 355 ALA A CA 1
ATOM 2738 C C . ALA A 1 355 ? 4.230 5.850 -57.746 1.00 61.97 355 ALA A C 1
ATOM 2740 O O . ALA A 1 355 ? 3.271 5.086 -57.604 1.00 61.97 355 ALA A O 1
ATOM 2741 N N . GLN A 1 356 ? 4.120 7.156 -57.486 1.00 65.75 356 GLN A N 1
ATOM 2742 C CA . GLN A 1 356 ? 2.881 7.778 -57.021 1.00 65.75 356 GLN A CA 1
ATOM 2743 C C . GLN A 1 356 ? 1.778 7.714 -58.086 1.00 65.75 356 GLN A C 1
ATOM 2745 O O . GLN A 1 356 ? 0.614 7.456 -57.762 1.00 65.75 356 GLN A O 1
ATOM 2750 N N . ARG A 1 357 ? 2.129 7.922 -59.359 1.00 76.88 357 ARG A N 1
ATOM 2751 C CA . ARG A 1 357 ? 1.202 7.816 -60.492 1.00 76.88 357 ARG A CA 1
ATOM 2752 C C . ARG A 1 357 ? 0.703 6.383 -60.671 1.00 76.88 357 ARG A C 1
ATOM 2754 O O . ARG A 1 357 ? -0.507 6.185 -60.776 1.00 76.88 357 ARG A O 1
ATOM 2761 N N . ALA A 1 358 ? 1.607 5.406 -60.618 1.00 67.50 358 ALA A N 1
ATOM 2762 C CA . ALA A 1 358 ? 1.277 3.986 -60.710 1.00 67.50 358 ALA A CA 1
ATOM 2763 C C . ALA A 1 358 ? 0.342 3.540 -59.572 1.00 67.50 358 ALA A C 1
ATOM 2765 O O . ALA A 1 358 ? -0.667 2.881 -59.816 1.00 67.50 358 ALA A O 1
ATOM 2766 N N . SER A 1 359 ? 0.615 3.982 -58.339 1.00 61.47 359 SER A N 1
ATOM 2767 C CA . SER A 1 359 ? -0.236 3.711 -57.172 1.00 61.47 359 SER A CA 1
ATOM 2768 C C . SER A 1 359 ? -1.645 4.303 -57.326 1.00 61.47 359 SER A C 1
ATOM 2770 O O . SER A 1 359 ? -2.643 3.605 -57.150 1.00 61.47 359 SER A O 1
ATOM 2772 N N . ARG A 1 360 ? -1.760 5.564 -57.766 1.00 66.62 360 ARG A N 1
ATOM 2773 C CA . ARG A 1 360 ? -3.068 6.199 -58.026 1.00 66.62 360 ARG A CA 1
ATOM 2774 C C . ARG A 1 360 ? -3.850 5.514 -59.150 1.00 66.62 360 ARG A C 1
ATOM 2776 O O . ARG A 1 360 ? -5.069 5.395 -59.064 1.00 66.62 360 ARG A O 1
ATOM 2783 N N . GLN A 1 361 ? -3.173 5.061 -60.204 1.00 65.31 361 GLN A N 1
ATOM 2784 C CA . GLN A 1 361 ? -3.812 4.337 -61.306 1.00 65.31 361 GLN A CA 1
ATOM 2785 C C . GLN A 1 361 ? -4.270 2.931 -60.896 1.00 65.31 361 GLN A C 1
ATOM 2787 O O . GLN A 1 361 ? -5.325 2.493 -61.348 1.00 65.31 361 GLN A O 1
ATOM 2792 N N . ALA A 1 362 ? -3.539 2.258 -60.004 1.00 60.91 362 ALA A N 1
ATOM 2793 C CA . ALA A 1 362 ? -3.935 0.965 -59.450 1.00 60.91 362 ALA A CA 1
ATOM 2794 C C . ALA A 1 362 ? -5.156 1.059 -58.513 1.00 60.91 362 ALA A C 1
ATOM 2796 O O . ALA A 1 362 ? -5.936 0.113 -58.431 1.00 60.91 362 ALA A O 1
ATOM 2797 N N . LEU A 1 363 ? -5.346 2.200 -57.839 1.00 53.44 363 LEU A N 1
ATOM 2798 C CA . LEU A 1 363 ? -6.455 2.436 -56.902 1.00 53.44 363 LEU A CA 1
ATOM 2799 C C . LEU A 1 363 ? -7.736 2.979 -57.565 1.00 53.44 363 LEU A C 1
ATOM 2801 O O . LEU A 1 363 ? -8.826 2.797 -57.027 1.00 53.44 363 LEU A O 1
ATOM 2805 N N . ARG A 1 364 ? -7.644 3.568 -58.766 1.00 59.41 364 ARG A N 1
ATOM 2806 C CA . ARG A 1 364 ? -8.794 4.092 -59.538 1.00 59.41 364 ARG A CA 1
ATOM 2807 C C . ARG A 1 364 ? -9.994 3.133 -59.693 1.00 59.41 364 ARG A C 1
ATOM 2809 O O . ARG A 1 364 ? -11.124 3.610 -59.609 1.00 59.41 364 ARG A O 1
ATOM 2816 N N . PRO A 1 365 ? -9.813 1.816 -59.918 1.00 55.91 365 PRO A N 1
ATOM 2817 C CA . PRO A 1 365 ? -10.934 0.880 -60.027 1.00 55.91 365 PRO A CA 1
ATOM 2818 C C . PRO A 1 365 ? -11.705 0.681 -58.712 1.00 55.91 365 PRO A C 1
ATOM 2820 O O . PRO A 1 365 ? -12.870 0.294 -58.745 1.00 55.91 365 PRO A O 1
ATOM 2823 N N . LEU A 1 366 ? -11.070 0.922 -57.559 1.00 49.69 366 LEU A N 1
ATOM 2824 C CA . LEU A 1 366 ? -11.701 0.800 -56.241 1.00 49.69 366 LEU A CA 1
ATOM 2825 C C . LEU A 1 366 ? -12.540 2.040 -55.905 1.00 49.69 366 LEU A C 1
ATOM 2827 O O . LEU A 1 366 ? -13.643 1.891 -55.383 1.00 49.69 366 LEU A O 1
ATOM 2831 N N . ASP A 1 367 ? -12.084 3.233 -56.295 1.00 51.19 367 ASP A N 1
ATOM 2832 C CA . ASP A 1 367 ? -12.860 4.476 -56.156 1.00 51.19 367 ASP A CA 1
ATOM 2833 C C . ASP A 1 367 ? -14.145 4.458 -57.000 1.00 51.19 367 ASP A C 1
ATOM 2835 O O . ASP A 1 367 ? -15.198 4.897 -56.535 1.00 51.19 367 ASP A O 1
ATOM 2839 N N . GLY A 1 368 ? -14.093 3.892 -58.213 1.00 55.00 368 GLY A N 1
ATOM 2840 C CA . GLY A 1 368 ? -15.279 3.729 -59.066 1.00 55.00 368 GLY A CA 1
ATOM 2841 C C . GLY A 1 368 ? -16.330 2.786 -58.470 1.00 55.00 368 GLY A C 1
ATOM 2842 O O . GLY A 1 368 ? -17.524 3.021 -58.612 1.00 55.00 368 GLY A O 1
ATOM 2843 N N . ARG A 1 369 ? -15.901 1.755 -57.729 1.00 51.19 369 ARG A N 1
ATOM 2844 C CA . ARG A 1 369 ? -16.818 0.824 -57.051 1.00 51.19 369 ARG A CA 1
ATOM 2845 C C . ARG A 1 369 ? -17.455 1.418 -55.798 1.00 51.19 369 ARG A C 1
ATOM 2847 O O . ARG A 1 369 ? -18.587 1.071 -55.498 1.00 51.19 369 ARG A O 1
ATOM 2854 N N . LEU A 1 370 ? -16.756 2.309 -55.092 1.00 46.88 370 LEU A N 1
ATOM 2855 C CA . LEU A 1 370 ? -17.290 3.004 -53.916 1.00 46.88 370 LEU A CA 1
ATOM 2856 C C . LEU A 1 370 ? -18.315 4.089 -54.277 1.00 46.88 370 LEU A C 1
ATOM 2858 O O . LEU A 1 370 ? -19.188 4.384 -53.466 1.00 46.88 370 LEU A O 1
ATOM 2862 N N . SER A 1 371 ? -18.237 4.651 -55.486 1.00 52.78 371 SER A N 1
ATOM 2863 C CA . SER A 1 371 ? -19.158 5.689 -55.972 1.00 52.78 371 SER A CA 1
ATOM 2864 C C . SER A 1 371 ? -20.396 5.151 -56.707 1.00 52.78 371 SER A C 1
ATOM 2866 O O . SER A 1 371 ? -21.348 5.901 -56.878 1.00 52.78 371 SER A O 1
ATOM 2868 N N . GLU A 1 372 ? -20.434 3.865 -57.079 1.00 47.91 372 GLU A N 1
ATOM 2869 C CA . GLU A 1 372 ? -21.656 3.180 -57.555 1.00 47.91 372 GLU A CA 1
ATOM 2870 C C . GLU A 1 372 ? -22.502 2.576 -56.415 1.00 47.91 372 GLU A C 1
ATOM 2872 O O . GLU A 1 372 ? -23.661 2.221 -56.625 1.00 47.91 372 GLU A O 1
ATOM 2877 N N . THR A 1 373 ? -21.940 2.440 -55.207 1.00 48.88 373 THR A N 1
ATOM 2878 C CA . THR A 1 373 ? -22.624 1.887 -54.019 1.00 48.88 373 THR A CA 1
ATOM 2879 C C . THR A 1 373 ? -23.128 2.940 -53.022 1.00 48.88 373 THR A C 1
ATOM 2881 O O . THR A 1 373 ? -23.565 2.571 -51.931 1.00 48.88 373 THR A O 1
ATOM 2884 N N . ALA A 1 374 ? -23.071 4.224 -53.376 1.00 45.44 374 ALA A N 1
ATOM 2885 C CA . ALA A 1 374 ? -23.658 5.347 -52.638 1.00 45.44 374 ALA A CA 1
ATOM 2886 C C . ALA A 1 374 ? -24.718 6.020 -53.513 1.00 45.44 374 ALA A C 1
ATOM 2888 O O . ALA A 1 374 ? -25.762 6.426 -52.954 1.00 45.44 374 ALA A O 1
#

Radius of gyration: 54.08 Å; Cα contacts (8 Å, |Δi|>4): 149; chains: 1; bounding box: 106×41×147 Å

Organism: NCBI:txid442562

InterPro domains:
  IPR012312 Hemerythrin-like [PF01814] (15-121)
  IPR018968 Phasin [PF09361] (280-367)

Sequence (374 aa):
MTLRQTIQAAPAKTTELITKLAATSNQAVKTRESLFAQLTEELTRYVEIEEQHLLPLLRKHPDTKELAADALKGNKDLRAALAKLSELPKDNDAFLSELAELNKGFQQHVRNETKELLPALLKALSDEEAGALAATMEGAVAEAEQAKRDAKREEAAQAKRQAEEAEQAEEVQRAEVRAQKAAEREEKREEAAQAKRQAEEAEQAAEAQRAVVRAQQAAAQSARESTEKVVEMVGRGAASLQDSARQVTATMTERAQQIASETRDAMAVYSGSSQPFAEDLQAIRASSAVSREAASEVYTAWMEWVEKATRGNAEMSQQLIQCRSVKQVAEVQRQFMSGALRNWMESRAKVLEIAQRASRQALRPLDGRLSETA

Foldseek 3Di:
DFLLCLLLVLCPVLLVLLVVLLPDALVCQVVNVVSLVVNLVSLLLSLVLCVPQPLVLLCVDPVRVVVSVVLNVLSVVLVVLSVVLVPDRSSDPVNSVSSVVSVVSSVVSSVCCNPPRVVSSPVSDDSVRRVVSSVVSVVSVVVVVVVVVVVVVVVVVVVVVVVVVVVVVVVVVVVVVVVVVVVVVVVVVVVVVVVVVVVVVVVVVVVVVVVVVVVVVVVVVVVVVVVVVVVVVVVVVVVDPDDDPDDDPPVVVVVVVVVVVVVVVVVVVVVVVCPVVVVVLVVQVPDDPLSVVLSVQLVVLVVVLVVQLVVLVVVLVVQVVVDPDPVSNVVSVVVSVVSNVVSVVVSVVSNVVSVVVSVVVVCVVVVVVVVVVD

Solvent-accessible surface area (backbone atoms only — not comparable to full-atom values): 20425 Å² total; per-residue (Å²): 127,52,38,67,55,52,60,67,53,61,57,52,63,47,52,50,38,52,52,55,53,70,72,56,59,51,87,42,34,72,58,44,52,56,46,48,52,51,37,50,53,51,48,51,50,54,45,48,50,40,62,71,62,48,36,60,58,32,52,74,38,81,94,34,31,64,59,32,52,52,51,53,49,48,48,50,51,52,52,50,42,50,54,58,53,67,75,42,60,63,58,42,72,67,40,59,54,50,49,52,52,42,49,52,54,48,56,50,46,55,47,46,39,65,71,47,48,48,58,53,47,62,71,73,42,54,74,66,57,38,44,53,49,28,52,51,54,51,46,54,54,51,50,54,54,48,52,52,52,49,51,52,49,50,52,52,52,48,54,50,50,53,50,53,52,52,52,52,51,51,49,51,53,52,50,51,55,50,50,53,55,48,51,56,52,48,53,53,48,51,52,51,51,50,53,50,51,54,50,53,51,51,50,52,52,52,51,52,52,53,50,50,53,52,51,50,50,51,50,52,49,51,49,48,56,48,50,50,50,47,51,50,49,46,59,59,39,71,76,57,83,84,84,79,98,76,79,70,78,68,70,55,58,58,57,55,53,54,56,57,49,57,58,50,56,60,52,53,66,68,58,61,80,56,53,71,64,56,54,58,51,55,64,53,58,78,46,62,76,70,49,44,56,42,51,53,52,47,50,51,52,48,52,55,47,52,53,52,50,54,50,52,52,51,52,49,54,55,51,53,73,69,44,89,46,72,70,50,46,54,50,52,52,50,50,49,54,55,50,53,54,50,56,48,52,53,46,50,51,52,47,52,51,46,53,52,50,40,52,54,61,69,45,48,69,57,57,56,55,58,65,73,76,110

Nearest PDB structures (foldseek):
  8to0-assembly1_GX  TM=2.016E-01  e=4.071E+00  Mus musculus

pLDDT: mean 76.45, std 19.9, range [32.25, 97.0]

Mean predicted aligned error: 19.83 Å